Protein AF-0000000068188559 (afdb_homodimer)

Radius of gyration: 23.49 Å; Cα contacts (8 Å, |Δi|>4): 1222; chains: 2; bounding box: 66×67×59 Å

Organism: Phaeodactylum tricornutum (strain CCAP 1055/1) (NCBI:txid556484)

Nearest PDB structures (foldseek):
  8kgc-assembly1_A  TM=9.454E-01  e=1.587E-29  Homo sapiens
  8kgc-assembly1_C  TM=9.596E-01  e=1.649E-27  Homo sapiens
  8kgc-assembly1_D  TM=9.533E-01  e=1.841E-27  Homo sapiens
  3pfn-assembly1_A  TM=9.325E-01  e=2.565E-27  Homo sapiens
  7qvs-assembly1_B-2  TM=8.983E-01  e=7.222E-22  Pseudomonas aeruginosa

Foldseek 3Di:
DPPDQDQEAEAEDEPVRVQVQVQVDQAAHHAYQYEHNPDHALQHLHHPVCRVVLPVDDWAKDWFWWKWKFKAALVRDTDDIGTFRFKKKKFQPPDPAFQWKFKDKQNHTDDTFGARIKIKTALVNCPPVQVVQPGDRHQRPQQWIKIGGRGTPDPPDHIDIGGQAIKMKMAAAQPTPGWMWMAGNNHDIDIHDHSMMMIIHIDPHTHMYTDDPHRVVSNVVNCCRPVVVVVDDPPDDD/DPPDQDQEAEAEDEPVRVQVQVQVDQAAHHAYQYEHNPDHALQHLHHPVCRVVLPVDDWAKDWFWWKWKFKAALVRDTDDIGTFRFKKKKFQPPDPAFQWKFKDKQNHTDDTFGARIKIKTALVNCPPVQVVQPGDRHQRPQQWIKIGGRGTPDPPDHIDIGGQAIKMKMAAAQPTPGWMWMAGNNHDIDIHDHSMMMIIHIDPHTHMYTDDPHRVVSNVVNCCRPVVVVVDDPPDDD

Secondary structure (DSSP, 8-state):
------S-EEEEESHHHHHHHHHH-SS----EEEEESSS--SS--B-GGGHHHHHHS--EEEEE--EEEEEE-TTS-EEEEEEESSEEEEE-TT-SSPEEEEEEETTEEEEEEEESEEEEE-TGGGGTHHHHTTPPEE-TTS-EEEEEEES-SSTT---EEEETT--EEEE--TT-SS-EEEEETTEEEEEE-TT-EEEEEE-S--EEEEESS-HHHHHHHHHHHHH-TT--------/------S-EEEEESHHHHHHHHHH-SS----EEEEESSS--SS--B-GGGHHHHHHS--EEEEE--EEEEEE-TTS-EEEEEEESSEEEEE-TT-SSPEEEEEEETTEEEEEEEESEEEEE-TGGGGTHHHHTTPPEE-TTS-EEEEEEES-SSTT---EEEETT--EEEE--TT-SS-EEEEETTEEEEEE-TT-EEEEEE-S--EEEEESS-HHHHHHHHHHHHH-TT--------

Structure (mmCIF, N/CA/C/O backbone):
data_AF-0000000068188559-model_v1
#
loop_
_entity.id
_entity.type
_entity.pdbx_description
1 polymer 'NAD(+) kinase'
#
loop_
_atom_site.group_PDB
_atom_site.id
_atom_site.type_symbol
_atom_site.label_atom_id
_atom_site.label_alt_id
_atom_site.label_comp_id
_atom_site.label_asym_id
_atom_site.label_entity_id
_atom_site.label_seq_id
_atom_site.pdbx_PDB_ins_code
_atom_site.Cartn_x
_atom_site.Cartn_y
_atom_site.Cartn_z
_atom_site.occupancy
_atom_site.B_iso_or_equiv
_atom_site.auth_seq_id
_atom_site.auth_comp_id
_atom_site.auth_asym_id
_atom_site.auth_atom_id
_atom_site.pdbx_PDB_model_num
ATOM 1 N N . GLU A 1 1 ? 24.547 -36.531 -1.041 1 33.16 1 GLU A N 1
ATOM 2 C CA . GLU A 1 1 ? 24.891 -36.875 0.329 1 33.16 1 GLU A CA 1
ATOM 3 C C . GLU A 1 1 ? 23.797 -36.469 1.308 1 33.16 1 GLU A C 1
ATOM 5 O O . GLU A 1 1 ? 22.953 -35.625 0.974 1 33.16 1 GLU A O 1
ATOM 10 N N . HIS A 1 2 ? 23.812 -36.562 2.66 1 43.22 2 HIS A N 1
ATOM 11 C CA . HIS A 1 2 ? 22.797 -36.594 3.703 1 43.22 2 HIS A CA 1
ATOM 12 C C . HIS A 1 2 ? 21.875 -35.375 3.594 1 43.22 2 HIS A C 1
ATOM 14 O O . HIS A 1 2 ? 22.328 -34.25 3.42 1 43.22 2 HIS A O 1
ATOM 20 N N . GLU A 1 3 ? 20.547 -35.469 3.098 1 53.44 3 GLU A N 1
ATOM 21 C CA . GLU A 1 3 ? 19.281 -34.906 2.68 1 53.44 3 GLU A CA 1
ATOM 22 C C . GLU A 1 3 ? 18.797 -33.844 3.68 1 53.44 3 GLU A C 1
ATOM 24 O O . GLU A 1 3 ? 17.594 -33.594 3.777 1 53.44 3 GLU A O 1
ATOM 29 N N . ALA A 1 4 ? 19.547 -33.594 4.734 1 67.62 4 ALA A N 1
ATOM 30 C CA . ALA A 1 4 ? 19.172 -32.75 5.867 1 67.62 4 ALA A CA 1
ATOM 31 C C . ALA A 1 4 ? 18.781 -31.344 5.406 1 67.62 4 ALA A C 1
ATOM 33 O O . ALA A 1 4 ? 19.25 -30.875 4.375 1 67.62 4 ALA A O 1
ATOM 34 N N . PHE A 1 5 ? 17.766 -31 5.961 1 81.5 5 PHE A N 1
ATOM 35 C CA . PHE A 1 5 ? 17.266 -29.641 5.758 1 81.5 5 PHE A CA 1
ATOM 36 C C . PHE A 1 5 ? 18.359 -28.625 6.039 1 81.5 5 PHE A C 1
ATOM 38 O O . PHE A 1 5 ? 19 -28.656 7.102 1 81.5 5 PHE A O 1
ATOM 45 N N . PRO A 1 6 ? 18.828 -27.875 4.961 1 89.44 6 PRO A N 1
ATOM 46 C CA . PRO A 1 6 ? 19.906 -26.906 5.152 1 89.44 6 PRO A CA 1
ATOM 47 C C . PRO A 1 6 ? 19.594 -25.859 6.219 1 89.44 6 PRO A C 1
ATOM 49 O O . PRO A 1 6 ? 18.422 -25.484 6.383 1 89.44 6 PRO A O 1
ATOM 52 N N . ASP A 1 7 ? 20.641 -25.531 6.949 1 89.25 7 ASP A N 1
ATOM 53 C CA . ASP A 1 7 ? 20.484 -24.453 7.93 1 89.25 7 ASP A CA 1
ATOM 54 C C . ASP A 1 7 ? 20.531 -23.078 7.258 1 89.25 7 ASP A C 1
ATOM 56 O O . ASP A 1 7 ? 20.062 -22.094 7.824 1 89.25 7 ASP A O 1
ATOM 60 N N . LEU A 1 8 ? 21.156 -23.062 6.074 1 92.44 8 LEU A N 1
ATOM 61 C CA . LEU A 1 8 ? 21.359 -21.812 5.348 1 92.44 8 LEU A CA 1
ATOM 62 C C . LEU A 1 8 ? 21.422 -22.062 3.844 1 92.44 8 LEU A C 1
ATOM 64 O O . LEU A 1 8 ? 22.031 -23.031 3.398 1 92.44 8 LEU A O 1
ATOM 68 N N . ILE A 1 9 ? 20.859 -21.203 3.082 1 93.81 9 ILE A N 1
ATOM 69 C CA . ILE A 1 9 ? 20.969 -21.219 1.627 1 93.81 9 ILE A CA 1
ATOM 70 C C . ILE A 1 9 ? 21.75 -20 1.154 1 93.81 9 ILE A C 1
ATOM 72 O O . ILE A 1 9 ? 21.5 -18.891 1.597 1 93.81 9 ILE A O 1
ATOM 76 N N . CYS A 1 10 ? 22.734 -20.234 0.334 1 93.56 10 CYS A N 1
ATOM 77 C CA . CYS A 1 10 ? 23.484 -19.141 -0.287 1 93.56 10 CYS A CA 1
ATOM 78 C C . CYS A 1 10 ? 23.25 -19.109 -1.793 1 93.56 10 CYS A C 1
ATOM 80 O O . CYS A 1 10 ? 23.406 -20.141 -2.467 1 93.56 10 CYS A O 1
ATOM 82 N N . THR A 1 11 ? 22.797 -18.016 -2.27 1 94.12 11 THR A N 1
ATOM 83 C CA . THR A 1 11 ? 22.656 -17.812 -3.709 1 94.12 11 THR A CA 1
ATOM 84 C C . THR A 1 11 ? 23.672 -16.781 -4.207 1 94.12 11 THR A C 1
ATOM 86 O O . THR A 1 11 ? 23.906 -15.766 -3.551 1 94.12 11 THR A O 1
ATOM 89 N N . ILE A 1 12 ? 24.328 -17.047 -5.277 1 94.5 12 ILE A N 1
ATOM 90 C CA . ILE A 1 12 ? 25.25 -16.125 -5.918 1 94.5 12 ILE A CA 1
ATOM 91 C C . ILE A 1 12 ? 24.766 -15.797 -7.328 1 94.5 12 ILE A C 1
ATOM 93 O O . ILE A 1 12 ? 24.906 -16.609 -8.242 1 94.5 12 ILE A O 1
ATOM 97 N N . GLY A 1 13 ? 24.25 -14.758 -7.5 1 94 13 GLY A N 1
ATOM 98 C CA . GLY A 1 13 ? 23.625 -14.328 -8.742 1 94 13 GLY A CA 1
ATOM 99 C C . GLY A 1 13 ? 22.688 -13.156 -8.562 1 94 13 GLY A C 1
ATOM 100 O O . GLY A 1 13 ? 22.859 -12.336 -7.66 1 94 13 GLY A O 1
ATOM 101 N N . GLY A 1 14 ? 21.766 -13.023 -9.477 1 93.44 14 GLY A N 1
ATOM 102 C CA . GLY A 1 14 ? 20.797 -11.938 -9.391 1 93.44 14 GLY A CA 1
ATOM 103 C C . GLY A 1 14 ? 19.562 -12.297 -8.602 1 93.44 14 GLY A C 1
ATOM 104 O O . GLY A 1 14 ? 19.5 -13.367 -7.988 1 93.44 14 GLY A O 1
ATOM 105 N N . ASP A 1 15 ? 18.609 -11.414 -8.648 1 94.69 15 ASP A N 1
ATOM 106 C CA . ASP A 1 15 ? 17.344 -11.609 -7.945 1 94.69 15 ASP A CA 1
ATOM 107 C C . ASP A 1 15 ? 16.672 -12.906 -8.391 1 94.69 15 ASP A C 1
ATOM 109 O O . ASP A 1 15 ? 16.016 -13.578 -7.586 1 94.69 15 ASP A O 1
ATOM 113 N N . GLY A 1 16 ? 16.859 -13.227 -9.625 1 94 16 GLY A N 1
ATOM 114 C CA . GLY A 1 16 ? 16.234 -14.422 -10.164 1 94 16 GLY A CA 1
ATOM 115 C C . GLY A 1 16 ? 16.656 -15.688 -9.438 1 94 16 GLY A C 1
ATOM 116 O O . GLY A 1 16 ? 15.844 -16.609 -9.273 1 94 16 GLY A O 1
ATOM 117 N N . LEU A 1 17 ? 17.891 -15.766 -9.062 1 94.12 17 LEU A N 1
ATOM 118 C CA . LEU A 1 17 ? 18.375 -16.953 -8.367 1 94.12 17 LEU A CA 1
ATOM 119 C C . LEU A 1 17 ? 17.766 -17.062 -6.973 1 94.12 17 LEU A C 1
ATOM 121 O O . LEU A 1 17 ? 17.453 -18.156 -6.504 1 94.12 17 LEU A O 1
ATOM 125 N N . LEU A 1 18 ? 17.672 -15.945 -6.293 1 94.62 18 LEU A N 1
ATOM 126 C CA . LEU A 1 18 ? 16.984 -15.961 -5.008 1 94.62 18 LEU A CA 1
ATOM 127 C C . LEU A 1 18 ? 15.539 -16.422 -5.176 1 94.62 18 LEU A C 1
ATOM 129 O O . LEU A 1 18 ? 15.055 -17.234 -4.387 1 94.62 18 LEU A O 1
ATOM 133 N N . MET A 1 19 ? 14.891 -15.906 -6.156 1 95.19 19 MET A N 1
ATOM 134 C CA . MET A 1 19 ? 13.508 -16.297 -6.434 1 95.19 19 MET A CA 1
ATOM 135 C C . MET A 1 19 ? 13.406 -17.781 -6.711 1 95.19 19 MET A C 1
ATOM 137 O O . MET A 1 19 ? 12.477 -18.453 -6.246 1 95.19 19 MET A O 1
ATOM 141 N N . HIS A 1 20 ? 14.359 -18.234 -7.461 1 94.88 20 HIS A N 1
ATOM 142 C CA . HIS A 1 20 ? 14.391 -19.672 -7.77 1 94.88 20 HIS A CA 1
ATOM 143 C C . HIS A 1 20 ? 14.562 -20.5 -6.504 1 94.88 20 HIS A C 1
ATOM 145 O O . HIS A 1 20 ? 13.852 -21.484 -6.305 1 94.88 20 HIS A O 1
ATOM 151 N N . ALA A 1 21 ? 15.461 -20.125 -5.68 1 94.06 21 ALA A N 1
ATOM 152 C CA . ALA A 1 21 ? 15.688 -20.828 -4.422 1 94.06 21 ALA A CA 1
ATOM 153 C C . ALA A 1 21 ? 14.422 -20.859 -3.574 1 94.06 21 ALA A C 1
ATOM 155 O O . ALA A 1 21 ? 14.07 -21.891 -3.002 1 94.06 21 ALA A O 1
ATOM 156 N N . ALA A 1 22 ? 13.758 -19.734 -3.496 1 94.25 22 ALA A N 1
ATOM 157 C CA . ALA A 1 22 ? 12.523 -19.656 -2.719 1 94.25 22 ALA A CA 1
ATOM 158 C C . ALA A 1 22 ? 11.469 -20.609 -3.26 1 94.25 22 ALA A C 1
ATOM 160 O O . ALA A 1 22 ? 10.719 -21.219 -2.49 1 94.25 22 ALA A O 1
ATOM 161 N N . MET A 1 23 ? 11.438 -20.75 -4.543 1 93 23 MET A N 1
ATOM 162 C CA . MET A 1 23 ? 10.438 -21.594 -5.199 1 93 23 MET A CA 1
ATOM 163 C C . MET A 1 23 ? 10.719 -23.062 -4.961 1 93 23 MET A C 1
ATOM 165 O O . MET A 1 23 ? 9.812 -23.891 -5.012 1 93 23 MET A O 1
ATOM 169 N N . LEU A 1 24 ? 12.008 -23.422 -4.738 1 93.31 24 LEU A N 1
ATOM 170 C CA . LEU A 1 24 ? 12.398 -24.797 -4.5 1 93.31 24 LEU A CA 1
ATOM 171 C C . LEU A 1 24 ? 11.828 -25.312 -3.18 1 93.31 24 LEU A C 1
ATOM 173 O O . LEU A 1 24 ? 11.688 -26.516 -2.98 1 93.31 24 LEU A O 1
ATOM 177 N N . PHE A 1 25 ? 11.5 -24.422 -2.314 1 93.38 25 PHE A N 1
ATOM 178 C CA . PHE A 1 25 ? 10.945 -24.766 -1.014 1 93.38 25 PHE A CA 1
ATOM 179 C C . PHE A 1 25 ? 9.492 -24.328 -0.914 1 93.38 25 PHE A C 1
ATOM 181 O O . PHE A 1 25 ? 9.203 -23.141 -0.746 1 93.38 25 PHE A O 1
ATOM 188 N N . GLN A 1 26 ? 8.594 -25.188 -0.921 1 92.19 26 GLN A N 1
ATOM 189 C CA . GLN A 1 26 ? 7.176 -24.859 -0.837 1 92.19 26 GLN A CA 1
ATOM 190 C C . GLN A 1 26 ? 6.676 -24.938 0.603 1 92.19 26 GLN A C 1
ATOM 192 O O . GLN A 1 26 ? 5.543 -24.547 0.895 1 92.19 26 GLN A O 1
ATOM 197 N N . GLY A 1 27 ? 7.453 -25.328 1.456 1 94.5 27 GLY A N 1
ATOM 198 C CA . GLY A 1 27 ? 7.27 -25.281 2.898 1 94.5 27 GLY A CA 1
ATOM 199 C C . GLY A 1 27 ? 8.266 -24.375 3.6 1 94.5 27 GLY A C 1
ATOM 200 O O . GLY A 1 27 ? 8.633 -23.328 3.074 1 94.5 27 GLY A O 1
ATOM 201 N N . PRO A 1 28 ? 8.586 -24.734 4.805 1 95.12 28 PRO A N 1
ATOM 202 C CA . PRO A 1 28 ? 9.609 -23.953 5.496 1 95.12 28 PRO A CA 1
ATOM 203 C C . PRO A 1 28 ? 10.898 -23.828 4.699 1 95.12 28 PRO A C 1
ATOM 205 O O . PRO A 1 28 ? 11.312 -24.781 4.035 1 95.12 28 PRO A O 1
ATOM 208 N N . ILE A 1 29 ? 11.508 -22.703 4.719 1 95.44 29 ILE A N 1
ATOM 209 C CA . ILE A 1 29 ? 12.742 -22.453 3.99 1 95.44 29 ILE A CA 1
ATOM 210 C C . ILE A 1 29 ? 13.781 -21.859 4.938 1 95.44 29 ILE A C 1
ATOM 212 O O . ILE A 1 29 ? 13.461 -20.984 5.758 1 95.44 29 ILE A O 1
ATOM 216 N N . PRO A 1 30 ? 15.008 -22.375 4.871 1 94.44 30 PRO A N 1
ATOM 217 C CA . PRO A 1 30 ? 16.062 -21.766 5.684 1 94.44 30 PRO A CA 1
ATOM 218 C C . PRO A 1 30 ? 16.391 -20.344 5.266 1 94.44 30 PRO A C 1
ATOM 220 O O . PRO A 1 30 ? 16.016 -19.906 4.172 1 94.44 30 PRO A O 1
ATOM 223 N N . PRO A 1 31 ? 17.078 -19.594 6.176 1 94.5 31 PRO A N 1
ATOM 224 C CA . PRO A 1 31 ? 17.516 -18.25 5.785 1 94.5 31 PRO A CA 1
ATOM 225 C C . PRO A 1 31 ? 18.359 -18.25 4.512 1 94.5 31 PRO A C 1
ATOM 227 O O . PRO A 1 31 ? 19.125 -19.172 4.277 1 94.5 31 PRO A O 1
ATOM 230 N N . ILE A 1 32 ? 18.172 -17.25 3.74 1 94.81 32 ILE A N 1
ATOM 231 C CA . ILE A 1 32 ? 18.906 -17.141 2.477 1 94.81 32 ILE A CA 1
ATOM 232 C C . ILE A 1 32 ? 19.906 -16 2.551 1 94.81 32 ILE A C 1
ATOM 234 O O . ILE A 1 32 ? 19.547 -14.875 2.908 1 94.81 32 ILE A O 1
ATOM 238 N N . LEU A 1 33 ? 21.109 -16.297 2.344 1 94 33 LEU A N 1
ATOM 239 C CA . LEU A 1 33 ? 22.125 -15.305 2.053 1 94 33 LEU A CA 1
ATOM 240 C C . LEU A 1 33 ? 22.234 -15.055 0.551 1 94 33 LEU A C 1
ATOM 242 O O . LEU A 1 33 ? 22.75 -15.898 -0.187 1 94 33 LEU A O 1
ATOM 246 N N . ALA A 1 34 ? 21.797 -13.914 0.122 1 94.19 34 ALA A N 1
ATOM 247 C CA . ALA A 1 34 ? 21.75 -13.594 -1.303 1 94.19 34 ALA A CA 1
ATOM 248 C C . ALA A 1 34 ? 22.938 -12.719 -1.702 1 94.19 34 ALA A C 1
ATOM 250 O O . ALA A 1 34 ? 23 -11.539 -1.337 1 94.19 34 ALA A O 1
ATOM 251 N N . VAL A 1 35 ? 23.781 -13.25 -2.467 1 93.44 35 VAL A N 1
ATOM 252 C CA . VAL A 1 35 ? 25.016 -12.578 -2.893 1 93.44 35 VAL A CA 1
ATOM 253 C C . VAL A 1 35 ? 24.922 -12.234 -4.379 1 93.44 35 VAL A C 1
ATOM 255 O O . VAL A 1 35 ? 24.578 -13.086 -5.199 1 93.44 35 VAL A O 1
ATOM 258 N N . ALA A 1 36 ? 25.266 -10.969 -4.652 1 92.75 36 ALA A N 1
ATOM 259 C CA . ALA A 1 36 ? 25.219 -10.516 -6.039 1 92.75 36 ALA A CA 1
ATOM 260 C C . ALA A 1 36 ? 26.344 -11.148 -6.863 1 92.75 36 ALA A C 1
ATOM 262 O O . ALA A 1 36 ? 27.484 -11.195 -6.418 1 92.75 36 ALA A O 1
ATOM 263 N N . GLY A 1 37 ? 26.047 -11.648 -8.008 1 90 37 GLY A N 1
ATOM 264 C CA . GLY A 1 37 ? 27.031 -12.203 -8.914 1 90 37 GLY A CA 1
ATOM 265 C C . GLY A 1 37 ? 27.672 -11.164 -9.805 1 90 37 GLY A C 1
ATOM 266 O O . GLY A 1 37 ? 28.531 -11.484 -10.633 1 90 37 GLY A O 1
ATOM 267 N N . GLY A 1 38 ? 27.312 -9.953 -9.82 1 86.19 38 GLY A N 1
ATOM 268 C CA . GLY A 1 38 ? 27.766 -8.789 -10.57 1 86.19 38 GLY A CA 1
ATOM 269 C C . GLY A 1 38 ? 27.328 -7.473 -9.945 1 86.19 38 GLY A C 1
ATOM 270 O O . GLY A 1 38 ? 27.734 -7.148 -8.828 1 86.19 38 GLY A O 1
ATOM 271 N N . SER A 1 39 ? 26.328 -6.938 -10.656 1 82.94 39 SER A N 1
ATOM 272 C CA . SER A 1 39 ? 25.766 -5.715 -10.086 1 82.94 39 SER A CA 1
ATOM 273 C C . SER A 1 39 ? 24.734 -6.027 -9.023 1 82.94 39 SER A C 1
ATOM 275 O O . SER A 1 39 ? 24.031 -7.047 -9.094 1 82.94 39 SER A O 1
ATOM 277 N N . LEU A 1 40 ? 24.672 -5.207 -8.102 1 84.19 40 LEU A N 1
ATOM 278 C CA . LEU A 1 40 ? 23.703 -5.391 -7.02 1 84.19 40 LEU A CA 1
ATOM 279 C C . LEU A 1 40 ? 22.281 -5.375 -7.555 1 84.19 40 LEU A C 1
ATOM 281 O O . LEU A 1 40 ? 21.938 -4.539 -8.391 1 84.19 40 LEU A O 1
ATOM 285 N N . GLY A 1 41 ? 21.547 -6.426 -7.133 1 88.75 41 GLY A N 1
ATOM 286 C CA . GLY A 1 41 ? 20.125 -6.469 -7.438 1 88.75 41 GLY A CA 1
ATOM 287 C C . GLY A 1 41 ? 19.266 -5.871 -6.348 1 88.75 41 GLY A C 1
ATOM 288 O O . GLY A 1 41 ? 19.781 -5.332 -5.363 1 88.75 41 GLY A O 1
ATOM 289 N N . PHE A 1 42 ? 18.031 -5.934 -6.52 1 91.5 42 PHE A N 1
ATOM 290 C CA . PHE A 1 42 ? 17.125 -5.418 -5.508 1 91.5 42 PHE A CA 1
ATOM 291 C C . PHE A 1 42 ? 17.141 -6.297 -4.266 1 91.5 42 PHE A C 1
ATOM 293 O O . PHE A 1 42 ? 17.125 -5.793 -3.141 1 91.5 42 PHE A O 1
ATOM 300 N N . LEU A 1 43 ? 17.156 -7.629 -4.5 1 94.06 43 LEU A N 1
ATOM 301 C CA . LEU A 1 43 ? 17.078 -8.57 -3.389 1 94.06 43 LEU A CA 1
ATOM 302 C C . LEU A 1 43 ? 18.453 -9.094 -3.01 1 94.06 43 LEU A C 1
ATOM 304 O O . LEU A 1 43 ? 18.562 -9.992 -2.168 1 94.06 43 LEU A O 1
ATOM 308 N N . THR A 1 44 ? 19.531 -8.641 -3.623 1 92.38 44 THR A N 1
ATOM 309 C CA . THR A 1 44 ? 20.875 -9.148 -3.381 1 92.38 44 THR A CA 1
ATOM 310 C C . THR A 1 44 ? 21.781 -8.047 -2.846 1 92.38 44 THR A C 1
ATOM 312 O O . THR A 1 44 ? 22.594 -7.484 -3.59 1 92.38 44 THR A O 1
ATOM 315 N N . PRO A 1 45 ? 21.703 -7.883 -1.566 1 86.94 45 PRO A N 1
ATOM 316 C CA . PRO A 1 45 ? 22.391 -6.715 -0.996 1 86.94 45 PRO A CA 1
ATOM 317 C C . PRO A 1 45 ? 23.875 -6.953 -0.765 1 86.94 45 PRO A C 1
ATOM 319 O O . PRO A 1 45 ? 24.609 -6.012 -0.448 1 86.94 45 PRO A O 1
ATOM 322 N N . PHE A 1 46 ? 24.406 -8.164 -0.962 1 89.81 46 PHE A N 1
ATOM 323 C CA . PHE A 1 46 ? 25.797 -8.469 -0.654 1 89.81 46 PHE A CA 1
ATOM 324 C C . PHE A 1 46 ? 26.609 -8.633 -1.931 1 89.81 46 PHE A C 1
ATOM 326 O O . PHE A 1 46 ? 26.172 -9.305 -2.871 1 89.81 46 PHE A O 1
ATOM 333 N N . SER A 1 47 ? 27.75 -7.977 -1.885 1 90.31 47 SER A N 1
ATOM 334 C CA . SER A 1 47 ? 28.719 -8.312 -2.914 1 90.31 47 SER A CA 1
ATOM 335 C C . SER A 1 47 ? 29.438 -9.617 -2.596 1 90.31 47 SER A C 1
ATOM 337 O O . SER A 1 47 ? 29.391 -10.094 -1.461 1 90.31 47 SER A O 1
ATOM 339 N N . LYS A 1 48 ? 30.094 -10.148 -3.529 1 89.06 48 LYS A N 1
ATOM 340 C CA . LYS A 1 48 ? 30.828 -11.391 -3.34 1 89.06 48 LYS A CA 1
ATOM 341 C C . LYS A 1 48 ? 31.875 -11.25 -2.242 1 89.06 48 LYS A C 1
ATOM 343 O O . LYS A 1 48 ? 32.125 -12.188 -1.477 1 89.06 48 LYS A O 1
ATOM 348 N N . GLU A 1 49 ? 32.406 -10.062 -2.162 1 87.81 49 GLU A N 1
ATOM 349 C CA . GLU A 1 49 ? 33.469 -9.789 -1.184 1 87.81 49 GLU A CA 1
ATOM 350 C C . GLU A 1 49 ? 32.906 -9.789 0.237 1 87.81 49 GLU A C 1
ATOM 352 O O . GLU A 1 49 ? 33.625 -10.055 1.195 1 87.81 49 GLU A O 1
ATOM 357 N N . GLU A 1 50 ? 31.688 -9.555 0.351 1 86.44 50 GLU A N 1
ATOM 358 C CA . GLU A 1 50 ? 31.078 -9.422 1.667 1 86.44 50 GLU A CA 1
ATOM 359 C C . GLU A 1 50 ? 30.5 -10.758 2.141 1 86.44 50 GLU A C 1
ATOM 361 O O . GLU A 1 50 ? 30.062 -10.875 3.285 1 86.44 50 GLU A O 1
ATOM 366 N N . MET A 1 51 ? 30.516 -11.742 1.359 1 81.19 51 MET A N 1
ATOM 367 C CA . MET A 1 51 ? 29.828 -13.008 1.592 1 81.19 51 MET A CA 1
ATOM 368 C C . MET A 1 51 ? 30.234 -13.625 2.92 1 81.19 51 MET A C 1
ATOM 370 O O . MET A 1 51 ? 29.391 -14.039 3.713 1 81.19 51 MET A O 1
ATOM 374 N N . VAL A 1 52 ? 31.531 -13.68 3.158 1 77.5 52 VAL A N 1
ATOM 375 C CA . VAL A 1 52 ? 32.031 -14.367 4.344 1 77.5 52 VAL A CA 1
ATOM 376 C C . VAL A 1 52 ? 31.75 -13.523 5.586 1 77.5 52 VAL A C 1
ATOM 378 O O . VAL A 1 52 ? 31.375 -14.055 6.633 1 77.5 52 VAL A O 1
ATOM 381 N N . ASP A 1 53 ? 31.875 -12.266 5.477 1 80.88 53 ASP A N 1
ATOM 382 C CA . ASP A 1 53 ? 31.688 -11.359 6.605 1 80.88 53 ASP A CA 1
ATOM 383 C C . ASP A 1 53 ? 30.219 -11.258 6.984 1 80.88 53 ASP A C 1
ATOM 385 O O . ASP A 1 53 ? 29.891 -10.93 8.125 1 80.88 53 ASP A O 1
ATOM 389 N N . ALA A 1 54 ? 29.406 -11.547 5.984 1 76.88 54 ALA A N 1
ATOM 390 C CA . ALA A 1 54 ? 27.969 -11.391 6.188 1 76.88 54 ALA A CA 1
ATOM 391 C C . ALA A 1 54 ? 27.453 -12.367 7.246 1 76.88 54 ALA A C 1
ATOM 393 O O . ALA A 1 54 ? 26.469 -12.078 7.938 1 76.88 54 ALA A O 1
ATOM 394 N N . ILE A 1 55 ? 28.141 -13.445 7.438 1 76.38 55 ILE A N 1
ATOM 395 C CA . ILE A 1 55 ? 27.656 -14.469 8.352 1 76.38 55 ILE A CA 1
ATOM 396 C C . ILE A 1 55 ? 28.438 -14.406 9.664 1 76.38 55 ILE A C 1
ATOM 398 O O . ILE A 1 55 ? 28.094 -15.102 10.625 1 76.38 55 ILE A O 1
ATOM 402 N N . ARG A 1 56 ? 29.406 -13.672 9.695 1 71.12 56 ARG A N 1
ATOM 403 C CA . ARG A 1 56 ? 30.234 -13.625 10.891 1 71.12 56 ARG A CA 1
ATOM 404 C C . ARG A 1 56 ? 29.703 -12.594 11.883 1 71.12 56 ARG A C 1
ATOM 406 O O . ARG A 1 56 ? 29.922 -12.703 13.086 1 71.12 56 ARG A O 1
ATOM 413 N N . VAL A 1 57 ? 29.109 -11.625 11.492 1 63.06 57 VAL A N 1
ATOM 414 C CA . VAL A 1 57 ? 28.641 -10.508 12.312 1 63.06 57 VAL A CA 1
ATOM 415 C C . VAL A 1 57 ? 27.172 -10.711 12.672 1 63.06 57 VAL A C 1
ATOM 417 O O . VAL A 1 57 ? 26.531 -11.656 12.211 1 63.06 57 VAL A O 1
ATOM 420 N N . ARG A 1 58 ? 26.688 -9.789 13.398 1 66.31 58 ARG A N 1
ATOM 421 C CA . ARG A 1 58 ? 25.297 -9.789 13.828 1 66.31 58 ARG A CA 1
ATOM 422 C C . ARG A 1 58 ? 24.359 -9.945 12.633 1 66.31 58 ARG A C 1
ATOM 424 O O . ARG A 1 58 ? 24.375 -9.125 11.711 1 66.31 58 ARG A O 1
ATOM 431 N N . ILE A 1 59 ? 23.672 -11.102 12.672 1 79.5 59 ILE A N 1
ATOM 432 C CA . ILE A 1 59 ? 22.781 -11.445 11.57 1 79.5 59 ILE A CA 1
ATOM 433 C C . ILE A 1 59 ? 21.438 -10.727 11.758 1 79.5 59 ILE A C 1
ATOM 435 O O . ILE A 1 59 ? 20.797 -10.844 12.805 1 79.5 59 ILE A O 1
ATOM 439 N N . CYS A 1 60 ? 21.172 -9.828 10.836 1 84.88 60 CYS A N 1
ATOM 440 C CA . CYS A 1 60 ? 19.859 -9.195 10.727 1 84.88 60 CYS A CA 1
ATOM 441 C C . CYS A 1 60 ? 19.047 -9.828 9.609 1 84.88 60 CYS A C 1
ATOM 443 O O . CYS A 1 60 ? 19.531 -9.984 8.484 1 84.88 60 CYS A O 1
ATOM 445 N N . LEU A 1 61 ? 17.844 -10.273 10.023 1 90.5 61 LEU A N 1
ATOM 446 C CA . LEU A 1 61 ? 17.016 -10.984 9.055 1 90.5 61 LEU A CA 1
ATOM 447 C C . LEU A 1 61 ? 15.797 -10.148 8.664 1 90.5 61 LEU A C 1
ATOM 449 O O . LEU A 1 61 ? 15.242 -9.422 9.492 1 90.5 61 LEU A O 1
ATOM 453 N N . SER A 1 62 ? 15.469 -10.188 7.406 1 92.12 62 SER A N 1
ATOM 454 C CA . SER A 1 62 ? 14.148 -9.781 6.938 1 92.12 62 SER A CA 1
ATOM 455 C C . SER A 1 62 ? 13.25 -10.992 6.699 1 92.12 62 SER A C 1
ATOM 457 O O . SER A 1 62 ? 13.656 -11.945 6.031 1 92.12 62 SER A O 1
ATOM 459 N N . ILE A 1 63 ? 12.078 -10.945 7.336 1 95.5 63 ILE A N 1
ATOM 460 C CA . ILE A 1 63 ? 11.094 -12 7.137 1 95.5 63 ILE A CA 1
ATOM 461 C C . ILE A 1 63 ? 10.141 -11.609 6.004 1 95.5 63 ILE A C 1
ATOM 463 O O . ILE A 1 63 ? 9.195 -10.852 6.215 1 95.5 63 ILE A O 1
ATOM 467 N N . ARG A 1 64 ? 10.398 -12.148 4.84 1 97.06 64 ARG A N 1
ATOM 468 C CA . ARG A 1 64 ? 9.617 -11.766 3.666 1 97.06 64 ARG A CA 1
ATOM 469 C C . ARG A 1 64 ? 8.398 -12.672 3.5 1 97.06 64 ARG A C 1
ATOM 471 O O . ARG A 1 64 ? 8.531 -13.891 3.436 1 97.06 64 ARG A O 1
ATOM 478 N N . MET A 1 65 ? 7.293 -12.031 3.373 1 97.75 65 MET A N 1
ATOM 479 C CA . MET A 1 65 ? 6.039 -12.758 3.229 1 97.75 65 MET A CA 1
ATOM 480 C C . MET A 1 65 ? 5.984 -13.492 1.895 1 97.75 65 MET A C 1
ATOM 482 O O . MET A 1 65 ? 6.629 -13.078 0.927 1 97.75 65 MET A O 1
ATOM 486 N N . ARG A 1 66 ? 5.234 -14.617 1.909 1 98.62 66 ARG A N 1
ATOM 487 C CA . ARG A 1 66 ? 4.828 -15.297 0.686 1 98.62 66 ARG A CA 1
ATOM 488 C C . ARG A 1 66 ? 3.309 -15.398 0.589 1 98.62 66 ARG A C 1
ATOM 490 O O . ARG A 1 66 ? 2.607 -15.258 1.594 1 98.62 66 ARG A O 1
ATOM 497 N N . LEU A 1 67 ? 2.865 -15.547 -0.608 1 98.75 67 LEU A N 1
ATOM 498 C CA . LEU A 1 67 ? 1.466 -15.906 -0.824 1 98.75 67 LEU A CA 1
ATOM 499 C C . LEU A 1 67 ? 1.31 -17.406 -1.018 1 98.75 67 LEU A C 1
ATOM 501 O O . LEU A 1 67 ? 2.117 -18.031 -1.703 1 98.75 67 LEU A O 1
ATOM 505 N N . GLU A 1 68 ? 0.382 -17.953 -0.307 1 98.75 68 GLU A N 1
ATOM 506 C CA . GLU A 1 68 ? -0.085 -19.297 -0.647 1 98.75 68 GLU A CA 1
ATOM 507 C C . GLU A 1 68 ? -1.227 -19.234 -1.659 1 98.75 68 GLU A C 1
ATOM 509 O O . GLU A 1 68 ? -2.252 -18.609 -1.413 1 98.75 68 GLU A O 1
ATOM 514 N N . CYS A 1 69 ? -1.071 -19.938 -2.76 1 98.5 69 CYS A N 1
ATOM 515 C CA . CYS A 1 69 ? -2.045 -19.922 -3.846 1 98.5 69 CYS A CA 1
ATOM 516 C C . CYS A 1 69 ? -2.561 -21.328 -4.121 1 98.5 69 CYS A C 1
ATOM 518 O O . CYS A 1 69 ? -1.777 -22.281 -4.227 1 98.5 69 CYS A O 1
ATOM 520 N N . ARG A 1 70 ? -3.838 -21.406 -4.258 1 98.31 70 ARG A N 1
ATOM 521 C CA . ARG A 1 70 ? -4.465 -22.688 -4.605 1 98.31 70 ARG A CA 1
ATOM 522 C C . ARG A 1 70 ? -5.336 -22.531 -5.852 1 98.31 70 ARG A C 1
ATOM 524 O O . ARG A 1 70 ? -6.121 -21.594 -5.961 1 98.31 70 ARG A O 1
ATOM 531 N N . ILE A 1 71 ? -5.172 -23.453 -6.75 1 98.31 71 ILE A N 1
ATOM 532 C CA . ILE A 1 71 ? -6.07 -23.547 -7.895 1 98.31 71 ILE A CA 1
ATOM 533 C C . ILE A 1 71 ? -7.176 -24.562 -7.598 1 98.31 71 ILE A C 1
ATOM 535 O O . ILE A 1 71 ? -6.895 -25.703 -7.262 1 98.31 71 ILE A O 1
ATOM 539 N N . LEU A 1 72 ? -8.352 -24.094 -7.699 1 97.88 72 LEU A N 1
ATOM 540 C CA . LEU A 1 72 ? -9.5 -24.969 -7.5 1 97.88 72 LEU A CA 1
ATOM 541 C C . LEU A 1 72 ? -10.289 -25.125 -8.797 1 97.88 72 LEU A C 1
ATOM 543 O O . LEU A 1 72 ? -10.477 -24.156 -9.539 1 97.88 72 LEU A O 1
ATOM 547 N N . ASN A 1 73 ? -10.766 -26.359 -9.047 1 95.75 73 ASN A N 1
ATOM 548 C CA . ASN A 1 73 ? -11.641 -26.562 -10.195 1 95.75 73 ASN A CA 1
ATOM 549 C C . ASN A 1 73 ? -13.094 -26.234 -9.859 1 95.75 73 ASN A C 1
ATOM 551 O O . ASN A 1 73 ? -13.398 -25.828 -8.734 1 95.75 73 ASN A O 1
ATOM 555 N N . GLY A 1 74 ? -13.938 -26.328 -10.859 1 91.56 74 GLY A N 1
ATOM 556 C CA . GLY A 1 74 ? -15.336 -25.969 -10.695 1 91.56 74 GLY A CA 1
ATOM 557 C C . GLY A 1 74 ? -16.016 -26.734 -9.578 1 91.56 74 GLY A C 1
ATOM 558 O O . GLY A 1 74 ? -17.016 -26.266 -9.023 1 91.56 74 GLY A O 1
ATOM 559 N N . GLN A 1 75 ? -15.547 -27.891 -9.172 1 92.94 75 GLN A N 1
ATOM 560 C CA . GLN A 1 75 ? -16.141 -28.734 -8.133 1 92.94 75 GLN A CA 1
ATOM 561 C C . GLN A 1 75 ? -15.531 -28.422 -6.766 1 92.94 75 GLN A C 1
ATOM 563 O O . GLN A 1 75 ? -15.938 -29 -5.754 1 92.94 75 GLN A O 1
ATOM 568 N N . GLY A 1 76 ? -14.547 -27.531 -6.75 1 92.81 76 GLY A N 1
ATOM 569 C CA . GLY A 1 76 ? -13.961 -27.109 -5.484 1 92.81 76 GLY A CA 1
ATOM 570 C C . GLY A 1 76 ? -12.734 -27.922 -5.102 1 92.81 76 GLY A C 1
ATOM 571 O O . GLY A 1 76 ? -12.188 -27.734 -4.012 1 92.81 76 GLY A O 1
ATOM 572 N N . ALA A 1 77 ? -12.352 -28.844 -6.016 1 96.06 77 ALA A N 1
ATOM 573 C CA . ALA A 1 77 ? -11.164 -29.656 -5.746 1 96.06 77 ALA A CA 1
ATOM 574 C C . ALA A 1 77 ? -9.883 -28.859 -6.031 1 96.06 77 ALA A C 1
ATOM 576 O O . ALA A 1 77 ? -9.789 -28.172 -7.043 1 96.06 77 ALA A O 1
ATOM 577 N N . VAL A 1 78 ? -8.938 -29.016 -5.141 1 96.88 78 VAL A N 1
ATOM 578 C CA . VAL A 1 78 ? -7.66 -28.344 -5.309 1 96.88 78 VAL A CA 1
ATOM 579 C C . VAL A 1 78 ? -6.824 -29.062 -6.359 1 96.88 78 VAL A C 1
ATOM 581 O O . VAL A 1 78 ? -6.535 -30.25 -6.219 1 96.88 78 VAL A O 1
ATOM 584 N N . ARG A 1 79 ? -6.395 -28.344 -7.379 1 95.56 79 ARG A N 1
ATOM 585 C CA . ARG A 1 79 ? -5.609 -28.891 -8.477 1 95.56 79 ARG A CA 1
ATOM 586 C C . ARG A 1 79 ? -4.121 -28.641 -8.266 1 95.56 79 ARG A C 1
ATOM 588 O O . ARG A 1 79 ? -3.283 -29.422 -8.727 1 95.56 79 ARG A O 1
ATOM 595 N N . ALA A 1 80 ? -3.826 -27.594 -7.699 1 96.12 80 ALA A N 1
ATOM 596 C CA . ALA A 1 80 ? -2.43 -27.203 -7.508 1 96.12 80 ALA A CA 1
ATOM 597 C C . ALA A 1 80 ? -2.287 -26.203 -6.359 1 96.12 80 ALA A C 1
ATOM 599 O O . ALA A 1 80 ? -3.248 -25.531 -5.996 1 96.12 80 ALA A O 1
ATOM 600 N N . ARG A 1 81 ? -1.146 -26.188 -5.73 1 96.88 81 ARG A N 1
ATOM 601 C CA . ARG A 1 81 ? -0.786 -25.281 -4.656 1 96.88 81 ARG A CA 1
ATOM 602 C C . ARG A 1 81 ? 0.628 -24.734 -4.848 1 96.88 81 ARG A C 1
ATOM 604 O O . ARG A 1 81 ? 1.549 -25.5 -5.164 1 96.88 81 ARG A O 1
ATOM 611 N N . TYR A 1 82 ? 0.779 -23.469 -4.742 1 97.5 82 TYR A N 1
ATOM 612 C CA . TYR A 1 82 ? 2.094 -22.859 -4.867 1 97.5 82 TYR A CA 1
ATOM 613 C C . TYR A 1 82 ? 2.285 -21.766 -3.82 1 97.5 82 TYR A C 1
ATOM 615 O O . TYR A 1 82 ? 1.353 -21.016 -3.516 1 97.5 82 TYR A O 1
ATOM 623 N N . ASN A 1 83 ? 3.461 -21.688 -3.223 1 98.12 83 ASN A N 1
ATOM 624 C CA . ASN A 1 83 ? 3.902 -20.516 -2.471 1 98.12 83 ASN A CA 1
ATOM 625 C C . ASN A 1 83 ? 4.766 -19.594 -3.326 1 98.12 83 ASN A C 1
ATOM 627 O O . ASN A 1 83 ? 5.715 -20.031 -3.967 1 98.12 83 ASN A O 1
ATOM 631 N N . VAL A 1 84 ? 4.406 -18.344 -3.352 1 98 84 VAL A N 1
ATOM 632 C CA . VAL A 1 84 ? 5.148 -17.438 -4.223 1 98 84 VAL A CA 1
ATOM 633 C C . VAL A 1 84 ? 5.719 -16.297 -3.402 1 98 84 VAL A C 1
ATOM 635 O O . VAL A 1 84 ? 5.09 -15.828 -2.447 1 98 84 VAL A O 1
ATOM 638 N N . LEU A 1 85 ? 6.883 -15.781 -3.82 1 98.25 85 LEU A N 1
ATOM 639 C CA . LEU A 1 85 ? 7.574 -14.695 -3.137 1 98.25 85 LEU A CA 1
ATOM 640 C C . LEU A 1 85 ? 7.168 -13.344 -3.717 1 98.25 85 LEU A C 1
ATOM 642 O O . LEU A 1 85 ? 7.059 -12.359 -2.986 1 98.25 85 LEU A O 1
ATOM 646 N N . ASN A 1 86 ? 6.945 -13.312 -5.02 1 98.12 86 ASN A N 1
ATOM 647 C CA . ASN A 1 86 ? 6.586 -12.062 -5.676 1 98.12 86 ASN A CA 1
ATOM 648 C C . ASN A 1 86 ? 5.082 -11.969 -5.926 1 98.12 86 ASN A C 1
ATOM 650 O O . ASN A 1 86 ? 4.383 -11.211 -5.258 1 98.12 86 ASN A O 1
ATOM 654 N N . GLU A 1 87 ? 4.602 -12.758 -6.855 1 98.69 87 GLU A N 1
ATOM 655 C CA . GLU A 1 87 ? 3.209 -12.508 -7.223 1 98.69 87 GLU A CA 1
ATOM 656 C C . GLU A 1 87 ? 2.604 -13.711 -7.938 1 98.69 87 GLU A C 1
ATOM 658 O O . GLU A 1 87 ? 3.33 -14.578 -8.422 1 98.69 87 GLU A O 1
ATOM 663 N N . VAL A 1 88 ? 1.334 -13.789 -7.918 1 98.69 88 VAL A N 1
ATOM 664 C CA . VAL A 1 88 ? 0.542 -14.594 -8.844 1 98.69 88 VAL A CA 1
ATOM 665 C C . VAL A 1 88 ? -0.143 -13.688 -9.859 1 98.69 88 VAL A C 1
ATOM 667 O O . VAL A 1 88 ? -0.691 -12.641 -9.5 1 98.69 88 VAL A O 1
ATOM 670 N N . VAL A 1 89 ? -0.033 -14.047 -11.148 1 98.75 89 VAL A N 1
ATOM 671 C CA . VAL A 1 89 ? -0.637 -13.281 -12.227 1 98.75 89 VAL A CA 1
ATOM 672 C C . VAL A 1 89 ? -1.699 -14.125 -12.93 1 98.75 89 VAL A C 1
ATOM 674 O O . VAL A 1 89 ? -1.433 -15.258 -13.336 1 98.75 89 VAL A O 1
ATOM 677 N N . ILE A 1 90 ? -2.883 -13.641 -13 1 98.5 90 ILE A N 1
ATOM 678 C CA . ILE A 1 90 ? -3.938 -14.234 -13.82 1 98.5 90 ILE A CA 1
ATOM 679 C C . ILE A 1 90 ? -4.223 -13.336 -15.023 1 98.5 90 ILE A C 1
ATOM 681 O O . ILE A 1 90 ? -4.57 -12.164 -14.859 1 98.5 90 ILE A O 1
ATOM 685 N N . ASP A 1 91 ? -4.062 -13.867 -16.188 1 97.75 91 ASP A N 1
ATOM 686 C CA . ASP A 1 91 ? -4.18 -13.023 -17.375 1 97.75 91 ASP A CA 1
ATOM 687 C C . ASP A 1 91 ? -4.883 -13.75 -18.516 1 97.75 91 ASP A C 1
ATOM 689 O O . ASP A 1 91 ? -5.289 -14.906 -18.359 1 97.75 91 ASP A O 1
ATOM 693 N N . ARG A 1 92 ? -5.039 -13.109 -19.609 1 95.12 92 ARG A N 1
ATOM 694 C CA . ARG A 1 92 ? -5.82 -13.602 -20.734 1 95.12 92 ARG A CA 1
ATOM 695 C C . ARG A 1 92 ? -5.008 -14.578 -21.578 1 95.12 92 ARG A C 1
ATOM 697 O O . ARG A 1 92 ? -5.531 -15.195 -22.516 1 95.12 92 ARG A O 1
ATOM 704 N N . GLY A 1 93 ? -3.771 -14.719 -21.25 1 92.88 93 GLY A N 1
ATOM 705 C CA . GLY A 1 93 ? -2.928 -15.555 -22.094 1 92.88 93 GLY A CA 1
ATOM 706 C C . GLY A 1 93 ? -2.877 -15.094 -23.547 1 92.88 93 GLY A C 1
ATOM 707 O O . GLY A 1 93 ? -2.621 -13.922 -23.812 1 92.88 93 GLY A O 1
ATOM 708 N N . SER A 1 94 ? -3.098 -16.078 -24.422 1 89.25 94 SER A N 1
ATOM 709 C CA . SER A 1 94 ? -3 -15.75 -25.844 1 89.25 94 SER A CA 1
ATOM 710 C C . SER A 1 94 ? -4.344 -15.281 -26.391 1 89.25 94 SER A C 1
ATOM 712 O O . SER A 1 94 ? -4.461 -14.984 -27.594 1 89.25 94 SER A O 1
ATOM 714 N N . SER A 1 95 ? -5.246 -15.211 -25.594 1 90.31 95 SER A N 1
ATOM 715 C CA . SER A 1 95 ? -6.578 -14.82 -26.031 1 90.31 95 SER A CA 1
ATOM 716 C C . SER A 1 95 ? -6.594 -13.367 -26.516 1 90.31 95 SER A C 1
ATOM 718 O O . SER A 1 95 ? -5.98 -12.5 -25.891 1 90.31 95 SER A O 1
ATOM 720 N N . PRO A 1 96 ? -7.293 -13.047 -27.641 1 89.88 96 PRO A N 1
ATOM 721 C CA . PRO A 1 96 ? -7.434 -11.656 -28.078 1 89.88 96 PRO A CA 1
ATOM 722 C C . PRO A 1 96 ? -8.438 -10.875 -27.234 1 89.88 96 PRO A C 1
ATOM 724 O O . PRO A 1 96 ? -8.531 -9.648 -27.359 1 89.88 96 PRO A O 1
ATOM 727 N N . TYR A 1 97 ? -9.164 -11.562 -26.469 1 89.12 97 TYR A N 1
ATOM 728 C CA . TYR A 1 97 ? -10.164 -10.922 -25.625 1 89.12 97 TYR A CA 1
ATOM 729 C C . TYR A 1 97 ? -9.594 -10.602 -24.25 1 89.12 97 TYR A C 1
ATOM 731 O O . TYR A 1 97 ? -8.633 -11.234 -23.797 1 89.12 97 TYR A O 1
ATOM 739 N N . LEU A 1 98 ? -10.203 -9.641 -23.578 1 91.19 98 LEU A N 1
ATOM 740 C CA . LEU A 1 98 ? -9.844 -9.32 -22.203 1 91.19 98 LEU A CA 1
ATOM 741 C C . LEU A 1 98 ? -10.141 -10.492 -21.266 1 91.19 98 LEU A C 1
ATOM 743 O O . LEU A 1 98 ? -11.102 -11.234 -21.484 1 91.19 98 LEU A O 1
ATOM 747 N N . ALA A 1 99 ? -9.297 -10.641 -20.25 1 92.62 99 ALA A N 1
ATOM 748 C CA . ALA A 1 99 ? -9.656 -11.555 -19.172 1 92.62 99 ALA A CA 1
ATOM 749 C C . ALA A 1 99 ? -10.867 -11.047 -18.391 1 92.62 99 ALA A C 1
ATOM 751 O O . ALA A 1 99 ? -10.961 -9.852 -18.094 1 92.62 99 ALA A O 1
ATOM 752 N N . ALA A 1 100 ? -11.805 -11.883 -18.234 1 92.81 100 ALA A N 1
ATOM 753 C CA . ALA A 1 100 ? -12.969 -11.594 -17.406 1 92.81 100 ALA A CA 1
ATOM 754 C C . ALA A 1 100 ? -12.938 -12.438 -16.125 1 92.81 100 ALA A C 1
ATOM 756 O O . ALA A 1 100 ? -13.094 -13.656 -16.172 1 92.81 100 ALA A O 1
ATOM 757 N N . LEU A 1 101 ? -12.742 -11.781 -15.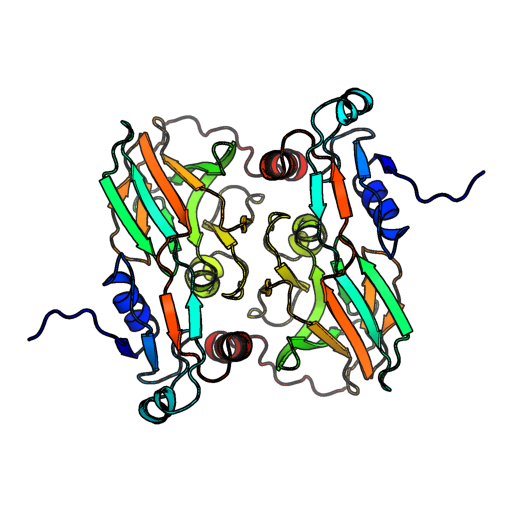008 1 95.25 101 LEU A N 1
ATOM 758 C CA . LEU A 1 101 ? -12.562 -12.492 -13.742 1 95.25 101 LEU A CA 1
ATOM 759 C C . LEU A 1 101 ? -13.453 -11.906 -12.656 1 95.25 101 LEU A C 1
ATOM 761 O O . LEU A 1 101 ? -13.656 -10.688 -12.602 1 95.25 101 LEU A O 1
ATOM 765 N N . GLU A 1 102 ? -14 -12.75 -11.883 1 94.88 102 GLU A N 1
ATOM 766 C CA . GLU A 1 102 ? -14.695 -12.312 -10.68 1 94.88 102 GLU A CA 1
ATOM 767 C C . GLU A 1 102 ? -13.797 -12.406 -9.453 1 94.88 102 GLU A C 1
ATOM 769 O O . GLU A 1 102 ? -13.344 -13.492 -9.086 1 94.88 102 GLU A O 1
ATOM 774 N N . CYS A 1 103 ? -13.594 -11.281 -8.805 1 94.88 103 CYS A N 1
ATOM 775 C CA . CYS A 1 103 ? -12.68 -11.234 -7.672 1 94.88 103 CYS A CA 1
ATOM 776 C C . CYS A 1 103 ? -13.438 -11.039 -6.367 1 94.88 103 CYS A C 1
ATOM 778 O O . CYS A 1 103 ? -14.383 -10.242 -6.305 1 94.88 103 CYS A O 1
ATOM 780 N N . PHE A 1 104 ? -13.023 -11.758 -5.379 1 94.94 104 PHE A N 1
ATOM 781 C CA . PHE A 1 104 ? -13.648 -11.703 -4.062 1 94.94 104 PHE A CA 1
ATOM 782 C C . PHE A 1 104 ? -12.602 -11.484 -2.977 1 94.94 104 PHE A C 1
ATOM 784 O O . PHE A 1 104 ? -11.461 -11.938 -3.104 1 94.94 104 PHE A O 1
ATOM 791 N N . CYS A 1 105 ? -12.984 -10.742 -1.916 1 94.75 105 CYS A N 1
ATOM 792 C CA . CYS A 1 105 ? -12.234 -10.617 -0.67 1 94.75 105 CYS A CA 1
ATOM 793 C C . CYS A 1 105 ? -13.062 -11.109 0.513 1 94.75 105 CYS A C 1
ATOM 795 O O . CYS A 1 105 ? -14.109 -10.539 0.821 1 94.75 105 CYS A O 1
ATOM 797 N N . ASP A 1 106 ? -12.586 -12.102 1.283 1 93.12 106 ASP A N 1
ATOM 798 C CA . ASP A 1 106 ? -13.312 -12.727 2.379 1 93.12 106 ASP A CA 1
ATOM 799 C C . ASP A 1 106 ? -14.766 -12.992 1.988 1 93.12 106 ASP A C 1
ATOM 801 O O . ASP A 1 106 ? -15.688 -12.633 2.725 1 93.12 106 ASP A O 1
ATOM 805 N N . ASP A 1 107 ? -15.031 -13.43 0.821 1 88.62 107 ASP A N 1
ATOM 806 C CA . ASP A 1 107 ? -16.312 -13.875 0.286 1 88.62 107 ASP A CA 1
ATOM 807 C C . ASP A 1 107 ? -17.203 -12.695 -0.069 1 88.62 107 ASP A C 1
ATOM 809 O O . ASP A 1 107 ? -18.406 -12.859 -0.29 1 88.62 107 ASP A O 1
ATOM 813 N N . VAL A 1 108 ? -16.641 -11.539 0.06 1 90.19 108 VAL A N 1
ATOM 814 C CA . VAL A 1 108 ? -17.344 -10.352 -0.423 1 90.19 108 VAL A CA 1
ATOM 815 C C . VAL A 1 108 ? -16.875 -10.008 -1.832 1 90.19 108 VAL A C 1
ATOM 817 O O . VAL A 1 108 ? -15.672 -9.945 -2.09 1 90.19 108 VAL A O 1
ATOM 820 N N . HIS A 1 109 ? -17.828 -9.891 -2.736 1 91.25 109 HIS A N 1
ATOM 821 C CA . HIS A 1 109 ? -17.484 -9.562 -4.109 1 91.25 109 HIS A CA 1
ATOM 822 C C . HIS A 1 109 ? -16.766 -8.211 -4.184 1 91.25 109 HIS A C 1
ATOM 824 O O . HIS A 1 109 ? -17.328 -7.188 -3.775 1 91.25 109 HIS A O 1
ATOM 830 N N . LEU A 1 110 ? -15.586 -8.273 -4.641 1 89.5 110 LEU A N 1
ATOM 831 C CA . LEU A 1 110 ? -14.789 -7.059 -4.797 1 89.5 110 LEU A CA 1
ATOM 832 C C . LEU A 1 110 ? -15.125 -6.355 -6.109 1 89.5 110 LEU A C 1
ATOM 834 O O . LEU A 1 110 ? -15.703 -5.266 -6.105 1 89.5 110 LEU A O 1
ATOM 838 N N . THR A 1 111 ? -14.805 -7.102 -7.215 1 89 111 THR A N 1
ATOM 839 C CA . THR A 1 111 ? -15.062 -6.52 -8.523 1 89 111 THR A CA 1
ATOM 840 C C . THR A 1 111 ? -14.984 -7.582 -9.617 1 89 111 THR A C 1
ATOM 842 O O . THR A 1 111 ? -14.523 -8.703 -9.367 1 89 111 THR A O 1
ATOM 845 N N . THR A 1 112 ? -15.586 -7.191 -10.742 1 90.56 112 THR A N 1
ATOM 846 C CA . THR A 1 112 ? -15.367 -7.945 -11.977 1 90.56 112 THR A CA 1
ATOM 847 C C . THR A 1 112 ? -14.227 -7.34 -12.789 1 90.56 112 THR A C 1
ATOM 849 O O . THR A 1 112 ? -14.305 -6.188 -13.219 1 90.56 112 THR A O 1
ATOM 852 N N . VAL A 1 113 ? -13.258 -8.117 -12.977 1 91.38 113 VAL A N 1
ATOM 853 C CA . VAL A 1 113 ? -12.07 -7.629 -13.672 1 91.38 113 VAL A CA 1
ATOM 854 C C . VAL A 1 113 ? -12.219 -7.859 -15.172 1 91.38 113 VAL A C 1
ATOM 856 O O . VAL A 1 113 ? -12.438 -8.984 -15.617 1 91.38 113 VAL A O 1
ATOM 859 N N . GLN A 1 114 ? -12.219 -6.852 -15.867 1 92.25 114 GLN A N 1
ATOM 860 C CA . GLN A 1 114 ? -12.055 -6.859 -17.312 1 92.25 114 GLN A CA 1
ATOM 861 C C . GLN A 1 114 ? -10.773 -6.141 -17.734 1 92.25 114 GLN A C 1
ATOM 863 O O . GLN A 1 114 ? -10.727 -4.91 -17.75 1 92.25 114 GLN A O 1
ATOM 868 N N . ALA A 1 115 ? -9.789 -6.871 -18.047 1 94.62 115 ALA A N 1
ATOM 869 C CA . ALA A 1 115 ? -8.445 -6.352 -18.266 1 94.62 115 ALA A CA 1
ATOM 870 C C . ALA A 1 115 ? -7.562 -7.383 -18.969 1 94.62 115 ALA A C 1
ATOM 872 O O . ALA A 1 115 ? -8.016 -8.492 -19.266 1 94.62 115 ALA A O 1
ATOM 873 N N . ASP A 1 116 ? -6.316 -6.984 -19.312 1 96.25 116 ASP A N 1
ATOM 874 C CA . ASP A 1 116 ? -5.34 -7.977 -19.75 1 96.25 116 ASP A CA 1
ATOM 875 C C . ASP A 1 116 ? -5.09 -9.016 -18.656 1 96.25 116 ASP A C 1
ATOM 877 O O . ASP A 1 116 ? -4.773 -10.172 -18.953 1 96.25 116 ASP A O 1
ATOM 881 N N . GLY A 1 117 ? -5.203 -8.586 -17.438 1 97 117 GLY A N 1
ATOM 882 C CA . GLY A 1 117 ? -5.059 -9.484 -16.297 1 97 117 GLY A CA 1
ATOM 883 C C . GLY A 1 117 ? -5.055 -8.766 -14.961 1 97 117 GLY A C 1
ATOM 884 O O . GLY A 1 117 ? -5.422 -7.594 -14.883 1 97 117 GLY A O 1
ATOM 885 N N . ILE A 1 118 ? -4.656 -9.492 -13.977 1 97.94 118 ILE A N 1
ATOM 886 C CA . ILE A 1 118 ? -4.598 -8.969 -12.617 1 97.94 118 ILE A CA 1
ATOM 887 C C . ILE A 1 118 ? -3.43 -9.602 -11.867 1 97.94 118 ILE A C 1
ATOM 889 O O . ILE A 1 118 ? -3.129 -10.781 -12.062 1 97.94 118 ILE A O 1
ATOM 893 N N . ILE A 1 119 ? -2.791 -8.789 -11.094 1 98.69 119 ILE A N 1
ATOM 894 C CA . ILE A 1 119 ? -1.637 -9.227 -10.32 1 98.69 119 ILE A CA 1
ATOM 895 C C . ILE A 1 119 ? -1.982 -9.219 -8.828 1 98.69 119 ILE A C 1
ATOM 897 O O . ILE A 1 119 ? -2.539 -8.242 -8.32 1 98.69 119 ILE A O 1
ATOM 901 N N . PHE A 1 120 ? -1.765 -10.281 -8.125 1 98.81 120 PHE A N 1
ATOM 902 C CA . PHE A 1 120 ? -1.732 -10.336 -6.672 1 98.81 120 PHE A CA 1
ATOM 903 C C . PHE A 1 120 ? -0.302 -10.477 -6.168 1 98.81 120 PHE A C 1
ATOM 905 O O . PHE A 1 120 ? 0.353 -11.492 -6.426 1 98.81 120 PHE A O 1
ATOM 912 N N . ALA A 1 121 ? 0.158 -9.508 -5.41 1 98.88 121 ALA A N 1
ATOM 913 C CA . ALA A 1 121 ? 1.589 -9.477 -5.117 1 98.88 121 ALA A CA 1
ATOM 914 C C . ALA A 1 121 ? 1.839 -9.312 -3.621 1 98.88 121 ALA A C 1
ATOM 916 O O . ALA A 1 121 ? 0.985 -8.797 -2.896 1 98.88 121 ALA A O 1
ATOM 917 N N . THR A 1 122 ? 2.965 -9.828 -3.189 1 98.81 122 THR A N 1
ATOM 918 C CA . THR A 1 122 ? 3.516 -9.508 -1.876 1 98.81 122 THR A CA 1
ATOM 919 C C . THR A 1 122 ? 4.188 -8.141 -1.886 1 98.81 122 THR A C 1
ATOM 921 O O . THR A 1 122 ? 4.406 -7.559 -2.951 1 98.81 122 THR A O 1
ATOM 924 N N . PRO A 1 123 ? 4.566 -7.613 -0.692 1 98.56 123 PRO A N 1
ATOM 925 C CA . PRO A 1 123 ? 5.379 -6.395 -0.674 1 98.56 123 PRO A CA 1
ATOM 926 C C . PRO A 1 123 ? 6.715 -6.566 -1.396 1 98.56 123 PRO A C 1
ATOM 928 O O . PRO A 1 123 ? 7.184 -5.637 -2.055 1 98.56 123 PRO A O 1
ATOM 931 N N . THR A 1 124 ? 7.293 -7.777 -1.293 1 97.75 124 THR A N 1
ATOM 932 C CA . THR A 1 124 ? 8.508 -8.039 -2.061 1 97.75 124 THR A CA 1
ATOM 933 C C . THR A 1 124 ? 8.242 -7.898 -3.557 1 97.75 124 THR A C 1
ATOM 935 O O . THR A 1 124 ? 9.016 -7.262 -4.273 1 97.75 124 THR A O 1
ATOM 938 N N . GLY A 1 125 ? 7.125 -8.391 -4 1 98.06 125 GLY A N 1
ATOM 939 C CA . GLY A 1 125 ? 6.758 -8.344 -5.406 1 98.06 125 GLY A CA 1
ATOM 940 C C . GLY A 1 125 ? 6.32 -6.965 -5.863 1 98.06 125 GLY A C 1
ATOM 941 O O . GLY A 1 125 ? 6.137 -6.73 -7.059 1 98.06 125 GLY A O 1
ATOM 942 N N . SER A 1 126 ? 6.156 -6.023 -4.965 1 98 126 SER A N 1
ATOM 943 C CA . SER A 1 126 ? 5.707 -4.68 -5.316 1 98 126 SER A CA 1
ATOM 944 C C . SER A 1 126 ? 6.707 -3.984 -6.23 1 98 126 SER A C 1
ATOM 946 O O . SER A 1 126 ? 6.359 -3.025 -6.922 1 98 126 SER A O 1
ATOM 948 N N . THR A 1 127 ? 7.957 -4.41 -6.312 1 95.56 127 THR A N 1
ATOM 949 C CA . THR A 1 127 ? 8.984 -3.781 -7.137 1 95.56 127 THR A CA 1
ATOM 950 C C . THR A 1 127 ? 9.227 -4.586 -8.406 1 95.56 127 THR A C 1
ATOM 952 O O . THR A 1 127 ? 10.188 -4.332 -9.141 1 95.56 127 THR A O 1
ATOM 955 N N . ALA A 1 128 ? 8.391 -5.555 -8.617 1 96.25 128 ALA A N 1
ATOM 956 C CA . ALA A 1 128 ? 8.477 -6.379 -9.82 1 96.25 128 ALA A CA 1
ATOM 957 C C . ALA A 1 128 ? 7.371 -6.031 -10.805 1 96.25 128 ALA A C 1
ATOM 959 O O . ALA A 1 128 ? 7.25 -4.879 -11.234 1 96.25 128 ALA A O 1
ATOM 960 N N . TYR A 1 129 ? 6.52 -7.039 -11.227 1 97.56 129 TYR A N 1
ATOM 961 C CA . TYR A 1 129 ? 5.512 -6.824 -12.258 1 97.56 129 TYR A CA 1
ATOM 962 C C . TYR A 1 129 ? 4.441 -5.852 -11.781 1 97.56 129 TYR A C 1
ATOM 964 O O . TYR A 1 129 ? 3.926 -5.051 -12.57 1 97.56 129 TYR A O 1
ATOM 972 N N . SER A 1 130 ? 4.105 -5.887 -10.477 1 97.44 130 SER A N 1
ATOM 973 C CA . SER A 1 130 ? 3.109 -4.977 -9.922 1 97.44 130 SER A CA 1
ATOM 974 C C . SER A 1 130 ? 3.504 -3.52 -10.148 1 97.44 130 SER A C 1
ATOM 976 O O . SER A 1 130 ? 2.664 -2.693 -10.516 1 97.44 130 SER A O 1
ATOM 978 N N . MET A 1 131 ? 4.746 -3.254 -9.922 1 95.38 131 MET A N 1
ATOM 979 C CA . MET A 1 131 ? 5.238 -1.895 -10.125 1 95.38 131 MET A CA 1
ATOM 980 C C . MET A 1 131 ? 5.09 -1.477 -11.586 1 95.38 131 MET A C 1
ATOM 982 O O . MET A 1 131 ? 4.629 -0.371 -11.875 1 95.38 131 MET A O 1
ATOM 986 N N . ALA A 1 132 ? 5.453 -2.324 -12.461 1 94.38 132 ALA A N 1
ATOM 987 C CA . ALA A 1 132 ? 5.371 -2.055 -13.891 1 94.38 132 ALA A CA 1
ATOM 988 C C . ALA A 1 132 ? 3.93 -1.795 -14.32 1 94.38 132 ALA A C 1
ATOM 990 O O . ALA A 1 132 ? 3.682 -1.053 -15.273 1 94.38 132 ALA A O 1
ATOM 991 N N . ALA A 1 133 ? 3.025 -2.395 -13.617 1 95.44 133 ALA A N 1
ATOM 992 C CA . ALA A 1 133 ? 1.608 -2.252 -13.938 1 95.44 133 ALA A CA 1
ATOM 993 C C . ALA A 1 133 ? 1.001 -1.047 -13.227 1 95.44 133 ALA A C 1
ATOM 995 O O . ALA A 1 133 ? -0.206 -0.809 -13.32 1 95.44 133 ALA A O 1
ATOM 996 N N . GLY A 1 134 ? 1.794 -0.323 -12.492 1 93.19 134 GLY A N 1
ATOM 997 C CA . GLY A 1 134 ? 1.318 0.938 -11.945 1 93.19 134 GLY A CA 1
ATOM 998 C C . GLY A 1 134 ? 1.065 0.884 -10.453 1 93.19 134 GLY A C 1
ATOM 999 O O . GLY A 1 134 ? 0.565 1.847 -9.867 1 93.19 134 GLY A O 1
ATOM 1000 N N . GLY A 1 135 ? 1.376 -0.171 -9.812 1 95.81 135 GLY A N 1
ATOM 1001 C CA . GLY A 1 135 ? 1.197 -0.286 -8.375 1 95.81 135 GLY A CA 1
ATOM 1002 C C . GLY A 1 135 ? 2.236 0.484 -7.582 1 95.81 135 GLY A C 1
ATOM 1003 O O . GLY A 1 135 ? 3.305 0.812 -8.102 1 95.81 135 GLY A O 1
ATOM 1004 N N . SER A 1 136 ? 1.92 0.754 -6.34 1 97 136 SER A N 1
ATOM 1005 C CA . SER A 1 136 ? 2.859 1.4 -5.43 1 97 136 SER A CA 1
ATOM 1006 C C . SER A 1 136 ? 3.982 0.45 -5.027 1 97 136 SER A C 1
ATOM 1008 O O . SER A 1 136 ? 3.822 -0.771 -5.09 1 97 136 SER A O 1
ATOM 1010 N N . VAL A 1 137 ? 5.086 1.056 -4.703 1 97.06 137 VAL A N 1
ATOM 1011 C CA . VAL A 1 137 ? 6.18 0.297 -4.109 1 97.06 137 VAL A CA 1
ATOM 1012 C C . VAL A 1 137 ? 5.945 0.142 -2.607 1 97.06 137 VAL A C 1
ATOM 1014 O O . VAL A 1 137 ? 5.734 1.131 -1.9 1 97.06 137 VAL A O 1
ATOM 1017 N N . VAL A 1 138 ? 6.047 -1.081 -2.086 1 98.12 138 VAL A N 1
ATOM 1018 C CA . VAL A 1 138 ? 5.637 -1.34 -0.709 1 98.12 138 VAL A CA 1
ATOM 1019 C C . VAL A 1 138 ? 6.805 -1.939 0.072 1 98.12 138 VAL A C 1
ATOM 1021 O O . VAL A 1 138 ? 7.398 -2.934 -0.352 1 98.12 138 VAL A O 1
ATOM 1024 N N . HIS A 1 139 ? 7.109 -1.312 1.177 1 97.19 139 HIS A N 1
ATOM 1025 C CA . HIS A 1 139 ? 8.141 -1.818 2.076 1 97.19 139 HIS A CA 1
ATOM 1026 C C . HIS A 1 139 ? 7.82 -3.236 2.537 1 97.19 139 HIS A C 1
ATOM 1028 O O . HIS A 1 139 ? 6.672 -3.541 2.865 1 97.19 139 HIS A O 1
ATOM 1034 N N . PRO A 1 140 ? 8.844 -4.137 2.656 1 96.19 140 PRO A N 1
ATOM 1035 C CA . PRO A 1 140 ? 8.602 -5.551 2.953 1 96.19 140 PRO A CA 1
ATOM 1036 C C . PRO A 1 140 ? 7.984 -5.766 4.336 1 96.19 140 PRO A C 1
ATOM 1038 O O . PRO A 1 140 ? 7.41 -6.824 4.602 1 96.19 140 PRO A O 1
ATOM 1041 N N . ALA A 1 141 ? 8.078 -4.812 5.195 1 96.25 141 ALA A N 1
ATOM 1042 C CA . ALA A 1 141 ? 7.57 -4.957 6.559 1 96.25 141 ALA A CA 1
ATOM 1043 C C . ALA A 1 141 ? 6.086 -4.613 6.629 1 96.25 141 ALA A C 1
ATOM 1045 O O . ALA A 1 141 ? 5.453 -4.773 7.672 1 96.25 141 ALA A O 1
ATOM 1046 N N . VAL A 1 142 ? 5.496 -4.105 5.586 1 97.88 142 VAL A N 1
ATOM 1047 C CA . VAL A 1 142 ? 4.062 -3.838 5.559 1 97.88 142 VAL A CA 1
ATOM 1048 C C . VAL A 1 142 ? 3.299 -5.145 5.348 1 97.88 142 VAL A C 1
ATOM 1050 O O . VAL A 1 142 ? 3.484 -5.824 4.336 1 97.88 142 VAL A O 1
ATOM 1053 N N . PRO A 1 143 ? 2.49 -5.566 6.281 1 98.12 143 PRO A N 1
ATOM 1054 C CA . PRO A 1 143 ? 1.705 -6.793 6.117 1 98.12 143 PRO A CA 1
ATOM 1055 C C . PRO A 1 143 ? 0.516 -6.609 5.18 1 98.12 143 PRO A C 1
ATOM 1057 O O . PRO A 1 143 ? -0.583 -6.266 5.625 1 98.12 143 PRO A O 1
ATOM 1060 N N . ALA A 1 144 ? 0.761 -6.922 3.945 1 98.69 144 ALA A N 1
ATOM 1061 C CA . ALA A 1 144 ? -0.26 -6.551 2.969 1 98.69 144 ALA A CA 1
ATOM 1062 C C . ALA A 1 144 ? -0.225 -7.477 1.757 1 98.69 144 ALA A C 1
ATOM 1064 O O . ALA A 1 144 ? 0.75 -8.203 1.551 1 98.69 144 ALA A O 1
ATOM 1065 N N . ILE A 1 145 ? -1.296 -7.523 1.027 1 98.81 145 ILE A N 1
ATOM 1066 C CA . ILE A 1 145 ? -1.405 -8.117 -0.302 1 98.81 145 ILE A CA 1
ATOM 1067 C C . ILE A 1 145 ? -1.812 -7.047 -1.312 1 98.81 145 ILE A C 1
ATOM 1069 O O . ILE A 1 145 ? -2.791 -6.324 -1.103 1 98.81 145 ILE A O 1
ATOM 1073 N N . LEU A 1 146 ? -1.035 -6.941 -2.34 1 98.75 146 LEU A N 1
ATOM 1074 C CA . LEU A 1 146 ? -1.323 -5.961 -3.383 1 98.75 146 LEU A CA 1
ATOM 1075 C C . LEU A 1 146 ? -2.186 -6.574 -4.48 1 98.75 146 LEU A C 1
ATOM 1077 O O . LEU A 1 146 ? -1.972 -7.723 -4.879 1 98.75 146 LEU A O 1
ATOM 1081 N N . VAL A 1 147 ? -3.123 -5.828 -4.945 1 98.06 147 VAL A N 1
ATOM 1082 C CA . VAL A 1 147 ? -3.943 -6.172 -6.102 1 98.06 147 VAL A CA 1
ATOM 1083 C C . VAL A 1 147 ? -3.799 -5.094 -7.176 1 98.06 147 VAL A C 1
ATOM 1085 O O . VAL A 1 147 ? -4.219 -3.953 -6.977 1 98.06 147 VAL A O 1
ATOM 1088 N N . THR A 1 148 ? -3.24 -5.445 -8.289 1 97.81 148 THR A N 1
ATOM 1089 C CA . THR A 1 148 ? -2.938 -4.48 -9.344 1 97.81 148 THR A CA 1
ATOM 1090 C C . THR A 1 148 ? -3.475 -4.961 -10.688 1 97.81 148 THR A C 1
ATOM 1092 O O . THR A 1 148 ? -3.053 -6.004 -11.195 1 97.81 148 THR A O 1
ATOM 1095 N N . PRO A 1 149 ? -4.387 -4.258 -11.281 1 96.56 149 PRO A N 1
ATOM 1096 C CA . PRO A 1 149 ? -4.863 -4.645 -12.609 1 96.56 149 PRO A CA 1
ATOM 1097 C C . PRO A 1 149 ? -3.84 -4.367 -13.711 1 96.56 149 PRO A C 1
ATOM 1099 O O . PRO A 1 149 ? -3.053 -3.422 -13.602 1 96.56 149 PRO A O 1
ATOM 1102 N N . ILE A 1 150 ? -3.854 -5.207 -14.695 1 96.75 150 ILE A N 1
ATOM 1103 C CA . ILE A 1 150 ? -3.025 -4.996 -15.875 1 96.75 150 ILE A CA 1
ATOM 1104 C C . ILE A 1 150 ? -3.881 -4.438 -17.016 1 96.75 150 ILE A C 1
ATOM 1106 O O . ILE A 1 150 ? -4.699 -5.156 -17.594 1 96.75 150 ILE A O 1
ATOM 1110 N N . CYS A 1 151 ? -3.758 -3.146 -17.344 1 93.56 151 CYS A N 1
ATOM 1111 C CA . CYS A 1 151 ? -4.469 -2.482 -18.438 1 93.56 151 CYS A CA 1
ATOM 1112 C C . CYS A 1 151 ? -5.973 -2.725 -18.328 1 93.56 151 CYS A C 1
ATOM 1114 O O . CYS A 1 151 ? -6.582 -3.268 -19.25 1 93.56 151 CYS A O 1
ATOM 1116 N N . PRO A 1 152 ? -6.531 -2.305 -17.266 1 92.56 152 PRO A N 1
ATOM 1117 C CA . PRO A 1 152 ? -7.977 -2.506 -17.125 1 92.56 152 PRO A CA 1
ATOM 1118 C C . PRO A 1 152 ? -8.789 -1.701 -18.141 1 92.56 152 PRO A C 1
ATOM 1120 O O . PRO A 1 152 ? -8.352 -0.634 -18.578 1 92.56 152 PRO A O 1
ATOM 1123 N N . HIS A 1 153 ? -9.906 -2.244 -18.406 1 87.75 153 HIS A N 1
ATOM 1124 C CA . HIS A 1 153 ? -10.789 -1.595 -19.359 1 87.75 153 HIS A CA 1
ATOM 1125 C C . HIS A 1 153 ? -11.398 -0.321 -18.781 1 87.75 153 HIS A C 1
ATOM 1127 O O . HIS A 1 153 ? -11.852 0.548 -19.531 1 87.75 153 HIS A O 1
ATOM 1133 N N . VAL A 1 154 ? -11.508 -0.282 -17.5 1 80.69 154 VAL A N 1
ATOM 1134 C CA . VAL A 1 154 ? -12.078 0.894 -16.844 1 80.69 154 VAL A CA 1
ATOM 1135 C C . VAL A 1 154 ? -10.984 1.672 -16.125 1 80.69 154 VAL A C 1
ATOM 1137 O O . VAL A 1 154 ? -10.07 1.077 -15.547 1 80.69 154 VAL A O 1
ATOM 1140 N N . LEU A 1 155 ? -11.148 2.947 -16.094 1 73.31 155 LEU A N 1
ATOM 1141 C CA . LEU A 1 155 ? -10.156 3.84 -15.508 1 73.31 155 LEU A CA 1
ATOM 1142 C C . LEU A 1 155 ? -10.258 3.836 -13.984 1 73.31 155 LEU A C 1
ATOM 1144 O O . LEU A 1 155 ? -9.297 4.172 -13.289 1 73.31 155 LEU A O 1
ATOM 1148 N N . SER A 1 156 ? -11.32 3.383 -13.523 1 76.31 156 SER A N 1
ATOM 1149 C CA . SER A 1 156 ? -11.57 3.492 -12.086 1 76.31 156 SER A CA 1
ATOM 1150 C C . SER A 1 156 ? -10.953 2.324 -11.328 1 76.31 156 SER A C 1
ATOM 1152 O O . SER A 1 156 ? -10.859 2.355 -10.094 1 76.31 156 SER A O 1
ATOM 1154 N N . PHE A 1 157 ? -10.484 1.438 -12.078 1 84.19 157 PHE A N 1
ATOM 1155 C CA . PHE A 1 157 ? -9.875 0.29 -11.422 1 84.19 157 PHE A CA 1
ATOM 1156 C C . PHE A 1 157 ? -8.43 0.588 -11.039 1 84.19 157 PHE A C 1
ATOM 1158 O O . PHE A 1 157 ? -7.512 0.304 -11.805 1 84.19 157 PHE A O 1
ATOM 1165 N N . ARG A 1 158 ? -8.25 1.022 -9.789 1 90.62 158 ARG A N 1
ATOM 1166 C CA . ARG A 1 158 ? -6.945 1.389 -9.242 1 90.62 158 ARG A CA 1
ATOM 1167 C C . ARG A 1 158 ? -6.301 0.211 -8.516 1 90.62 158 ARG A C 1
ATOM 1169 O O . ARG A 1 158 ? -6.992 -0.729 -8.117 1 90.62 158 ARG A O 1
ATOM 1176 N N . SER A 1 159 ? -4.961 0.31 -8.445 1 95.25 159 SER A N 1
ATOM 1177 C CA . SER A 1 159 ? -4.262 -0.656 -7.605 1 95.25 159 SER A CA 1
ATOM 1178 C C . SER A 1 159 ? -4.699 -0.539 -6.148 1 95.25 159 SER A C 1
ATOM 1180 O O . SER A 1 159 ? -4.898 0.567 -5.641 1 95.25 159 SER A O 1
ATOM 1182 N N . MET A 1 160 ? -4.801 -1.688 -5.527 1 96.75 160 MET A N 1
ATOM 1183 C CA . MET A 1 160 ? -5.273 -1.732 -4.145 1 96.75 160 MET A CA 1
ATOM 1184 C C . MET A 1 160 ? -4.281 -2.473 -3.254 1 96.75 160 MET A C 1
ATOM 1186 O O . MET A 1 160 ? -3.529 -3.324 -3.729 1 96.75 160 MET A O 1
ATOM 1190 N N . VAL A 1 161 ? -4.312 -2.125 -1.99 1 98.38 161 VAL A N 1
ATOM 1191 C CA . VAL A 1 161 ? -3.518 -2.812 -0.979 1 98.38 161 VAL A CA 1
ATOM 1192 C C . VAL A 1 161 ? -4.43 -3.324 0.134 1 98.38 161 VAL A C 1
ATOM 1194 O O . VAL A 1 161 ? -5.137 -2.545 0.773 1 98.38 161 VAL A O 1
ATOM 1197 N N . PHE A 1 162 ? -4.43 -4.613 0.346 1 98 162 PHE A N 1
ATOM 1198 C CA . PHE A 1 162 ? -5.23 -5.277 1.367 1 98 162 PHE A CA 1
ATOM 1199 C C . PHE A 1 162 ? -4.355 -5.727 2.531 1 98 162 PHE A C 1
ATOM 1201 O O . PHE A 1 162 ? -3.16 -5.965 2.361 1 98 162 PHE A O 1
ATOM 1208 N N . PRO A 1 163 ? -5.031 -5.82 3.744 1 97.75 163 PRO A N 1
ATOM 1209 C CA . PRO A 1 163 ? -4.27 -6.469 4.812 1 97.75 163 PRO A CA 1
ATOM 1210 C C . PRO A 1 163 ? -3.934 -7.926 4.496 1 97.75 163 PRO A C 1
ATOM 1212 O O . PRO A 1 163 ? -4.648 -8.578 3.727 1 97.75 163 PRO A O 1
ATOM 1215 N N . ASP A 1 164 ? -2.887 -8.406 5.113 1 97.88 164 ASP A N 1
ATOM 1216 C CA . ASP A 1 164 ? -2.371 -9.719 4.73 1 97.88 164 ASP A CA 1
ATOM 1217 C C . ASP A 1 164 ? -3.252 -10.836 5.277 1 97.88 164 ASP A C 1
ATOM 1219 O O . ASP A 1 164 ? -3.09 -12 4.906 1 97.88 164 ASP A O 1
ATOM 1223 N N . HIS A 1 165 ? -4.234 -10.547 6.16 1 96.88 165 HIS A N 1
ATOM 1224 C CA . HIS A 1 165 ? -5.02 -11.617 6.77 1 96.88 165 HIS A CA 1
ATOM 1225 C C . HIS A 1 165 ? -6.238 -11.961 5.918 1 96.88 165 HIS A C 1
ATOM 1227 O O . HIS A 1 165 ? -6.977 -12.898 6.238 1 96.88 165 HIS A O 1
ATOM 1233 N N . VAL A 1 166 ? -6.5 -11.227 4.902 1 96.94 166 VAL A N 1
ATOM 1234 C CA . VAL A 1 166 ? -7.668 -11.5 4.074 1 96.94 166 VAL A CA 1
ATOM 1235 C C . VAL A 1 166 ? -7.398 -12.711 3.184 1 96.94 166 VAL A C 1
ATOM 1237 O O . VAL A 1 166 ? -6.242 -13.078 2.963 1 96.94 166 VAL A O 1
ATOM 1240 N N . VAL A 1 167 ? -8.445 -13.289 2.701 1 97.88 167 VAL A N 1
ATOM 1241 C CA . VAL A 1 167 ? -8.398 -14.312 1.663 1 97.88 167 VAL A CA 1
ATOM 1242 C C . VAL A 1 167 ? -8.992 -13.766 0.367 1 97.88 167 VAL A C 1
ATOM 1244 O O . VAL A 1 167 ? -10.148 -13.336 0.337 1 97.88 167 VAL A O 1
ATOM 1247 N N . LEU A 1 168 ? -8.211 -13.758 -0.692 1 97.94 168 LEU A N 1
ATOM 1248 C CA . LEU A 1 168 ? -8.656 -13.297 -2.002 1 97.94 168 LEU A CA 1
ATOM 1249 C C . LEU A 1 168 ? -8.953 -14.484 -2.92 1 97.94 168 LEU A C 1
ATOM 1251 O O . LEU A 1 168 ? -8.273 -15.508 -2.857 1 97.94 168 LEU A O 1
ATOM 1255 N N . ARG A 1 169 ? -9.945 -14.336 -3.684 1 97.38 169 ARG A N 1
ATOM 1256 C CA . ARG A 1 169 ? -10.312 -15.367 -4.648 1 97.38 169 ARG A CA 1
ATOM 1257 C C . ARG A 1 169 ? -10.625 -14.758 -6.008 1 97.38 169 ARG A C 1
ATOM 1259 O O . ARG A 1 169 ? -11.328 -13.742 -6.094 1 97.38 169 ARG A O 1
ATOM 1266 N N . CYS A 1 170 ? -10.094 -15.297 -6.953 1 96.81 170 CYS A N 1
ATOM 1267 C CA . CYS A 1 170 ? -10.375 -14.906 -8.328 1 96.81 170 CYS A CA 1
ATOM 1268 C C . CYS A 1 170 ? -10.969 -16.062 -9.117 1 96.81 170 CYS A C 1
ATOM 1270 O O . CYS A 1 170 ? -10.344 -17.125 -9.242 1 96.81 170 CYS A O 1
ATOM 1272 N N . TYR A 1 171 ? -12.07 -15.789 -9.688 1 94.81 171 TYR A N 1
ATOM 1273 C CA . TYR A 1 171 ? -12.852 -16.828 -10.344 1 94.81 171 TYR A CA 1
ATOM 1274 C C . TYR A 1 171 ? -13.008 -16.531 -11.828 1 94.81 171 TYR A C 1
ATOM 1276 O O . TYR A 1 171 ? -13.25 -15.383 -12.219 1 94.81 171 TYR A O 1
ATOM 1284 N N . VAL A 1 172 ? -12.875 -17.672 -12.656 1 96.38 172 VAL A N 1
ATOM 1285 C CA . VAL A 1 172 ? -13.227 -17.547 -14.07 1 96.38 172 VAL A CA 1
ATOM 1286 C C . VAL A 1 172 ? -14.703 -17.922 -14.266 1 96.38 172 VAL A C 1
ATOM 1288 O O . VAL A 1 172 ? -15.078 -19.094 -14.141 1 96.38 172 VAL A O 1
ATOM 1291 N N . PRO A 1 173 ? -15.445 -16.938 -14.602 1 95.31 173 PRO A N 1
ATOM 1292 C CA . PRO A 1 173 ? -16.875 -17.219 -14.711 1 95.31 173 PRO A CA 1
ATOM 1293 C C . PRO A 1 173 ? -17.188 -18.25 -15.797 1 95.31 173 PRO A C 1
ATOM 1295 O O . PRO A 1 173 ? -16.453 -18.359 -16.781 1 95.31 173 PRO A O 1
ATOM 1298 N N . ASP A 1 174 ? -18.344 -18.906 -15.648 1 93.69 174 ASP A N 1
ATOM 1299 C CA . ASP A 1 174 ? -18.766 -19.938 -16.594 1 93.69 174 ASP A CA 1
ATOM 1300 C C . ASP A 1 174 ? -19.062 -19.344 -17.969 1 93.69 174 ASP A C 1
ATOM 1302 O O . ASP A 1 174 ? -18.922 -20.016 -18.984 1 93.69 174 ASP A O 1
ATOM 1306 N N . ASP A 1 175 ? -19.438 -18.172 -17.969 1 91.31 175 ASP A N 1
ATOM 1307 C CA . ASP A 1 175 ? -19.844 -17.531 -19.219 1 91.31 175 ASP A CA 1
ATOM 1308 C C . ASP A 1 175 ? -18.719 -16.672 -19.797 1 91.31 175 ASP A C 1
ATOM 1310 O O . ASP A 1 175 ? -18.953 -15.836 -20.672 1 91.31 175 ASP A O 1
ATOM 1314 N N . ALA A 1 176 ? -17.516 -16.844 -19.25 1 91.06 176 ALA A N 1
ATOM 1315 C CA . ALA A 1 176 ? -16.375 -16.078 -19.75 1 91.06 176 ALA A CA 1
ATOM 1316 C C . ALA A 1 176 ? -16.156 -16.359 -21.234 1 91.06 176 ALA A C 1
ATOM 1318 O O . ALA A 1 176 ? -16.266 -17.5 -21.688 1 91.06 176 ALA A O 1
ATOM 1319 N N . ARG A 1 177 ? -15.742 -15.391 -21.984 1 87.94 177 ARG A N 1
ATOM 1320 C CA . ARG A 1 177 ? -15.516 -15.516 -23.422 1 87.94 177 ARG A CA 1
ATOM 1321 C C . ARG A 1 177 ? -14.273 -16.359 -23.719 1 87.94 177 ARG A C 1
ATOM 1323 O O . ARG A 1 177 ? -14.164 -16.953 -24.797 1 87.94 177 ARG A O 1
ATOM 1330 N N . ALA A 1 178 ? -13.359 -16.312 -22.875 1 89.31 178 ALA A N 1
ATOM 1331 C CA . ALA A 1 178 ? -12.094 -17.031 -23.062 1 89.31 178 ALA A CA 1
ATOM 1332 C C . ALA A 1 178 ? -11.57 -17.562 -21.734 1 89.31 178 ALA A C 1
ATOM 1334 O O . ALA A 1 178 ? -11.961 -17.094 -20.672 1 89.31 178 ALA A O 1
ATOM 1335 N N . GLU A 1 179 ? -10.734 -18.562 -21.906 1 92.56 179 GLU A N 1
ATOM 1336 C CA . GLU A 1 179 ? -10.031 -19.078 -20.75 1 92.56 179 GLU A CA 1
ATOM 1337 C C . GLU A 1 179 ? -8.977 -18.094 -20.25 1 92.56 179 GLU A C 1
ATOM 1339 O O . GLU A 1 179 ? -8.594 -17.172 -20.969 1 92.56 179 GLU A O 1
ATOM 1344 N N . ALA A 1 180 ? -8.594 -18.281 -19.016 1 96.5 180 ALA A N 1
ATOM 1345 C CA . ALA A 1 180 ? -7.52 -17.469 -18.438 1 96.5 180 ALA A CA 1
ATOM 1346 C C . ALA A 1 180 ? -6.273 -18.312 -18.188 1 96.5 180 ALA A C 1
ATOM 1348 O O . ALA A 1 180 ? -6.281 -19.531 -18.391 1 96.5 180 ALA A O 1
ATOM 1349 N N . SER A 1 181 ? -5.246 -17.672 -17.953 1 97.62 181 SER A N 1
ATOM 1350 C CA . SER A 1 181 ? -3.992 -18.328 -17.578 1 97.62 181 SER A CA 1
ATOM 1351 C C . SER A 1 181 ? -3.469 -17.781 -16.25 1 97.62 181 SER A C 1
ATOM 1353 O O . SER A 1 181 ? -3.758 -16.625 -15.891 1 97.62 181 SER A O 1
ATOM 1355 N N . VAL A 1 182 ? -2.754 -18.609 -15.539 1 98.25 182 VAL A N 1
ATOM 1356 C CA . VAL A 1 182 ? -2.186 -18.188 -14.266 1 98.25 182 VAL A CA 1
ATOM 1357 C C . VAL A 1 182 ? -0.705 -18.547 -14.211 1 98.25 1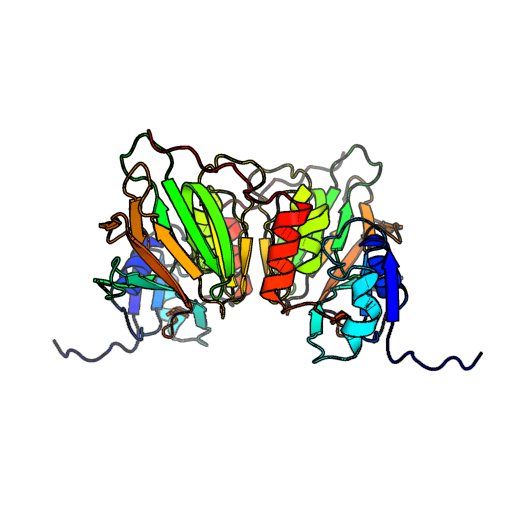82 VAL A C 1
ATOM 1359 O O . VAL A 1 182 ? -0.299 -19.594 -14.734 1 98.25 182 VAL A O 1
ATOM 1362 N N . ALA A 1 183 ? 0.081 -17.688 -13.695 1 98.25 183 ALA A N 1
ATOM 1363 C CA . ALA A 1 183 ? 1.51 -17.906 -13.492 1 98.25 183 ALA A CA 1
ATOM 1364 C C . ALA A 1 183 ? 1.919 -17.547 -12.062 1 98.25 183 ALA A C 1
ATOM 1366 O O . ALA A 1 183 ? 1.344 -16.656 -11.445 1 98.25 183 ALA A O 1
ATOM 1367 N N . PHE A 1 184 ? 2.871 -18.266 -11.484 1 97.88 184 PHE A N 1
ATOM 1368 C CA . PHE A 1 184 ? 3.357 -18.109 -10.117 1 97.88 184 PHE A CA 1
ATOM 1369 C C . PHE A 1 184 ? 4.828 -17.703 -10.109 1 97.88 184 PHE A C 1
ATOM 1371 O O . PHE A 1 184 ? 5.695 -18.516 -10.469 1 97.88 184 PHE A O 1
ATOM 1378 N N . ASP A 1 185 ? 5.121 -16.484 -9.695 1 97.44 185 ASP A N 1
ATOM 1379 C CA . ASP A 1 185 ? 6.457 -15.914 -9.781 1 97.44 185 ASP A CA 1
ATOM 1380 C C . ASP A 1 185 ? 7.047 -16.094 -11.18 1 97.44 185 ASP A C 1
ATOM 1382 O O . ASP A 1 185 ? 8.219 -16.469 -11.32 1 97.44 185 ASP A O 1
ATOM 1386 N N . GLY A 1 186 ? 6.16 -15.883 -12.086 1 95.25 186 GLY A N 1
ATOM 1387 C CA . GLY A 1 186 ? 6.586 -15.953 -13.477 1 95.25 186 GLY A CA 1
ATOM 1388 C C . GLY A 1 186 ? 6.832 -17.375 -13.961 1 95.25 186 GLY A C 1
ATOM 1389 O O . GLY A 1 186 ? 7.293 -17.578 -15.086 1 95.25 186 GLY A O 1
ATOM 1390 N N . LYS A 1 187 ? 6.539 -18.266 -13.102 1 94.88 187 LYS A N 1
ATOM 1391 C CA . LYS A 1 187 ? 6.758 -19.672 -13.422 1 94.88 187 LYS A CA 1
ATOM 1392 C C . LYS A 1 187 ? 5.461 -20.469 -13.305 1 94.88 187 LYS A C 1
ATOM 1394 O O . LYS A 1 187 ? 4.414 -19.906 -12.961 1 94.88 187 LYS A O 1
ATOM 1399 N N . HIS A 1 188 ? 5.492 -21.766 -13.711 1 94.25 188 HIS A N 1
ATOM 1400 C CA . HIS A 1 188 ? 4.402 -22.719 -13.578 1 94.25 188 HIS A CA 1
ATOM 1401 C C . HIS A 1 188 ? 3.117 -22.172 -14.203 1 94.25 188 HIS A C 1
ATOM 1403 O O . HIS A 1 188 ? 2.061 -22.188 -13.57 1 94.25 188 HIS A O 1
ATOM 1409 N N . ARG A 1 189 ? 3.252 -21.688 -15.367 1 95.81 189 ARG A N 1
ATOM 1410 C CA . ARG A 1 189 ? 2.082 -21.156 -16.062 1 95.81 189 ARG A CA 1
ATOM 1411 C C . ARG A 1 189 ? 1.112 -22.281 -16.422 1 95.81 189 ARG A C 1
ATOM 1413 O O . ARG A 1 189 ? 1.528 -23.344 -16.891 1 95.81 189 ARG A O 1
ATOM 1420 N N . GLN A 1 190 ? -0.104 -22.094 -16.234 1 95.38 190 GLN A N 1
ATOM 1421 C CA . GLN A 1 190 ? -1.12 -23.078 -16.594 1 95.38 190 GLN A CA 1
ATOM 1422 C C . GLN A 1 190 ? -2.443 -22.406 -16.938 1 95.38 190 GLN A C 1
ATOM 1424 O O . GLN A 1 190 ? -2.678 -21.25 -16.547 1 95.38 190 GLN A O 1
ATOM 1429 N N . GLU A 1 191 ? -3.26 -23.125 -17.594 1 95.69 191 GLU A N 1
ATOM 1430 C CA . GLU A 1 191 ? -4.559 -22.594 -18.016 1 95.69 191 GLU A CA 1
ATOM 1431 C C . GLU A 1 191 ? -5.586 -22.703 -16.891 1 95.69 191 GLU A C 1
ATOM 1433 O O . GLU A 1 191 ? -5.59 -23.688 -16.125 1 95.69 191 GLU A O 1
ATOM 1438 N N . LEU A 1 192 ? -6.402 -21.734 -16.781 1 96.69 192 LEU A N 1
ATOM 1439 C CA . LEU A 1 192 ? -7.598 -21.766 -15.945 1 96.69 192 LEU A CA 1
ATOM 1440 C C . LEU A 1 192 ? -8.852 -21.891 -16.797 1 96.69 192 LEU A C 1
ATOM 1442 O O . LEU A 1 192 ? -9.117 -21.062 -17.656 1 96.69 192 LEU A O 1
ATOM 1446 N N . HIS A 1 193 ? -9.57 -22.922 -16.578 1 94.88 193 HIS A N 1
ATOM 1447 C CA . HIS A 1 193 ? -10.805 -23.156 -17.312 1 94.88 193 HIS A CA 1
ATOM 1448 C C . HIS A 1 193 ? -11.984 -22.453 -16.656 1 94.88 193 HIS A C 1
ATOM 1450 O O . HIS A 1 193 ? -11.883 -22.016 -15.508 1 94.88 193 HIS A O 1
ATOM 1456 N N . ARG A 1 194 ? -13.062 -22.328 -17.5 1 94.88 194 ARG A N 1
ATOM 1457 C CA . ARG A 1 194 ? -14.289 -21.797 -16.922 1 94.88 194 ARG A CA 1
ATOM 1458 C C . ARG A 1 194 ? -14.695 -22.578 -15.672 1 94.88 194 ARG A C 1
ATOM 1460 O O . ARG A 1 194 ? -14.641 -23.812 -15.664 1 94.88 194 ARG A O 1
ATOM 1467 N N . GLY A 1 195 ? -15.008 -21.828 -14.617 1 95.25 195 GLY A N 1
ATOM 1468 C CA . GLY A 1 195 ? -15.391 -22.469 -13.367 1 95.25 195 GLY A CA 1
ATOM 1469 C C . GLY A 1 195 ? -14.227 -22.625 -12.406 1 95.25 195 GLY A C 1
ATOM 1470 O O . GLY A 1 195 ? -14.438 -22.875 -11.211 1 95.25 195 GLY A O 1
ATOM 1471 N N . ASP A 1 196 ? -13 -22.516 -12.898 1 97.38 196 ASP A N 1
ATOM 1472 C CA . ASP A 1 196 ? -11.836 -22.609 -12.031 1 97.38 196 ASP A CA 1
ATOM 1473 C C . ASP A 1 196 ? -11.672 -21.344 -11.195 1 97.38 196 ASP A C 1
ATOM 1475 O O . ASP A 1 196 ? -12.195 -20.281 -11.547 1 97.38 196 ASP A O 1
ATOM 1479 N N . SER A 1 197 ? -10.984 -21.453 -10.094 1 97.5 197 SER A N 1
ATOM 1480 C CA . SER A 1 197 ? -10.672 -20.297 -9.25 1 97.5 197 SER A CA 1
ATOM 1481 C C . SER A 1 197 ? -9.273 -20.406 -8.664 1 97.5 197 SER A C 1
ATOM 1483 O O . SER A 1 197 ? -8.695 -21.484 -8.609 1 97.5 197 SER A O 1
ATOM 1485 N N . VAL A 1 198 ? -8.727 -19.328 -8.375 1 98.56 198 VAL A N 1
ATOM 1486 C CA . VAL A 1 198 ? -7.469 -19.234 -7.637 1 98.56 198 VAL A CA 1
ATOM 1487 C C . VAL A 1 198 ? -7.711 -18.562 -6.285 1 98.56 198 VAL A C 1
ATOM 1489 O O . VAL A 1 198 ? -8.297 -17.469 -6.219 1 98.56 198 VAL A O 1
ATOM 1492 N N . GLN A 1 199 ? -7.355 -19.219 -5.266 1 98.62 199 GLN A N 1
ATOM 1493 C CA . GLN A 1 199 ? -7.422 -18.656 -3.922 1 98.62 199 GLN A CA 1
ATOM 1494 C C . GLN A 1 199 ? -6.047 -18.188 -3.449 1 98.62 199 GLN A C 1
ATOM 1496 O O . GLN A 1 199 ? -5.062 -18.922 -3.576 1 98.62 199 GLN A O 1
ATOM 1501 N N . ILE A 1 200 ? -5.984 -17 -2.924 1 98.75 200 ILE A N 1
ATOM 1502 C CA . ILE A 1 200 ? -4.723 -16.359 -2.564 1 98.75 200 ILE A CA 1
ATOM 1503 C C . ILE A 1 200 ? -4.785 -15.875 -1.118 1 98.75 200 ILE A C 1
ATOM 1505 O O . ILE A 1 200 ? -5.715 -15.156 -0.737 1 98.75 200 ILE A O 1
ATOM 1509 N N . GLN A 1 201 ? -3.84 -16.234 -0.33 1 98.75 201 GLN A N 1
ATOM 1510 C CA . GLN A 1 201 ? -3.758 -15.797 1.06 1 98.75 201 GLN A CA 1
ATOM 1511 C C . GLN A 1 201 ? -2.314 -15.805 1.554 1 98.75 201 GLN A C 1
ATOM 1513 O O . GLN A 1 201 ? -1.42 -16.312 0.868 1 98.75 201 GLN A O 1
ATOM 1518 N N . MET A 1 202 ? -2.127 -15.188 2.686 1 98.69 202 MET A N 1
ATOM 1519 C CA . MET A 1 202 ? -0.793 -15.203 3.277 1 98.69 202 MET A CA 1
ATOM 1520 C C . MET A 1 202 ? -0.329 -16.625 3.543 1 98.69 202 MET A C 1
ATOM 1522 O O . MET A 1 202 ? -1.097 -17.453 4.043 1 98.69 202 MET A O 1
ATOM 1526 N N . SER A 1 203 ? 0.917 -16.922 3.197 1 98.62 203 SER A N 1
ATOM 1527 C CA . SER A 1 203 ? 1.501 -18.25 3.43 1 98.62 203 SER A CA 1
ATOM 1528 C C . SER A 1 203 ? 1.977 -18.391 4.871 1 98.62 203 SER A C 1
ATOM 1530 O O . SER A 1 203 ? 2.422 -17.422 5.484 1 98.62 203 SER A O 1
ATOM 1532 N N . ALA A 1 204 ? 1.969 -19.594 5.371 1 97.88 204 ALA A N 1
ATOM 1533 C CA . ALA A 1 204 ? 2.516 -19.906 6.691 1 97.88 204 ALA A CA 1
ATOM 1534 C C . ALA A 1 204 ? 4.039 -19.984 6.648 1 97.88 204 ALA A C 1
ATOM 1536 O O . ALA A 1 204 ? 4.691 -20.109 7.691 1 97.88 204 ALA A O 1
ATOM 1537 N N . TYR A 1 205 ? 4.602 -19.859 5.461 1 97.69 205 TYR A N 1
ATOM 1538 C CA . TYR A 1 205 ? 6.031 -20.109 5.301 1 97.69 205 TYR A CA 1
ATOM 1539 C C . TYR A 1 205 ? 6.727 -18.891 4.691 1 97.69 205 TYR A C 1
ATOM 1541 O O . TYR A 1 205 ? 7.055 -18.891 3.502 1 97.69 205 TYR A O 1
ATOM 1549 N N . PRO A 1 206 ? 7.023 -17.891 5.5 1 97.88 206 PRO A N 1
ATOM 1550 C CA . PRO A 1 206 ? 7.77 -16.75 4.98 1 97.88 206 PRO A CA 1
ATOM 1551 C C . PRO A 1 206 ? 9.219 -17.094 4.629 1 97.88 206 PRO A C 1
ATOM 1553 O O . PRO A 1 206 ? 9.703 -18.172 4.98 1 97.88 206 PRO A O 1
ATOM 1556 N N . VAL A 1 207 ? 9.883 -16.219 3.904 1 97.44 207 VAL A N 1
ATOM 1557 C CA . VAL A 1 207 ? 11.266 -16.422 3.492 1 97.44 207 VAL A CA 1
ATOM 1558 C C . VAL A 1 207 ? 12.188 -15.5 4.297 1 97.44 207 VAL A C 1
ATOM 1560 O O . VAL A 1 207 ? 12.18 -14.289 4.102 1 97.44 207 VAL A O 1
ATOM 1563 N N . PRO A 1 208 ? 13.016 -16.062 5.168 1 96.06 208 PRO A N 1
ATOM 1564 C CA . PRO A 1 208 ? 14.008 -15.234 5.855 1 96.06 208 PRO A CA 1
ATOM 1565 C C . PRO A 1 208 ? 15.211 -14.906 4.977 1 96.06 208 PRO A C 1
ATOM 1567 O O . PRO A 1 208 ? 15.836 -15.805 4.418 1 96.06 208 PRO A O 1
ATOM 1570 N N . THR A 1 209 ? 15.523 -13.68 4.816 1 95 209 THR A N 1
ATOM 1571 C CA . THR A 1 209 ? 16.703 -13.258 4.078 1 95 209 THR A CA 1
ATOM 1572 C C . THR A 1 209 ? 17.641 -12.461 4.977 1 95 209 THR A C 1
ATOM 1574 O O . THR A 1 209 ? 17.203 -11.672 5.805 1 95 209 THR A O 1
ATOM 1577 N N . ILE A 1 210 ? 18.859 -12.641 4.793 1 91.62 210 ILE A N 1
ATOM 1578 C CA . ILE A 1 210 ? 19.859 -11.945 5.594 1 91.62 210 ILE A CA 1
ATOM 1579 C C . ILE A 1 210 ? 20.078 -10.539 5.035 1 91.62 210 ILE A C 1
ATOM 1581 O O . ILE A 1 210 ? 20.266 -10.359 3.832 1 91.62 210 ILE A O 1
ATOM 1585 N N . ASN A 1 211 ? 19.984 -9.586 5.926 1 89.81 211 ASN A N 1
ATOM 1586 C CA . ASN A 1 211 ? 20.172 -8.188 5.547 1 89.81 211 ASN A CA 1
ATOM 1587 C C . ASN A 1 211 ? 21.641 -7.77 5.68 1 89.81 211 ASN A C 1
ATOM 1589 O O . ASN A 1 211 ? 22.359 -8.281 6.535 1 89.81 211 ASN A O 1
ATOM 1593 N N . ARG A 1 212 ? 22.047 -6.848 4.91 1 87.38 212 ARG A N 1
ATOM 1594 C CA . ARG A 1 212 ? 23.391 -6.281 5.012 1 87.38 212 ARG A CA 1
ATOM 1595 C C . ARG A 1 212 ? 23.469 -5.246 6.129 1 87.38 212 ARG A C 1
ATOM 1597 O O . ARG A 1 212 ? 24.375 -5.293 6.965 1 87.38 212 ARG A O 1
ATOM 1604 N N . MET A 1 213 ? 22.594 -4.262 6.164 1 86.62 213 MET A N 1
ATOM 1605 C CA . MET A 1 213 ? 22.531 -3.246 7.211 1 86.62 213 MET A CA 1
ATOM 1606 C C . MET A 1 213 ? 21.297 -3.455 8.086 1 86.62 213 MET A C 1
ATOM 1608 O O . MET A 1 213 ? 21.406 -3.939 9.219 1 86.62 213 MET A O 1
ATOM 1612 N N . ASP A 1 214 ? 20.203 -3.098 7.641 1 83.69 214 ASP A N 1
ATOM 1613 C CA . ASP A 1 214 ? 18.922 -3.359 8.273 1 83.69 214 ASP A CA 1
ATOM 1614 C C . ASP A 1 214 ? 17.781 -3.377 7.246 1 83.69 214 ASP A C 1
ATOM 1616 O O . ASP A 1 214 ? 18.016 -3.121 6.062 1 83.69 214 ASP A O 1
ATOM 1620 N N . HIS A 1 215 ? 16.625 -3.664 7.707 1 81.38 215 HIS A N 1
ATOM 1621 C CA . HIS A 1 215 ? 15.477 -3.893 6.84 1 81.38 215 HIS A CA 1
ATOM 1622 C C . HIS A 1 215 ? 15.195 -2.672 5.973 1 81.38 215 HIS A C 1
ATOM 1624 O O . HIS A 1 215 ? 15.031 -2.793 4.758 1 81.38 215 HIS A O 1
ATOM 1630 N N . SER A 1 216 ? 15.141 -1.538 6.535 1 85.62 216 SER A N 1
ATOM 1631 C CA . SER A 1 216 ? 14.727 -0.341 5.812 1 85.62 216 SER A CA 1
ATOM 1632 C C . SER A 1 216 ? 15.867 0.231 4.984 1 85.62 216 SER A C 1
ATOM 1634 O O . SER A 1 216 ? 15.672 0.636 3.838 1 85.62 216 SER A O 1
ATOM 1636 N N . SER A 1 217 ? 17.062 0.175 5.512 1 88.38 217 SER A N 1
ATOM 1637 C CA . SER A 1 217 ? 18.219 0.732 4.816 1 88.38 217 SER A CA 1
ATOM 1638 C C . SER A 1 217 ? 18.547 -0.061 3.553 1 88.38 217 SER A C 1
ATOM 1640 O O . SER A 1 217 ? 18.828 0.52 2.502 1 88.38 217 SER A O 1
ATOM 1642 N N . ASP A 1 218 ? 18.5 -1.384 3.703 1 89.88 218 ASP A N 1
ATOM 1643 C CA . ASP A 1 218 ? 18.781 -2.227 2.543 1 89.88 218 ASP A CA 1
ATOM 1644 C C . ASP A 1 218 ? 17.734 -2.018 1.452 1 89.88 218 ASP A C 1
ATOM 1646 O O . ASP A 1 218 ? 18.062 -1.933 0.269 1 89.88 218 ASP A O 1
ATOM 1650 N N . TRP A 1 219 ? 16.531 -1.927 1.82 1 91.69 219 TRP A N 1
ATOM 1651 C CA . TRP A 1 219 ? 15.438 -1.75 0.874 1 91.69 219 TRP A CA 1
ATOM 1652 C C . TRP A 1 219 ? 15.539 -0.403 0.167 1 91.69 219 TRP A C 1
ATOM 1654 O O . TRP A 1 219 ? 15.43 -0.328 -1.06 1 91.69 219 TRP A O 1
ATOM 1664 N N . LEU A 1 220 ? 15.766 0.649 0.892 1 89.88 220 LEU A N 1
ATOM 1665 C CA . LEU A 1 220 ? 15.891 1.987 0.324 1 89.88 220 LEU A CA 1
ATOM 1666 C C . LEU A 1 220 ? 17.109 2.074 -0.588 1 89.88 220 LEU A C 1
ATOM 1668 O O . LEU A 1 220 ? 17.047 2.691 -1.654 1 89.88 220 LEU A O 1
ATOM 1672 N N . GLY A 1 221 ? 18.141 1.479 -0.087 1 89.5 221 GLY A N 1
ATOM 1673 C CA . GLY A 1 221 ? 19.328 1.423 -0.932 1 89.5 221 GLY A CA 1
ATOM 1674 C C . GLY A 1 221 ? 19.078 0.72 -2.254 1 89.5 221 GLY A C 1
ATOM 1675 O O . GLY A 1 221 ? 19.562 1.168 -3.299 1 89.5 221 GLY A O 1
ATOM 1676 N N . SER A 1 222 ? 18.344 -0.375 -2.189 1 91.06 222 SER A N 1
ATOM 1677 C CA . SER A 1 222 ? 18.016 -1.128 -3.395 1 91.06 222 SER A CA 1
ATOM 1678 C C . SER A 1 222 ? 17.156 -0.301 -4.344 1 91.06 222 SER A C 1
ATOM 1680 O O . SER A 1 222 ? 17.312 -0.383 -5.562 1 91.06 222 SER A O 1
ATOM 1682 N N . LEU A 1 223 ? 16.266 0.45 -3.799 1 89.69 223 LEU A N 1
ATOM 1683 C CA . LEU A 1 223 ? 15.43 1.32 -4.613 1 89.69 223 LEU A CA 1
ATOM 1684 C C . LEU A 1 223 ? 16.281 2.336 -5.375 1 89.69 223 LEU A C 1
ATOM 1686 O O . LEU A 1 223 ? 16.078 2.543 -6.574 1 89.69 223 LEU A O 1
ATOM 1690 N N . LYS A 1 224 ? 17.172 2.938 -4.676 1 87.19 224 LYS A N 1
ATOM 1691 C CA . LYS A 1 224 ? 18.031 3.953 -5.281 1 87.19 224 LYS A CA 1
ATOM 1692 C C . LYS A 1 224 ? 18.938 3.35 -6.355 1 87.19 224 LYS A C 1
ATOM 1694 O O . LYS A 1 224 ? 19.078 3.924 -7.438 1 87.19 224 LYS A O 1
ATOM 1699 N N . GLN A 1 225 ? 19.406 2.219 -6.051 1 84.88 225 GLN A N 1
ATOM 1700 C CA . GLN A 1 225 ? 20.375 1.579 -6.93 1 84.88 225 GLN A CA 1
ATOM 1701 C C . GLN A 1 225 ? 19.703 1.018 -8.18 1 84.88 225 GLN A C 1
ATOM 1703 O O . GLN A 1 225 ? 20.25 1.102 -9.281 1 84.88 225 GLN A O 1
ATOM 1708 N N . ASN A 1 226 ? 18.531 0.476 -7.984 1 82.62 226 ASN A N 1
ATOM 1709 C CA . ASN A 1 226 ? 17.953 -0.299 -9.07 1 82.62 226 ASN A CA 1
ATOM 1710 C C . ASN A 1 226 ? 16.938 0.524 -9.859 1 82.62 226 ASN A C 1
ATOM 1712 O O . ASN A 1 226 ? 16.672 0.236 -11.031 1 82.62 226 ASN A O 1
ATOM 1716 N N . PHE A 1 227 ? 16.391 1.528 -9.305 1 77.5 227 PHE A N 1
ATOM 1717 C CA . PHE A 1 227 ? 15.328 2.25 -10 1 77.5 227 PHE A CA 1
ATOM 1718 C C . PHE A 1 227 ? 15.664 3.732 -10.102 1 77.5 227 PHE A C 1
ATOM 1720 O O . PHE A 1 227 ? 14.828 4.535 -10.523 1 77.5 227 PHE A O 1
ATOM 1727 N N . ASN A 1 228 ? 16.938 4.043 -9.867 1 71.31 228 ASN A N 1
ATOM 1728 C CA . ASN A 1 228 ? 17.375 5.438 -9.867 1 71.31 228 ASN A CA 1
ATOM 1729 C C . ASN A 1 228 ? 16.375 6.336 -9.148 1 71.31 228 ASN A C 1
ATOM 1731 O O . ASN A 1 228 ? 16.016 7.406 -9.648 1 71.31 228 ASN A O 1
ATOM 1735 N N . PHE A 1 229 ? 15.969 5.648 -8.328 1 70.44 229 PHE A N 1
ATOM 1736 C CA . PHE A 1 229 ? 14.945 6.363 -7.574 1 70.44 229 PHE A CA 1
ATOM 1737 C C . PHE A 1 229 ? 15.461 7.723 -7.113 1 70.44 229 PHE A C 1
ATOM 1739 O O . PHE A 1 229 ? 16.359 7.797 -6.266 1 70.44 229 PHE A O 1
ATOM 1746 N N . ASN A 1 230 ? 14.898 8.828 -7.824 1 59.16 230 ASN A N 1
ATOM 1747 C CA . ASN A 1 230 ? 15.023 10.273 -7.629 1 59.16 230 ASN A CA 1
ATOM 1748 C C . ASN A 1 230 ? 16.484 10.703 -7.562 1 59.16 230 ASN A C 1
ATOM 1750 O O . ASN A 1 230 ? 16.859 11.531 -6.73 1 59.16 230 ASN A O 1
ATOM 1754 N N . THR A 1 231 ? 17.438 10.031 -8.289 1 60.03 231 THR A N 1
ATOM 1755 C CA . THR A 1 231 ? 18.844 10.453 -8.328 1 60.03 231 THR A CA 1
ATOM 1756 C C . THR A 1 231 ? 19.016 11.656 -9.242 1 60.03 231 THR A C 1
ATOM 1758 O O . THR A 1 231 ? 18.625 11.617 -10.414 1 60.03 231 THR A O 1
ATOM 1761 N N . ARG A 1 232 ? 18.484 12.859 -8.969 1 56.34 232 ARG A N 1
ATOM 1762 C CA . ARG A 1 232 ? 18.812 14 -9.828 1 56.34 232 ARG A CA 1
ATOM 1763 C C . ARG A 1 232 ? 19.938 14.82 -9.227 1 56.34 232 ARG A C 1
ATOM 1765 O O . ARG A 1 232 ? 20.047 14.945 -8 1 56.34 232 ARG A O 1
ATOM 1772 N N . PRO A 1 233 ? 20.75 15.234 -10.25 1 53.47 233 PRO A N 1
ATOM 1773 C CA . PRO A 1 233 ? 21.672 16.297 -9.859 1 53.47 233 PRO A CA 1
ATOM 1774 C C . PRO A 1 233 ? 20.969 17.516 -9.281 1 53.47 233 PRO A C 1
ATOM 1776 O O . PRO A 1 233 ? 19.844 17.844 -9.695 1 53.47 233 PRO A O 1
ATOM 1779 N N . ARG A 1 234 ? 21.219 17.844 -8.117 1 54.84 234 ARG A N 1
ATOM 1780 C CA . ARG A 1 234 ? 20.656 19.016 -7.449 1 54.84 234 ARG A CA 1
ATOM 1781 C C . ARG A 1 234 ? 20.625 20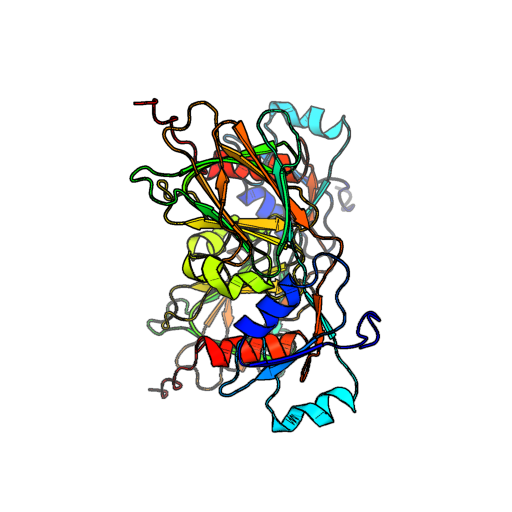.219 -8.383 1 54.84 234 ARG A C 1
ATOM 1783 O O . ARG A 1 234 ? 21.594 20.484 -9.102 1 54.84 234 ARG A O 1
ATOM 1790 N N . GLN A 1 235 ? 19.406 20.734 -8.625 1 53.91 235 GLN A N 1
ATOM 1791 C CA . GLN A 1 235 ? 19.375 21.984 -9.383 1 53.91 235 GLN A CA 1
ATOM 1792 C C . GLN A 1 235 ? 20.125 23.094 -8.656 1 53.91 235 GLN A C 1
ATOM 1794 O O . GLN A 1 235 ? 19.969 23.25 -7.441 1 53.91 235 GLN A O 1
ATOM 1799 N N . ARG A 1 236 ? 21.125 23.547 -9.336 1 53.25 236 ARG A N 1
ATOM 1800 C CA . ARG A 1 236 ? 21.922 24.641 -8.82 1 53.25 236 ARG A CA 1
ATOM 1801 C C . ARG A 1 236 ? 21.062 25.875 -8.586 1 53.25 236 ARG A C 1
ATOM 1803 O O . ARG A 1 236 ? 20.078 26.109 -9.297 1 53.25 236 ARG A O 1
ATOM 1810 N N . PRO A 1 237 ? 21.078 26.469 -7.207 1 52.12 237 PRO A N 1
ATOM 1811 C CA . PRO A 1 237 ? 20.359 27.719 -6.934 1 52.12 237 PRO A CA 1
ATOM 1812 C C . PRO A 1 237 ? 20.484 28.734 -8.062 1 52.12 237 PRO A C 1
ATOM 1814 O O . PRO A 1 237 ? 21.5 28.766 -8.758 1 52.12 237 PRO A O 1
ATOM 1817 N N . LEU A 1 238 ? 19.328 29.375 -8.328 1 45.81 238 LEU A N 1
ATOM 1818 C CA . LEU A 1 238 ? 19.531 30.484 -9.25 1 45.81 238 LEU A CA 1
ATOM 1819 C C . LEU A 1 238 ? 20.312 31.609 -8.594 1 45.81 238 LEU A C 1
ATOM 1821 O O . LEU A 1 238 ? 20.109 31.891 -7.406 1 45.81 238 LEU A O 1
ATOM 1825 N N . GLU B 1 1 ? -23.031 23.844 27.984 1 32.91 1 GLU B N 1
ATOM 1826 C CA . GLU B 1 1 ? -23.359 23.031 29.156 1 32.91 1 GLU B CA 1
ATOM 1827 C C . GLU B 1 1 ? -22.281 21.984 29.438 1 32.91 1 GLU B C 1
ATOM 1829 O O . GLU B 1 1 ? -21.469 21.688 28.562 1 32.91 1 GLU B O 1
ATOM 1834 N N . HIS B 1 2 ? -22.359 20.938 30.328 1 43 2 HIS B N 1
ATOM 1835 C CA . HIS B 1 2 ? -21.328 20.172 31 1 43 2 HIS B CA 1
ATOM 1836 C C . HIS B 1 2 ? -20.344 19.562 30 1 43 2 HIS B C 1
ATOM 1838 O O . HIS B 1 2 ? -20.75 19.031 28.969 1 43 2 HIS B O 1
ATOM 1844 N N . GLU B 1 3 ? -19.016 20.047 29.891 1 53.97 3 GLU B N 1
ATOM 1845 C CA . GLU B 1 3 ? -17.672 20.031 29.312 1 53.97 3 GLU B CA 1
ATOM 1846 C C . GLU B 1 3 ? -17.156 18.594 29.156 1 53.97 3 GLU B C 1
ATOM 1848 O O . GLU B 1 3 ? -15.953 18.375 29 1 53.97 3 GLU B O 1
ATOM 1853 N N . ALA B 1 4 ? -17.906 17.594 29.656 1 67.75 4 ALA B N 1
ATOM 1854 C CA . ALA B 1 4 ? -17.5 16.188 29.734 1 67.75 4 ALA B CA 1
ATOM 1855 C C . ALA B 1 4 ? -17.156 15.648 28.344 1 67.75 4 ALA B C 1
ATOM 1857 O O . ALA B 1 4 ? -17.703 16.109 27.344 1 67.75 4 ALA B O 1
ATOM 1858 N N . PHE B 1 5 ? -16.109 15.031 28.359 1 81.75 5 PHE B N 1
ATOM 1859 C CA . PHE B 1 5 ? -15.664 14.32 27.172 1 81.75 5 PHE B CA 1
ATOM 1860 C C . PHE B 1 5 ? -16.766 13.406 26.641 1 81.75 5 PHE B C 1
ATOM 1862 O O . PHE B 1 5 ? -17.328 12.609 27.391 1 81.75 5 PHE B O 1
ATOM 1869 N N . PRO B 1 6 ? -17.297 13.719 25.391 1 89.75 6 PRO B N 1
ATOM 1870 C CA . PRO B 1 6 ? -18.391 12.906 24.844 1 89.75 6 PRO B CA 1
ATOM 1871 C C . PRO B 1 6 ? -18.031 11.43 24.734 1 89.75 6 PRO B C 1
ATOM 1873 O O . PRO B 1 6 ? -16.859 11.094 24.484 1 89.75 6 PRO B O 1
ATOM 1876 N N . ASP B 1 7 ? -19.047 10.641 25 1 89.38 7 ASP B N 1
ATOM 1877 C CA . ASP B 1 7 ? -18.859 9.203 24.828 1 89.38 7 ASP B CA 1
ATOM 1878 C C . ASP B 1 7 ? -19 8.812 23.359 1 89.38 7 ASP B C 1
ATOM 1880 O O . ASP B 1 7 ? -18.547 7.742 22.953 1 89.38 7 ASP B O 1
ATOM 1884 N N . LEU B 1 8 ? -19.688 9.68 22.625 1 92.44 8 LEU B N 1
ATOM 1885 C CA . LEU B 1 8 ? -19.969 9.406 21.219 1 92.44 8 LEU B CA 1
ATOM 1886 C C . LEU B 1 8 ? -20.109 10.703 20.422 1 92.44 8 LEU B C 1
ATOM 1888 O O . LEU B 1 8 ? -20.703 11.664 20.906 1 92.44 8 LEU B O 1
ATOM 1892 N N . ILE B 1 9 ? -19.625 10.734 19.25 1 93.81 9 ILE B N 1
ATOM 1893 C CA . ILE B 1 9 ? -19.797 11.844 18.328 1 93.81 9 ILE B CA 1
ATOM 1894 C C . ILE B 1 9 ? -20.656 11.391 17.141 1 93.81 9 ILE B C 1
ATOM 1896 O O . ILE B 1 9 ? -20.422 10.328 16.562 1 93.81 9 ILE B O 1
ATOM 1900 N N . CYS B 1 10 ? -21.672 12.125 16.828 1 93.5 10 CYS B N 1
ATOM 1901 C CA . CYS B 1 10 ? -22.484 11.859 15.648 1 93.5 10 CYS B CA 1
ATOM 1902 C C . CYS B 1 10 ? -22.359 12.992 14.641 1 93.5 10 CYS B C 1
ATOM 1904 O O . CYS B 1 10 ? -22.516 14.164 14.984 1 93.5 10 CYS B O 1
ATOM 1906 N N . THR B 1 11 ? -21.969 12.664 13.477 1 94.12 11 THR B N 1
ATOM 1907 C CA . THR B 1 11 ? -21.922 13.625 12.383 1 94.12 11 THR B CA 1
ATOM 1908 C C . THR B 1 11 ? -22.984 13.297 11.328 1 94.12 11 THR B C 1
ATOM 1910 O O . THR B 1 11 ? -23.203 12.133 11.008 1 94.12 11 THR B O 1
ATOM 1913 N N . ILE B 1 12 ? -23.703 14.258 10.875 1 94.38 12 ILE B N 1
ATOM 1914 C CA . ILE B 1 12 ? -24.688 14.109 9.812 1 94.38 12 ILE B CA 1
ATOM 1915 C C . ILE B 1 12 ? -24.297 14.977 8.617 1 94.38 12 ILE B C 1
ATOM 1917 O O . ILE B 1 12 ? -24.469 16.203 8.648 1 94.38 12 ILE B O 1
ATOM 1921 N N . GLY B 1 13 ? -23.828 14.453 7.699 1 93.94 13 GLY B N 1
ATOM 1922 C CA . GLY B 1 13 ? -23.297 15.133 6.531 1 93.94 13 GLY B CA 1
ATOM 1923 C C . GLY B 1 13 ? -22.375 14.258 5.699 1 93.94 13 GLY B C 1
ATOM 1924 O O . GLY B 1 13 ? -22.547 13.039 5.652 1 93.94 13 GLY B O 1
ATOM 1925 N N . GLY B 1 14 ? -21.5 14.883 4.961 1 93.31 14 GLY B N 1
ATOM 1926 C CA . GLY B 1 14 ? -20.562 14.133 4.137 1 93.31 14 GLY B CA 1
ATOM 1927 C C . GLY B 1 14 ? -19.266 13.805 4.855 1 93.31 14 GLY B C 1
ATOM 1928 O O . GLY B 1 14 ? -19.141 14.039 6.059 1 93.31 14 GLY B O 1
ATOM 1929 N N . ASP B 1 15 ? -18.328 13.297 4.098 1 94.5 15 ASP B N 1
ATOM 1930 C CA . ASP B 1 15 ? -17.031 12.93 4.629 1 94.5 15 ASP B CA 1
ATOM 1931 C C . ASP B 1 15 ? -16.344 14.125 5.285 1 94.5 15 ASP B C 1
ATOM 1933 O O . ASP B 1 15 ? -15.633 13.977 6.277 1 94.5 15 ASP B O 1
ATOM 1937 N N . GLY B 1 16 ? -16.594 15.266 4.727 1 93.88 16 GLY B N 1
ATOM 1938 C CA . GLY B 1 16 ? -15.984 16.484 5.25 1 93.88 16 GLY B CA 1
ATOM 1939 C C . GLY B 1 16 ? -16.312 16.734 6.707 1 93.88 16 GLY B C 1
ATOM 1940 O O . GLY B 1 16 ? -15.477 17.234 7.465 1 93.88 16 GLY B O 1
ATOM 1941 N N . LEU B 1 17 ? -17.516 16.469 7.09 1 94.06 17 LEU B N 1
ATOM 1942 C CA . LEU B 1 17 ? -17.938 16.703 8.469 1 94.06 17 LEU B CA 1
ATOM 1943 C C . LEU B 1 17 ? -17.234 15.727 9.414 1 94.06 17 LEU B C 1
ATOM 1945 O O . LEU B 1 17 ? -16.875 16.094 10.539 1 94.06 17 LEU B O 1
ATOM 1949 N N . LEU B 1 18 ? -17.141 14.492 9.008 1 94.56 18 LEU B N 1
ATOM 1950 C CA . LEU B 1 18 ? -16.375 13.547 9.812 1 94.56 18 LEU B CA 1
ATOM 1951 C C . LEU B 1 18 ? -14.922 14.016 9.969 1 94.56 18 LEU B C 1
ATOM 1953 O O . LEU B 1 18 ? -14.367 13.961 11.07 1 94.56 18 LEU B O 1
ATOM 1957 N N . MET B 1 19 ? -14.359 14.438 8.898 1 95.19 19 MET B N 1
ATOM 1958 C CA . MET B 1 19 ? -12.984 14.938 8.93 1 95.19 19 MET B CA 1
ATOM 1959 C C . MET B 1 19 ? -12.859 16.125 9.875 1 95.19 19 MET B C 1
ATOM 1961 O O . MET B 1 19 ? -11.883 16.234 10.617 1 95.19 19 MET B O 1
ATOM 1965 N N . HIS B 1 20 ? -13.836 16.969 9.789 1 94.81 20 HIS B N 1
ATOM 1966 C CA . HIS B 1 20 ? -13.852 18.141 10.672 1 94.81 20 HIS B CA 1
ATOM 1967 C C . HIS B 1 20 ? -13.93 17.719 12.133 1 94.81 20 HIS B C 1
ATOM 1969 O O . HIS B 1 20 ? -13.188 18.234 12.969 1 94.81 20 HIS B O 1
ATOM 1975 N N . ALA B 1 21 ? -14.781 16.812 12.43 1 94.06 21 ALA B N 1
ATOM 1976 C CA . ALA B 1 21 ? -14.914 16.312 13.797 1 94.06 21 ALA B CA 1
ATOM 1977 C C . ALA B 1 21 ? -13.594 15.727 14.297 1 94.06 21 ALA B C 1
ATOM 1979 O O . ALA B 1 21 ? -13.188 15.977 15.43 1 94.06 21 ALA B O 1
ATOM 1980 N N . ALA B 1 22 ? -12.961 14.945 13.445 1 94.19 22 ALA B N 1
ATOM 1981 C CA . ALA B 1 22 ? -11.688 14.336 13.82 1 94.19 22 ALA B CA 1
ATOM 1982 C C . ALA B 1 22 ? -10.641 15.406 14.141 1 94.19 22 ALA B C 1
ATOM 1984 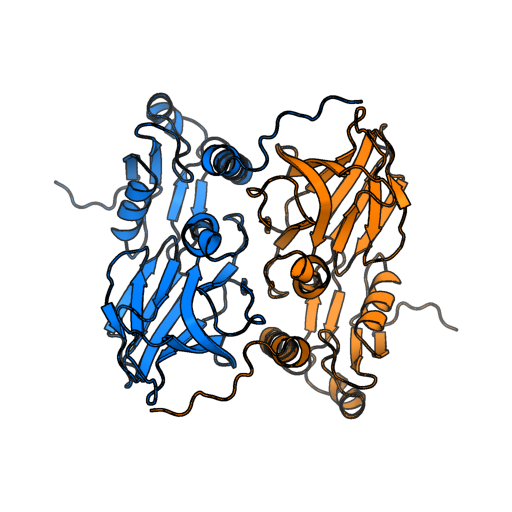O O . ALA B 1 22 ? -9.836 15.242 15.062 1 94.19 22 ALA B O 1
ATOM 1985 N N . MET B 1 23 ? -10.68 16.484 13.406 1 93 23 MET B N 1
ATOM 1986 C CA . MET B 1 23 ? -9.703 17.547 13.555 1 93 23 MET B CA 1
ATOM 1987 C C . MET B 1 23 ? -9.938 18.312 14.852 1 93 23 MET B C 1
ATOM 1989 O O . MET B 1 23 ? -9.008 18.922 15.398 1 93 23 MET B O 1
ATOM 1993 N N . LEU B 1 24 ? -11.188 18.344 15.336 1 93.31 24 LEU B N 1
ATOM 1994 C CA . LEU B 1 24 ? -11.523 19.047 16.562 1 93.31 24 LEU B CA 1
ATOM 1995 C C . LEU B 1 24 ? -10.867 18.375 17.766 1 93.31 24 LEU B C 1
ATOM 1997 O O . LEU B 1 24 ? -10.688 19.016 18.812 1 93.31 24 LEU B O 1
ATOM 2001 N N . PHE B 1 25 ? -10.516 17.172 17.641 1 93.38 25 PHE B N 1
ATOM 2002 C CA . PHE B 1 25 ? -9.875 16.406 18.719 1 93.38 25 PHE B CA 1
ATOM 2003 C C . PHE B 1 25 ? -8.43 16.078 18.359 1 93.38 25 PHE B C 1
ATOM 2005 O O . PHE B 1 25 ? -8.172 15.188 17.562 1 93.38 25 PHE B O 1
ATOM 2012 N N . GLN B 1 26 ? -7.508 16.672 18.953 1 92.19 26 GLN B N 1
ATOM 2013 C CA . GLN B 1 26 ? -6.098 16.422 18.672 1 92.19 26 GLN B CA 1
ATOM 2014 C C . GLN B 1 26 ? -5.516 15.398 19.641 1 92.19 26 GLN B C 1
ATOM 2016 O O . GLN B 1 26 ? -4.379 14.953 19.469 1 92.19 26 GLN B O 1
ATOM 2021 N N . GLY B 1 27 ? -6.223 14.984 20.531 1 94.5 27 GLY B N 1
ATOM 2022 C CA . GLY B 1 27 ? -5.965 13.867 21.438 1 94.5 27 GLY B CA 1
ATOM 2023 C C . GLY B 1 27 ? -6.945 12.727 21.266 1 94.5 27 GLY B C 1
ATOM 2024 O O . GLY B 1 27 ? -7.375 12.43 20.141 1 94.5 27 GLY B O 1
ATOM 2025 N N . PRO B 1 28 ? -7.184 12.023 22.328 1 95.12 28 PRO B N 1
ATOM 2026 C CA . PRO B 1 28 ? -8.18 10.961 22.234 1 95.12 28 PRO B CA 1
ATOM 2027 C C . PRO B 1 28 ? -9.523 11.453 21.703 1 95.12 28 PRO B C 1
ATOM 2029 O O . PRO B 1 28 ? -9.953 12.562 22.016 1 95.12 28 PRO B O 1
ATOM 2032 N N . ILE B 1 29 ? -10.156 10.703 20.891 1 95.44 29 ILE B N 1
ATOM 2033 C CA . ILE B 1 29 ? -11.438 11.055 20.297 1 95.44 29 ILE B CA 1
ATOM 2034 C C . ILE B 1 29 ? -12.438 9.93 20.531 1 95.44 29 ILE B C 1
ATOM 2036 O O . ILE B 1 29 ? -12.102 8.75 20.391 1 95.44 29 ILE B O 1
ATOM 2040 N N . PRO B 1 30 ? -13.656 10.281 20.953 1 94.38 30 PRO B N 1
ATOM 2041 C CA . PRO B 1 30 ? -14.68 9.242 21.094 1 94.38 30 PRO B CA 1
ATOM 2042 C C . PRO B 1 30 ? -15.07 8.617 19.75 1 94.38 30 PRO B C 1
ATOM 2044 O O . PRO B 1 30 ? -14.773 9.18 18.688 1 94.38 30 PRO B O 1
ATOM 2047 N N . PRO B 1 31 ? -15.719 7.426 19.812 1 94.38 31 PRO B N 1
ATOM 2048 C CA . PRO B 1 31 ? -16.219 6.832 18.562 1 94.38 31 PRO B CA 1
ATOM 2049 C C . PRO B 1 31 ? -17.125 7.773 17.781 1 94.38 31 PRO B C 1
ATOM 2051 O O . PRO B 1 31 ? -17.891 8.539 18.391 1 94.38 31 PRO B O 1
ATOM 2054 N N . ILE B 1 32 ? -17.031 7.711 16.516 1 94.75 32 ILE B N 1
ATOM 2055 C CA . ILE B 1 32 ? -17.812 8.586 15.664 1 94.75 32 ILE B CA 1
ATOM 2056 C C . ILE B 1 32 ? -18.859 7.758 14.898 1 94.75 32 ILE B C 1
ATOM 2058 O O . ILE B 1 32 ? -18.516 6.762 14.266 1 94.75 32 ILE B O 1
ATOM 2062 N N . LEU B 1 33 ? -20.047 8.086 15.07 1 93.88 33 LEU B N 1
ATOM 2063 C CA . LEU B 1 33 ? -21.109 7.629 14.188 1 93.88 33 LEU B CA 1
ATOM 2064 C C . LEU B 1 33 ? -21.312 8.602 13.031 1 93.8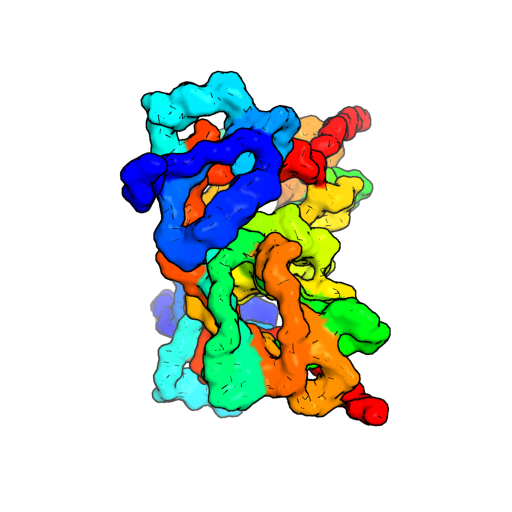8 33 LEU B C 1
ATOM 2066 O O . LEU B 1 33 ? -21.844 9.703 13.219 1 93.88 33 LEU B O 1
ATOM 2070 N N . ALA B 1 34 ? -20.922 8.195 11.859 1 94.12 34 ALA B N 1
ATOM 2071 C CA . ALA B 1 34 ? -20.984 9.07 10.695 1 94.12 34 ALA B CA 1
ATOM 2072 C C . ALA B 1 34 ? -22.203 8.766 9.836 1 94.12 34 ALA B C 1
ATOM 2074 O O . ALA B 1 34 ? -22.266 7.723 9.18 1 94.12 34 ALA B O 1
ATOM 2075 N N . VAL B 1 35 ? -23.078 9.672 9.797 1 93.31 35 VAL B N 1
ATOM 2076 C CA . VAL B 1 35 ? -24.344 9.516 9.078 1 93.31 35 VAL B CA 1
ATOM 2077 C C . VAL B 1 35 ? -24.359 10.414 7.848 1 93.31 35 VAL B C 1
ATOM 2079 O O . VAL B 1 35 ? -24.031 11.602 7.938 1 93.31 35 VAL B O 1
ATOM 2082 N N . ALA B 1 36 ? -24.766 9.789 6.738 1 92.69 36 ALA B N 1
ATOM 2083 C CA . ALA B 1 36 ? -24.812 10.547 5.488 1 92.69 36 ALA B CA 1
ATOM 2084 C C . ALA B 1 36 ? -25.969 11.547 5.5 1 92.69 36 ALA B C 1
ATOM 2086 O O . ALA B 1 36 ? -27.078 11.211 5.898 1 92.69 36 ALA B O 1
ATOM 2087 N N . GLY B 1 37 ? -25.719 12.758 5.121 1 90.06 37 GLY B N 1
ATOM 2088 C CA . GLY B 1 37 ? -26.75 13.773 5.016 1 90.06 37 GLY B CA 1
ATOM 2089 C C . GLY B 1 37 ? -27.484 13.75 3.684 1 90.06 37 GLY B C 1
ATOM 2090 O O . GLY B 1 37 ? -28.391 14.539 3.457 1 90.06 37 GLY B O 1
ATOM 2091 N N . GLY B 1 38 ? -27.125 12.992 2.725 1 86 38 GLY B N 1
ATOM 2092 C CA . GLY B 1 38 ? -27.656 12.789 1.386 1 86 38 GLY B CA 1
ATOM 2093 C C . GLY B 1 38 ? -27.219 11.469 0.769 1 86 38 GLY B C 1
ATOM 2094 O O . GLY B 1 38 ? -27.578 10.398 1.267 1 86 38 GLY B O 1
ATOM 2095 N N . SER B 1 39 ? -26.281 11.688 -0.154 1 82.5 39 SER B N 1
ATOM 2096 C CA . SER B 1 39 ? -25.719 10.484 -0.747 1 82.5 39 SER B CA 1
ATOM 2097 C C . SER B 1 39 ? -24.609 9.906 0.123 1 82.5 39 SER B C 1
ATOM 2099 O O . SER B 1 39 ? -23.891 10.648 0.804 1 82.5 39 SER B O 1
ATOM 2101 N N . LEU B 1 40 ? -24.5 8.672 0.097 1 83.69 40 LEU B N 1
ATOM 2102 C CA . LEU B 1 40 ? -23.469 8 0.88 1 83.69 40 LEU B CA 1
ATOM 2103 C C . LEU B 1 40 ? -22.078 8.438 0.436 1 83.69 40 LEU B C 1
ATOM 2105 O O . LEU B 1 40 ? -21.812 8.539 -0.763 1 83.69 40 LEU B O 1
ATOM 2109 N N . GLY B 1 41 ? -21.297 8.82 1.467 1 88.31 41 GLY B N 1
ATOM 2110 C CA . GLY B 1 41 ? -19.906 9.117 1.218 1 88.31 41 GLY B CA 1
ATOM 2111 C C . GLY B 1 41 ? -18.984 7.918 1.427 1 88.31 41 GLY B C 1
ATOM 2112 O O . GLY B 1 41 ? -19.469 6.809 1.681 1 88.31 41 GLY B O 1
ATOM 2113 N N . PHE B 1 42 ? -17.766 8.125 1.283 1 91.06 42 PHE B N 1
ATOM 2114 C CA . PHE B 1 42 ? -16.812 7.043 1.499 1 91.06 42 PHE B CA 1
ATOM 2115 C C . PHE B 1 42 ? -16.734 6.672 2.977 1 91.06 42 PHE B C 1
ATOM 2117 O O . PHE B 1 42 ? -16.672 5.492 3.322 1 91.06 42 PHE B O 1
ATOM 2124 N N . LEU B 1 43 ? -16.766 7.719 3.834 1 93.81 43 LEU B N 1
ATOM 2125 C CA . LEU B 1 43 ? -16.578 7.488 5.262 1 93.81 43 LEU B CA 1
ATOM 2126 C C . LEU B 1 43 ? -17.922 7.508 5.988 1 93.81 43 LEU B C 1
ATOM 2128 O O . LEU B 1 43 ? -17.969 7.445 7.219 1 93.81 43 LEU B O 1
ATOM 2132 N N . THR B 1 44 ? -19.047 7.652 5.309 1 92.12 44 THR B N 1
ATOM 2133 C CA . THR B 1 44 ? -20.359 7.766 5.93 1 92.12 44 THR B CA 1
ATOM 2134 C C . THR B 1 44 ? -21.266 6.617 5.496 1 92.12 44 THR B C 1
ATOM 2136 O O . THR B 1 44 ? -22.125 6.789 4.637 1 92.12 44 THR B O 1
ATOM 2139 N N . PRO B 1 45 ? -21.125 5.535 6.195 1 86.62 45 PRO B N 1
ATOM 2140 C CA . PRO B 1 45 ? -21.797 4.324 5.719 1 86.62 45 PRO B CA 1
ATOM 2141 C C . PRO B 1 45 ? -23.25 4.258 6.137 1 86.62 45 PRO B C 1
ATOM 2143 O O . PRO B 1 45 ? -24 3.385 5.68 1 86.62 45 PRO B O 1
ATOM 2146 N N . PHE B 1 46 ? -23.75 5.191 6.961 1 89.56 46 PHE B N 1
ATOM 2147 C CA . PHE B 1 46 ? -25.125 5.121 7.477 1 89.56 46 PHE B CA 1
ATOM 2148 C C . PHE B 1 46 ? -26 6.18 6.824 1 89.56 46 PHE B C 1
ATOM 2150 O O . PHE B 1 46 ? -25.594 7.336 6.695 1 89.56 46 PHE B O 1
ATOM 2157 N N . SER B 1 47 ? -27.156 5.684 6.426 1 90.12 47 SER B N 1
ATOM 2158 C CA . SER B 1 47 ? -28.172 6.656 6.066 1 90.12 47 SER B CA 1
ATOM 2159 C C . SER B 1 47 ? -28.828 7.25 7.312 1 90.12 47 SER B C 1
ATOM 2161 O O . SER B 1 47 ? -28.703 6.703 8.406 1 90.12 47 SER B O 1
ATOM 2163 N N . LYS B 1 48 ? -29.531 8.273 7.156 1 89 48 LYS B N 1
ATOM 2164 C CA . LYS B 1 48 ? -30.219 8.922 8.273 1 89 48 LYS B CA 1
ATOM 2165 C C . LYS B 1 48 ? -31.203 7.965 8.938 1 89 48 LYS B C 1
ATOM 2167 O O . LYS B 1 48 ? -31.375 7.984 10.156 1 89 48 LYS B O 1
ATOM 2172 N N . GLU B 1 49 ? -31.766 7.129 8.117 1 87.75 49 GLU B N 1
ATOM 2173 C CA . GLU B 1 49 ? -32.75 6.18 8.609 1 87.75 49 GLU B CA 1
ATOM 2174 C C . GLU B 1 49 ? -32.125 5.121 9.5 1 87.75 49 GLU B C 1
ATOM 2176 O O . GLU B 1 49 ? -32.781 4.547 10.367 1 87.75 49 GLU B O 1
ATOM 2181 N N . GLU B 1 50 ? -30.906 4.902 9.312 1 86.38 50 GLU B N 1
ATOM 2182 C CA . GLU B 1 50 ? -30.219 3.836 10.031 1 86.38 50 GLU B CA 1
ATOM 2183 C C . GLU B 1 50 ? -29.578 4.359 11.32 1 86.38 50 GLU B C 1
ATOM 2185 O O . GLU B 1 50 ? -29.078 3.582 12.125 1 86.38 50 GLU B O 1
ATOM 2190 N N . MET B 1 51 ? -29.609 5.602 11.547 1 81 51 MET B N 1
ATOM 2191 C CA . MET B 1 51 ? -28.859 6.266 12.609 1 81 51 MET B CA 1
ATOM 2192 C C . MET B 1 51 ? -29.188 5.652 13.969 1 81 51 MET B C 1
ATOM 2194 O O . MET B 1 51 ? -28.281 5.344 14.75 1 81 51 MET B O 1
ATOM 2198 N N . VAL B 1 52 ? -30.453 5.477 14.25 1 77.06 52 VAL B N 1
ATOM 2199 C CA . VAL B 1 52 ? -30.875 5.016 15.578 1 77.06 52 VAL B CA 1
ATOM 2200 C C . VAL B 1 52 ? -30.531 3.533 15.727 1 77.06 52 VAL B C 1
ATOM 2202 O O . VAL B 1 52 ? -30.078 3.1 16.797 1 77.06 52 VAL B O 1
ATOM 2205 N N . ASP B 1 53 ? -30.719 2.783 14.719 1 80.75 53 ASP B N 1
ATOM 2206 C CA . ASP B 1 53 ? -30.484 1.344 14.766 1 80.75 53 ASP B CA 1
ATOM 2207 C C . ASP B 1 53 ? -28.984 1.029 14.836 1 80.75 53 ASP B C 1
ATOM 2209 O O . ASP B 1 53 ? -28.594 -0.039 15.312 1 80.75 53 ASP B O 1
ATOM 2213 N N . ALA B 1 54 ? -28.234 1.994 14.352 1 76.69 54 ALA B N 1
ATOM 2214 C CA . ALA B 1 54 ? -26.797 1.782 14.281 1 76.69 54 ALA B CA 1
ATOM 2215 C C . ALA B 1 54 ? -26.188 1.636 15.672 1 76.69 54 ALA B C 1
ATOM 2217 O O . ALA B 1 54 ? -25.172 0.959 15.852 1 76.69 54 ALA B O 1
ATOM 2218 N N . ILE B 1 55 ? -26.828 2.188 16.656 1 76.31 55 ILE B N 1
ATOM 2219 C CA . ILE B 1 55 ? -26.25 2.18 18 1 76.31 55 ILE B CA 1
ATOM 2220 C C . ILE B 1 55 ? -26.953 1.131 18.859 1 76.31 55 ILE B C 1
ATOM 2222 O O . ILE B 1 55 ? -26.531 0.871 19.984 1 76.31 55 ILE B O 1
ATOM 2226 N N . ARG B 1 56 ? -27.953 0.607 18.391 1 70.88 56 ARG B N 1
ATOM 2227 C CA . ARG B 1 56 ? -28.703 -0.354 19.188 1 70.88 56 ARG B CA 1
ATOM 2228 C C . ARG B 1 56 ? -28.141 -1.763 19.016 1 70.88 56 ARG B C 1
ATOM 2230 O O . ARG B 1 56 ? -28.281 -2.604 19.906 1 70.88 56 ARG B O 1
ATOM 2237 N N . VAL B 1 57 ? -27.609 -2.096 18 1 63.28 57 VAL B N 1
ATOM 2238 C CA . VAL B 1 57 ? -27.141 -3.434 17.656 1 63.28 57 VAL B CA 1
ATOM 2239 C C . VAL B 1 57 ? -25.641 -3.541 17.953 1 63.28 57 VAL B C 1
ATOM 2241 O O . VAL B 1 57 ? -25 -2.555 18.328 1 63.28 57 VAL B O 1
ATOM 2244 N N . ARG B 1 58 ? -25.156 -4.672 17.703 1 66.12 58 ARG B N 1
ATOM 2245 C CA . ARG B 1 58 ? -23.734 -4.961 17.875 1 66.12 58 ARG B CA 1
ATOM 2246 C C . ARG B 1 58 ? -22.875 -3.928 17.156 1 66.12 58 ARG B C 1
ATOM 2248 O O . ARG B 1 58 ? -22.984 -3.744 15.945 1 66.12 58 ARG B O 1
ATOM 2255 N N . ILE B 1 59 ? -22.141 -3.193 18 1 79.12 59 ILE B N 1
ATOM 2256 C CA . ILE B 1 59 ? -21.297 -2.111 17.484 1 79.12 59 ILE B CA 1
ATOM 2257 C C . ILE B 1 59 ? -19.969 -2.678 16.984 1 79.12 59 ILE B C 1
ATOM 2259 O O . ILE B 1 59 ? -19.266 -3.361 17.719 1 79.12 59 ILE B O 1
ATOM 2263 N N . CYS B 1 60 ? -19.781 -2.57 15.695 1 84.5 60 CYS B N 1
ATOM 2264 C CA . CYS B 1 60 ? -18.5 -2.859 15.07 1 84.5 60 CYS B CA 1
ATOM 2265 C C . CYS B 1 60 ? -17.734 -1.575 14.773 1 84.5 60 CYS B C 1
ATOM 2267 O O . CYS B 1 60 ? -18.297 -0.632 14.211 1 84.5 60 CYS B O 1
ATOM 2269 N N . LEU B 1 61 ? -16.5 -1.562 15.312 1 90.38 61 LEU B N 1
ATOM 2270 C CA . LEU B 1 61 ? -15.711 -0.342 15.164 1 90.38 61 LEU B CA 1
ATOM 2271 C C . LEU B 1 61 ? -14.539 -0.559 14.211 1 90.38 61 LEU B C 1
ATOM 2273 O O . LEU B 1 61 ? -13.953 -1.643 14.172 1 90.38 61 LEU B O 1
ATOM 2277 N N . SER B 1 62 ? -14.289 0.416 13.398 1 92.06 62 SER B N 1
ATOM 2278 C CA . SER B 1 62 ? -13.008 0.535 12.703 1 92.06 62 SER B CA 1
ATOM 2279 C C . SER B 1 62 ? -12.094 1.531 13.406 1 92.06 62 SER B C 1
ATOM 2281 O O . SER B 1 62 ? -12.5 2.656 13.703 1 92.06 62 SER B O 1
ATOM 2283 N N . ILE B 1 63 ? -10.898 1.043 13.727 1 95.5 63 ILE B N 1
ATOM 2284 C CA . ILE B 1 63 ? -9.898 1.909 14.336 1 95.5 63 ILE B CA 1
ATOM 2285 C C . ILE B 1 63 ? -9.023 2.541 13.25 1 95.5 63 ILE B C 1
ATOM 2287 O O . ILE B 1 63 ? -8.086 1.913 12.758 1 95.5 63 ILE B O 1
ATOM 2291 N N . ARG B 1 64 ? -9.32 3.762 12.914 1 97.06 64 ARG B N 1
ATOM 2292 C CA . ARG B 1 64 ? -8.625 4.426 11.812 1 97.06 64 ARG B CA 1
ATOM 2293 C C . ARG B 1 64 ? -7.395 5.172 12.32 1 97.06 64 ARG B C 1
ATOM 2295 O O . ARG B 1 64 ? -7.496 6.016 13.211 1 97.06 64 ARG B O 1
ATOM 2302 N N . MET B 1 65 ? -6.32 4.875 11.68 1 97.75 65 MET B N 1
ATOM 2303 C CA . MET B 1 65 ? -5.055 5.492 12.062 1 97.75 65 MET B CA 1
ATOM 2304 C C . MET B 1 65 ? -5.062 6.984 11.758 1 97.75 65 MET B C 1
ATOM 2306 O O . MET B 1 65 ? -5.77 7.438 10.852 1 97.75 65 MET B O 1
ATOM 2310 N N . ARG B 1 66 ? -4.285 7.734 12.57 1 98.62 66 ARG B N 1
ATOM 2311 C CA . ARG B 1 66 ? -3.932 9.117 12.273 1 98.62 66 ARG B CA 1
ATOM 2312 C C . ARG B 1 66 ? -2.42 9.297 12.195 1 98.62 66 ARG B C 1
ATOM 2314 O O . ARG B 1 66 ? -1.665 8.453 12.695 1 98.62 66 ARG B O 1
ATOM 2321 N N . LEU B 1 67 ? -2.031 10.305 11.523 1 98.75 67 LEU B N 1
ATOM 2322 C CA . LEU B 1 67 ? -0.638 10.734 11.57 1 98.75 67 LEU B CA 1
ATOM 2323 C C . LEU B 1 67 ? -0.452 11.859 12.578 1 98.75 67 LEU B C 1
ATOM 2325 O O . LEU B 1 67 ? -1.281 12.773 12.664 1 98.75 67 LEU B O 1
ATOM 2329 N N . GLU B 1 68 ? 0.518 11.711 13.391 1 98.75 68 GLU B N 1
ATOM 2330 C CA . GLU B 1 68 ? 1.002 12.852 14.164 1 98.75 68 GLU B CA 1
ATOM 2331 C C . GLU B 1 68 ? 2.08 13.617 13.398 1 98.75 68 GLU B C 1
ATOM 2333 O O . GLU B 1 68 ? 3.098 13.047 13.016 1 98.75 68 GLU B O 1
ATOM 2338 N N . CYS B 1 69 ? 1.885 14.891 13.242 1 98.5 69 CYS B N 1
ATOM 2339 C CA . CYS B 1 69 ? 2.793 15.742 12.477 1 98.5 69 CYS B CA 1
ATOM 2340 C C . CYS B 1 69 ? 3.332 16.875 13.336 1 98.5 69 CYS B C 1
ATOM 2342 O O . CYS B 1 69 ? 2.57 17.547 14.031 1 98.5 69 CYS B O 1
ATOM 2344 N N . ARG B 1 70 ? 4.594 17.078 13.219 1 98.31 70 ARG B N 1
ATOM 2345 C CA . ARG B 1 70 ? 5.234 18.172 13.922 1 98.31 70 ARG B CA 1
ATOM 2346 C C . ARG B 1 70 ? 6.023 19.062 12.961 1 98.31 70 ARG B C 1
ATOM 2348 O O . ARG B 1 70 ? 6.773 18.547 12.125 1 98.31 70 ARG B O 1
ATOM 2355 N N . ILE B 1 71 ? 5.832 20.328 13.086 1 98.38 71 ILE B N 1
ATOM 2356 C CA . ILE B 1 71 ? 6.668 21.281 12.359 1 98.38 71 ILE B CA 1
ATOM 2357 C C . ILE B 1 71 ? 7.816 21.734 13.25 1 98.38 71 ILE B C 1
ATOM 2359 O O . ILE B 1 71 ? 7.586 22.219 14.367 1 98.38 71 ILE B O 1
ATOM 2363 N N . LEU B 1 72 ? 8.969 21.547 12.766 1 97.94 72 LEU B N 1
ATOM 2364 C CA . LEU B 1 72 ? 10.156 22 13.492 1 97.94 72 LEU B CA 1
ATOM 2365 C C . LEU B 1 72 ? 10.875 23.109 12.727 1 97.94 72 LEU B C 1
ATOM 2367 O O . LEU B 1 72 ? 10.984 23.047 11.5 1 97.94 72 LEU B O 1
ATOM 2371 N N . ASN B 1 73 ? 11.367 24.109 13.477 1 95.81 73 ASN B N 1
ATOM 2372 C CA . ASN B 1 73 ? 12.172 25.141 12.82 1 95.81 73 ASN B CA 1
ATOM 2373 C C . ASN B 1 73 ? 13.633 24.703 12.711 1 95.81 73 ASN B C 1
ATOM 2375 O O . ASN B 1 73 ? 13.992 23.594 13.102 1 95.81 73 ASN B O 1
ATOM 2379 N N . GLY B 1 74 ? 14.406 25.547 12.07 1 91.88 74 GLY B N 1
ATOM 2380 C CA . GLY B 1 74 ? 15.805 25.234 11.82 1 91.88 74 GLY B CA 1
ATOM 2381 C C . GLY B 1 74 ? 16.578 24.891 13.086 1 91.88 74 GLY B C 1
ATOM 2382 O O . GLY B 1 74 ? 17.594 24.203 13.031 1 91.88 74 GLY B O 1
ATOM 2383 N N . GLN B 1 75 ? 16.156 25.328 14.273 1 93.12 75 GLN B N 1
ATOM 2384 C CA . GLN B 1 75 ? 16.844 25.094 15.547 1 93.12 75 GLN B CA 1
ATOM 2385 C C . GLN B 1 75 ? 16.312 23.828 16.219 1 93.12 75 GLN B C 1
ATOM 2387 O O . GLN B 1 75 ? 16.797 23.453 17.297 1 93.12 75 GLN B O 1
ATOM 2392 N N . GLY B 1 76 ? 15.312 23.219 15.617 1 92.94 76 GLY B N 1
ATOM 2393 C CA . GLY B 1 76 ? 14.789 21.969 16.156 1 92.94 76 GLY B CA 1
ATOM 2394 C C . GLY B 1 76 ? 13.609 22.156 17.094 1 92.94 76 GLY B C 1
ATOM 2395 O O . GLY B 1 76 ? 13.125 21.203 17.688 1 92.94 76 GLY B O 1
ATOM 2396 N N . ALA B 1 77 ? 13.203 23.453 17.219 1 96.12 77 ALA B N 1
ATOM 2397 C CA . ALA B 1 77 ? 12.062 23.734 18.078 1 96.12 77 ALA B CA 1
ATOM 2398 C C . ALA B 1 77 ? 10.742 23.422 17.375 1 96.12 77 ALA B C 1
ATOM 2400 O O . ALA B 1 77 ? 10.57 23.734 16.203 1 96.12 77 ALA B O 1
ATOM 2401 N N . VAL B 1 78 ? 9.844 22.812 18.125 1 96.94 78 VAL B N 1
ATOM 2402 C CA . VAL B 1 78 ? 8.539 22.453 17.578 1 96.94 78 VAL B CA 1
ATOM 2403 C C . VAL B 1 78 ? 7.664 23.703 17.5 1 96.94 78 VAL B C 1
ATOM 2405 O O . VAL B 1 78 ? 7.418 24.359 18.516 1 96.94 78 VAL B O 1
ATOM 2408 N N . ARG B 1 79 ? 7.164 24.016 16.312 1 95.56 79 ARG B N 1
ATOM 2409 C CA . ARG B 1 79 ? 6.332 25.188 16.078 1 95.56 79 ARG B CA 1
ATOM 2410 C C . ARG B 1 79 ? 4.852 24.828 16.125 1 95.56 79 ARG B C 1
ATOM 2412 O O . ARG B 1 79 ? 4.008 25.656 16.469 1 95.56 79 ARG B O 1
ATOM 2419 N N . ALA B 1 80 ? 4.562 23.703 15.688 1 96.19 80 ALA B N 1
ATOM 2420 C CA . ALA B 1 80 ? 3.17 23.266 15.602 1 96.19 80 ALA B CA 1
ATOM 2421 C C . ALA B 1 80 ? 3.066 21.75 15.594 1 96.19 80 ALA B C 1
ATOM 2423 O O . ALA B 1 80 ? 4.027 21.047 15.258 1 96.19 80 ALA B O 1
ATOM 2424 N N . ARG B 1 81 ? 1.959 21.234 16.062 1 96.88 81 ARG B N 1
ATOM 2425 C CA . ARG B 1 81 ? 1.637 19.812 16.078 1 96.88 81 ARG B CA 1
ATOM 2426 C C . ARG B 1 81 ? 0.198 19.562 15.633 1 96.88 81 ARG B C 1
ATOM 2428 O O . ARG B 1 81 ? -0.717 20.281 16.062 1 96.88 81 ARG B O 1
ATOM 2435 N N . TYR B 1 82 ? 0.022 18.656 14.75 1 97.56 82 TYR B N 1
ATOM 2436 C CA . TYR B 1 82 ? -1.315 18.328 14.273 1 97.56 82 TYR B CA 1
ATOM 2437 C C . TYR B 1 82 ? -1.475 16.812 14.133 1 97.56 82 TYR B C 1
ATOM 2439 O O . TYR B 1 82 ? -0.547 16.125 13.695 1 97.56 82 TYR B O 1
ATOM 2447 N N . ASN B 1 83 ? -2.619 16.266 14.523 1 98.12 83 ASN B N 1
ATOM 2448 C CA . ASN B 1 83 ? -3.047 14.93 14.141 1 98.12 83 ASN B CA 1
ATOM 2449 C C . ASN B 1 83 ? -3.98 14.961 12.938 1 98.12 83 ASN B C 1
ATOM 2451 O O . ASN B 1 83 ? -4.953 15.727 12.914 1 98.12 83 ASN B O 1
ATOM 2455 N N . VAL B 1 84 ? -3.656 14.18 11.961 1 98 84 VAL B N 1
ATOM 2456 C CA . VAL B 1 84 ? -4.473 14.234 10.758 1 98 84 VAL B CA 1
ATOM 2457 C C . VAL B 1 84 ? -5.027 12.844 10.445 1 98 84 VAL B C 1
ATOM 2459 O O . VAL B 1 84 ? -4.359 11.836 10.672 1 98 84 VAL B O 1
ATOM 2462 N N . LEU B 1 85 ? -6.23 12.797 9.859 1 98.25 85 LEU B N 1
ATOM 2463 C CA . LEU B 1 85 ? -6.91 11.555 9.516 1 98.25 85 LEU B CA 1
ATOM 2464 C C . LEU B 1 85 ? -6.574 11.125 8.086 1 98.25 85 LEU B C 1
ATOM 2466 O O . LEU B 1 85 ? -6.438 9.938 7.805 1 98.25 85 LEU B O 1
ATOM 2470 N N . ASN B 1 86 ? -6.438 12.102 7.207 1 98.12 86 ASN B N 1
ATOM 2471 C CA . ASN B 1 86 ? -6.148 11.797 5.809 1 98.12 86 ASN B CA 1
ATOM 2472 C C . ASN B 1 86 ? -4.668 11.969 5.492 1 98.12 86 ASN B C 1
ATOM 2474 O O . ASN B 1 86 ? -3.955 10.984 5.285 1 98.12 86 ASN B O 1
ATOM 2478 N N . GLU B 1 87 ? -4.223 13.195 5.469 1 98.62 87 GLU B N 1
ATOM 2479 C CA . GLU B 1 87 ? -2.863 13.352 4.957 1 98.62 87 GLU B CA 1
ATOM 2480 C C . GLU B 1 87 ? -2.266 14.695 5.371 1 98.62 87 GLU B C 1
ATOM 2482 O O . GLU B 1 87 ? -2.994 15.609 5.762 1 98.62 87 GLU B O 1
ATOM 2487 N N . VAL B 1 88 ? -0.993 14.773 5.371 1 98.69 88 VAL B N 1
ATOM 2488 C CA . VAL B 1 88 ? -0.236 16.016 5.34 1 98.69 88 VAL B CA 1
ATOM 2489 C C . VAL B 1 88 ? 0.363 16.219 3.951 1 98.69 88 VAL B C 1
ATOM 2491 O O . VAL B 1 88 ? 0.898 15.281 3.354 1 98.69 88 VAL B O 1
ATOM 2494 N N . VAL B 1 89 ? 0.186 17.438 3.4 1 98.75 89 VAL B N 1
ATOM 2495 C CA . VAL B 1 89 ? 0.702 17.781 2.08 1 98.75 89 VAL B CA 1
ATOM 2496 C C . VAL B 1 89 ? 1.743 18.891 2.203 1 98.75 89 VAL B C 1
ATOM 2498 O O . VAL B 1 89 ? 1.483 19.922 2.82 1 98.75 89 VAL B O 1
ATOM 2501 N N . ILE B 1 90 ? 2.908 18.656 1.721 1 98.5 90 ILE B N 1
ATOM 2502 C CA . ILE B 1 90 ? 3.928 19.688 1.581 1 98.5 90 ILE B CA 1
ATOM 2503 C C . ILE B 1 90 ? 4.113 20.031 0.105 1 98.5 90 ILE B C 1
ATOM 2505 O O . ILE B 1 90 ? 4.438 19.156 -0.706 1 98.5 90 ILE B O 1
ATOM 2509 N N . ASP B 1 91 ? 3.902 21.266 -0.236 1 97.81 91 ASP B N 1
ATOM 2510 C CA . ASP B 1 91 ? 3.92 21.625 -1.652 1 97.81 91 ASP B CA 1
ATOM 2511 C C . ASP B 1 91 ? 4.574 22.984 -1.872 1 97.81 91 ASP B C 1
ATOM 2513 O O . ASP B 1 91 ? 5.027 23.625 -0.918 1 97.81 91 ASP B O 1
ATOM 2517 N N . ARG B 1 92 ? 4.641 23.406 -3.078 1 95.19 92 ARG B N 1
ATOM 2518 C CA . ARG B 1 92 ? 5.367 24.609 -3.479 1 95.19 92 ARG B CA 1
ATOM 2519 C C . ARG B 1 92 ? 4.539 25.859 -3.225 1 95.19 92 ARG B C 1
ATOM 2521 O O . ARG B 1 92 ? 5.023 26.984 -3.391 1 95.19 92 ARG B O 1
ATOM 2528 N N . GLY B 1 93 ? 3.33 25.672 -2.828 1 92.94 93 GLY B N 1
ATOM 2529 C CA . GLY B 1 93 ? 2.467 26.828 -2.676 1 92.94 93 GLY B CA 1
ATOM 2530 C C . GLY B 1 93 ? 2.316 27.625 -3.953 1 92.94 93 GLY B C 1
ATOM 2531 O O . GLY B 1 93 ? 2.01 27.078 -5.012 1 92.94 93 GLY B O 1
ATOM 2532 N N . SER B 1 94 ? 2.508 28.938 -3.787 1 89.44 94 SER B N 1
ATOM 2533 C CA . SER B 1 94 ? 2.316 29.812 -4.938 1 89.44 94 SER B CA 1
ATOM 2534 C C . SER B 1 94 ? 3.607 29.969 -5.738 1 89.44 94 SER B C 1
ATOM 2536 O O . SER B 1 94 ? 3.643 30.688 -6.738 1 89.44 94 SER B O 1
ATOM 2538 N N . SER B 1 95 ? 4.551 29.328 -5.332 1 90.5 95 SER B N 1
ATOM 2539 C CA . SER B 1 95 ? 5.84 29.453 -6.008 1 90.5 95 SER B CA 1
ATOM 2540 C C . SER B 1 95 ? 5.785 28.875 -7.418 1 90.5 95 SER B C 1
ATOM 2542 O O . SER B 1 95 ? 5.18 27.812 -7.637 1 90.5 95 SER B O 1
ATOM 2544 N N . PRO B 1 96 ? 6.418 29.547 -8.43 1 90.19 96 PRO B N 1
ATOM 2545 C CA . PRO B 1 96 ? 6.488 28.969 -9.781 1 90.19 96 PRO B CA 1
ATOM 2546 C C . PRO B 1 96 ? 7.516 27.844 -9.891 1 90.19 96 PRO B C 1
ATOM 2548 O O . PRO B 1 96 ? 7.566 27.156 -10.906 1 90.19 96 PRO B O 1
ATOM 2551 N N . TYR B 1 97 ? 8.305 27.734 -8.93 1 89.38 97 TYR B N 1
ATOM 2552 C CA . TYR B 1 97 ? 9.336 26.703 -8.945 1 89.38 97 TYR B CA 1
ATOM 2553 C C . TYR B 1 97 ? 8.844 25.422 -8.266 1 89.38 97 TYR B C 1
ATOM 2555 O O . TYR B 1 97 ? 7.934 25.469 -7.434 1 89.38 97 TYR B O 1
ATOM 2563 N N . LEU B 1 98 ? 9.469 24.328 -8.586 1 91.38 98 LEU B N 1
ATOM 2564 C CA . LEU B 1 98 ? 9.18 23.047 -7.926 1 91.38 98 LEU B CA 1
ATOM 2565 C C . LEU B 1 98 ? 9.57 23.109 -6.449 1 91.38 98 LEU B C 1
ATOM 2567 O O . LEU B 1 98 ? 10.539 23.781 -6.086 1 91.38 98 LEU B O 1
ATOM 2571 N N . ALA B 1 99 ? 8.797 22.406 -5.625 1 92.81 99 ALA B N 1
ATOM 2572 C CA . ALA B 1 99 ? 9.242 22.188 -4.254 1 92.81 99 ALA B CA 1
ATOM 2573 C C . ALA B 1 99 ? 10.492 21.312 -4.215 1 92.81 99 ALA B C 1
ATOM 2575 O O . ALA B 1 99 ? 10.57 20.297 -4.922 1 92.81 99 ALA B O 1
ATOM 2576 N N . ALA B 1 100 ? 11.445 21.766 -3.537 1 93.06 100 ALA B N 1
ATOM 2577 C CA . ALA B 1 100 ? 12.648 20.969 -3.277 1 93.06 100 ALA B CA 1
ATOM 2578 C C . ALA B 1 100 ? 12.719 20.531 -1.815 1 93.06 100 ALA B C 1
ATOM 2580 O O . ALA B 1 100 ? 12.898 21.375 -0.924 1 93.06 100 ALA B O 1
ATOM 2581 N N . LEU B 1 101 ? 12.578 19.25 -1.582 1 95.44 101 LEU B N 1
ATOM 2582 C CA . LEU B 1 101 ? 12.5 18.734 -0.216 1 95.44 101 LEU B CA 1
ATOM 2583 C C . LEU B 1 101 ? 13.438 17.562 -0.019 1 95.44 101 LEU B C 1
ATOM 2585 O O . LEU B 1 101 ? 13.609 16.734 -0.925 1 95.44 101 LEU B O 1
ATOM 2589 N N . GLU B 1 102 ? 14.047 17.531 1.093 1 95.06 102 GLU B N 1
ATOM 2590 C CA . GLU B 1 102 ? 14.805 16.344 1.501 1 95.06 102 GLU B CA 1
ATOM 2591 C C . GLU B 1 102 ? 13.977 15.453 2.422 1 95.06 102 GLU B C 1
ATOM 2593 O O . GLU B 1 102 ? 13.586 15.875 3.512 1 95.06 102 GLU B O 1
ATOM 2598 N N . CYS B 1 103 ? 13.781 14.227 1.993 1 95 103 CYS B N 1
ATOM 2599 C CA . CYS B 1 103 ? 12.938 13.312 2.748 1 95 103 CYS B CA 1
ATOM 2600 C C . CYS B 1 103 ? 13.773 12.211 3.395 1 95 103 CYS B C 1
ATOM 2602 O O . CYS B 1 103 ? 14.688 11.672 2.771 1 95 103 CYS B O 1
ATOM 2604 N N . PHE B 1 104 ? 13.43 11.914 4.605 1 95.12 104 PHE B N 1
ATOM 2605 C CA . PHE B 1 104 ? 14.125 10.891 5.375 1 95.12 104 PHE B CA 1
ATOM 2606 C C . PHE B 1 104 ? 13.141 9.898 5.973 1 95.12 104 PHE B C 1
ATOM 2608 O O . PHE B 1 104 ? 12.008 10.258 6.309 1 95.12 104 PHE B O 1
ATOM 2615 N N . CYS B 1 105 ? 13.555 8.609 6.059 1 94.94 105 CYS B N 1
ATOM 2616 C CA . CYS B 1 105 ? 12.875 7.562 6.812 1 94.94 105 CYS B CA 1
ATOM 2617 C C . CYS B 1 105 ? 13.781 6.996 7.898 1 94.94 105 CYS B C 1
ATOM 2619 O O . CYS B 1 105 ? 14.828 6.414 7.602 1 94.94 105 CYS B O 1
ATOM 2621 N N . ASP B 1 106 ? 13.375 7.051 9.188 1 93.19 106 ASP B N 1
ATOM 2622 C CA . ASP B 1 106 ? 14.188 6.637 10.328 1 93.19 106 ASP B CA 1
ATOM 2623 C C . ASP B 1 106 ? 15.625 7.145 10.195 1 93.19 106 ASP B C 1
ATOM 2625 O O . ASP B 1 106 ? 16.578 6.375 10.344 1 93.19 106 ASP B O 1
ATOM 2629 N N . ASP B 1 107 ? 15.828 8.32 9.758 1 88.94 107 ASP B N 1
ATOM 2630 C CA . ASP B 1 107 ? 17.094 9.062 9.688 1 88.94 107 ASP B CA 1
ATOM 2631 C C . ASP B 1 107 ? 17.938 8.586 8.508 1 88.94 107 ASP B C 1
ATOM 2633 O O . ASP B 1 107 ? 19.125 8.891 8.422 1 88.94 107 ASP B O 1
ATOM 2637 N N . VAL B 1 108 ? 17.344 7.73 7.734 1 90.44 108 VAL B N 1
ATOM 2638 C CA . VAL B 1 108 ? 17.984 7.348 6.48 1 90.44 108 VAL B CA 1
ATOM 2639 C C . VAL B 1 108 ? 17.422 8.18 5.332 1 90.44 108 VAL B C 1
ATOM 2641 O O . VAL B 1 108 ? 16.203 8.305 5.188 1 90.44 108 VAL B O 1
ATOM 2644 N N . HIS B 1 109 ? 18.328 8.812 4.602 1 91.38 109 HIS B N 1
ATOM 2645 C CA . HIS B 1 109 ? 17.875 9.633 3.477 1 91.38 109 HIS B CA 1
ATOM 2646 C C . HIS B 1 109 ? 17.125 8.797 2.449 1 91.38 109 HIS B C 1
ATOM 2648 O O . HIS B 1 109 ? 17.672 7.832 1.903 1 91.38 109 HIS B O 1
ATOM 2654 N N . LEU B 1 110 ? 15.922 9.148 2.273 1 89.69 110 LEU B N 1
ATOM 2655 C CA . LEU B 1 110 ? 15.078 8.461 1.296 1 89.69 110 LEU B CA 1
ATOM 2656 C C . LEU B 1 110 ? 15.32 9.016 -0.106 1 89.69 110 LEU B C 1
ATOM 2658 O O . LEU B 1 110 ? 15.867 8.312 -0.966 1 89.69 110 LEU B O 1
ATOM 2662 N N . THR B 1 111 ? 14.953 10.336 -0.234 1 89.12 111 THR B N 1
ATOM 2663 C CA . THR B 1 111 ? 15.117 10.961 -1.542 1 89.12 111 THR B CA 1
ATOM 2664 C C . THR B 1 111 ? 15.008 12.477 -1.433 1 89.12 111 THR B C 1
ATOM 2666 O O . THR B 1 111 ? 14.609 13 -0.393 1 89.12 111 THR B O 1
ATOM 2669 N N . THR B 1 112 ? 15.539 13.086 -2.498 1 90.62 112 THR B N 1
ATOM 2670 C CA . THR B 1 112 ? 15.273 14.508 -2.705 1 90.62 112 THR B CA 1
ATOM 2671 C C . THR B 1 112 ? 14.07 14.711 -3.623 1 90.62 112 THR B C 1
ATOM 2673 O O . THR B 1 112 ? 14.094 14.297 -4.785 1 90.62 112 THR B O 1
ATOM 2676 N N . VAL B 1 113 ? 13.109 15.336 -3.1 1 91.56 113 VAL B N 1
ATOM 2677 C CA . VAL B 1 113 ? 11.875 15.523 -3.848 1 91.56 113 VAL B CA 1
ATOM 2678 C C . VAL B 1 113 ? 11.945 16.812 -4.652 1 91.56 113 VAL B C 1
ATOM 2680 O O . VAL B 1 113 ? 12.172 17.891 -4.09 1 91.56 113 VAL B O 1
ATOM 2683 N N . GLN B 1 114 ? 11.875 16.688 -5.871 1 92.44 114 GLN B N 1
ATOM 2684 C CA . GLN B 1 114 ? 11.625 17.797 -6.785 1 92.44 114 GLN B CA 1
ATOM 2685 C C . GLN B 1 114 ? 10.297 17.609 -7.52 1 92.44 114 GLN B C 1
ATOM 2687 O O . GLN B 1 114 ? 10.211 16.828 -8.469 1 92.44 114 GLN B O 1
ATOM 2692 N N . ALA B 1 115 ? 9.305 18.297 -7.105 1 94.69 115 ALA B N 1
ATOM 2693 C CA . ALA B 1 115 ? 7.934 18.094 -7.559 1 94.69 115 ALA B CA 1
ATOM 2694 C C . ALA B 1 115 ? 7.043 19.266 -7.176 1 94.69 115 ALA B C 1
ATOM 2696 O O . ALA B 1 115 ? 7.504 20.219 -6.551 1 94.69 115 ALA B O 1
ATOM 2697 N N . ASP B 1 116 ? 5.777 19.234 -7.637 1 96.31 116 ASP B N 1
ATOM 2698 C CA . ASP B 1 116 ? 4.801 20.188 -7.105 1 96.31 116 ASP B CA 1
ATOM 2699 C C . ASP B 1 116 ? 4.641 20.016 -5.594 1 96.31 116 ASP B C 1
ATOM 2701 O O . ASP B 1 116 ? 4.336 20.984 -4.891 1 96.31 116 ASP B O 1
ATOM 2705 N N . GLY B 1 117 ? 4.816 18.812 -5.133 1 97.06 117 GLY B N 1
ATOM 2706 C CA . GLY B 1 117 ? 4.762 18.531 -3.707 1 97.06 117 GLY B CA 1
ATOM 2707 C C . GLY B 1 117 ? 4.82 17.047 -3.391 1 97.06 117 GLY B C 1
ATOM 2708 O O . GLY B 1 117 ? 5.168 16.234 -4.254 1 97.06 117 GLY B O 1
ATOM 2709 N N . ILE B 1 118 ? 4.508 16.766 -2.178 1 98 118 ILE B N 1
ATOM 2710 C CA . ILE B 1 118 ? 4.516 15.383 -1.694 1 98 118 ILE B CA 1
ATOM 2711 C C . ILE B 1 118 ? 3.414 15.195 -0.655 1 98 118 ILE B C 1
ATOM 2713 O O . ILE B 1 118 ? 3.133 16.094 0.134 1 98 118 ILE B O 1
ATOM 2717 N N . ILE B 1 119 ? 2.797 14.055 -0.732 1 98.69 119 ILE B N 1
ATOM 2718 C CA . ILE B 1 119 ? 1.702 13.719 0.171 1 98.69 119 ILE B CA 1
ATOM 2719 C C . ILE B 1 119 ? 2.135 12.586 1.103 1 98.69 119 ILE B C 1
ATOM 2721 O O . ILE B 1 119 ? 2.691 11.578 0.653 1 98.69 119 ILE B O 1
ATOM 2725 N N . PHE B 1 120 ? 1.981 12.742 2.377 1 98.81 120 PHE B N 1
ATOM 2726 C CA . PHE B 1 120 ? 2.037 11.664 3.357 1 98.81 120 PHE B CA 1
ATOM 2727 C C . PHE B 1 120 ? 0.645 11.336 3.879 1 98.81 120 PHE B C 1
ATOM 2729 O O . PHE B 1 120 ? 0.003 12.164 4.523 1 98.81 120 PHE B O 1
ATOM 2736 N N . ALA B 1 121 ? 0.21 10.117 3.652 1 98.88 121 ALA B N 1
ATOM 2737 C CA . ALA B 1 121 ? -1.201 9.828 3.904 1 98.88 121 ALA B CA 1
ATOM 2738 C C . ALA B 1 121 ? -1.364 8.578 4.758 1 98.88 121 ALA B C 1
ATOM 2740 O O . ALA B 1 121 ? -0.481 7.719 4.785 1 98.88 121 ALA B O 1
ATOM 2741 N N . THR B 1 122 ? -2.457 8.562 5.5 1 98.81 122 THR B N 1
ATOM 2742 C CA . THR B 1 122 ? -2.934 7.34 6.145 1 98.81 122 THR B CA 1
ATOM 2743 C C . THR B 1 122 ? -3.645 6.441 5.137 1 98.81 122 THR B C 1
ATOM 2745 O O . THR B 1 122 ? -3.941 6.867 4.02 1 98.81 122 THR B O 1
ATOM 2748 N N . PRO B 1 123 ? -3.959 5.176 5.527 1 98.56 123 PRO B N 1
ATOM 2749 C CA . PRO B 1 123 ? -4.805 4.348 4.664 1 98.56 123 PRO B CA 1
ATOM 2750 C C . PRO B 1 123 ? -6.176 4.969 4.406 1 98.56 123 PRO B C 1
ATOM 2752 O O . PRO B 1 123 ? -6.711 4.859 3.301 1 98.56 123 PRO B O 1
ATOM 2755 N N . THR B 1 124 ? -6.711 5.664 5.43 1 97.69 124 THR B N 1
ATOM 2756 C CA . THR B 1 124 ? -7.961 6.383 5.203 1 97.69 124 THR B CA 1
ATOM 2757 C C . THR B 1 124 ? -7.789 7.434 4.113 1 97.69 124 THR B C 1
ATOM 2759 O O . THR B 1 124 ? -8.625 7.543 3.211 1 97.69 124 THR B O 1
ATOM 2762 N N . GLY B 1 125 ? -6.691 8.125 4.137 1 98 125 GLY B N 1
ATOM 2763 C CA . GLY B 1 125 ? -6.41 9.18 3.17 1 98 125 GLY B CA 1
ATOM 2764 C C . GLY B 1 125 ? -6.031 8.648 1.803 1 98 125 GLY B C 1
ATOM 2765 O O . GLY B 1 125 ? -5.922 9.406 0.841 1 98 125 GLY B O 1
ATOM 2766 N N . SER B 1 126 ? -5.832 7.355 1.655 1 97.94 126 SER B N 1
ATOM 2767 C CA . SER B 1 126 ? -5.438 6.766 0.381 1 97.94 126 SER B CA 1
ATOM 2768 C C . SER B 1 126 ? -6.504 6.98 -0.685 1 97.94 126 SER B C 1
ATOM 2770 O O . SER B 1 126 ? -6.223 6.906 -1.882 1 97.94 126 SER B O 1
ATOM 2772 N N . THR B 1 127 ? -7.746 7.277 -0.332 1 95.38 127 THR B N 1
ATOM 2773 C CA . THR B 1 127 ? -8.836 7.465 -1.283 1 95.38 127 THR B CA 1
ATOM 2774 C C . THR B 1 127 ? -9.133 8.945 -1.479 1 95.38 127 THR B C 1
ATOM 2776 O O . THR B 1 127 ? -10.148 9.312 -2.088 1 95.38 127 THR B O 1
ATOM 2779 N N . ALA B 1 128 ? -8.297 9.758 -0.925 1 96.12 128 ALA B N 1
ATOM 2780 C CA . ALA B 1 128 ? -8.43 11.203 -1.07 1 96.12 128 ALA B CA 1
ATOM 2781 C C . ALA B 1 128 ? -7.395 11.766 -2.041 1 96.12 128 ALA B C 1
ATOM 2783 O O . ALA B 1 128 ? -7.336 11.344 -3.201 1 96.12 128 ALA B O 1
ATOM 2784 N N . TYR B 1 129 ? -6.555 12.766 -1.613 1 97.5 129 TYR B N 1
ATOM 2785 C CA . TYR B 1 129 ? -5.613 13.438 -2.502 1 97.5 129 TYR B CA 1
ATOM 2786 C C . TYR B 1 129 ? -4.543 12.469 -2.994 1 97.5 129 TYR B C 1
ATOM 2788 O O . TYR B 1 129 ? -4.094 12.555 -4.141 1 97.5 129 TYR B O 1
ATOM 2796 N N . SER B 1 130 ? -4.121 11.5 -2.146 1 97.44 130 SER B N 1
ATOM 2797 C CA . SER B 1 130 ? -3.123 10.516 -2.535 1 97.44 130 SER B CA 1
ATOM 2798 C C . SER B 1 130 ? -3.568 9.734 -3.766 1 97.44 130 SER B C 1
ATOM 2800 O O . SER B 1 130 ? -2.775 9.5 -4.68 1 97.44 130 SER B O 1
ATOM 2802 N N . MET B 1 131 ? -4.805 9.352 -3.746 1 95.25 131 MET B N 1
ATOM 2803 C CA . MET B 1 131 ? -5.344 8.609 -4.883 1 95.25 131 MET B CA 1
ATOM 2804 C C . MET B 1 131 ? -5.289 9.453 -6.152 1 95.25 131 MET B C 1
ATOM 2806 O O . MET B 1 131 ? -4.871 8.969 -7.207 1 95.25 131 MET B O 1
ATOM 2810 N N . ALA B 1 132 ? -5.68 10.664 -6.059 1 94.19 132 ALA B N 1
ATOM 2811 C CA . ALA B 1 132 ? -5.691 11.578 -7.195 1 94.19 132 ALA B CA 1
ATOM 2812 C C . ALA B 1 132 ? -4.281 11.773 -7.75 1 94.19 132 ALA B C 1
ATOM 2814 O O . ALA B 1 132 ? -4.109 12.031 -8.945 1 94.19 132 ALA B O 1
ATOM 2815 N N . ALA B 1 133 ? -3.324 11.656 -6.891 1 95.38 133 ALA B N 1
ATOM 2816 C CA . ALA B 1 133 ? -1.934 11.852 -7.289 1 95.38 133 ALA B CA 1
ATOM 2817 C C . ALA B 1 133 ? -1.315 10.539 -7.773 1 95.38 133 ALA B C 1
ATOM 2819 O O . ALA B 1 133 ? -0.121 10.484 -8.078 1 95.38 133 ALA B O 1
ATOM 2820 N N . GLY B 1 134 ? -2.078 9.484 -7.801 1 93.19 134 GLY B N 1
ATOM 2821 C CA . GLY B 1 134 ? -1.603 8.266 -8.43 1 93.19 134 GLY B CA 1
ATOM 2822 C C . GLY B 1 134 ? -1.26 7.172 -7.434 1 93.19 134 GLY B C 1
ATOM 2823 O O . GLY B 1 134 ? -0.74 6.121 -7.812 1 93.19 134 GLY B O 1
ATOM 2824 N N . GLY B 1 135 ? -1.509 7.371 -6.207 1 95.88 135 GLY B N 1
ATOM 2825 C CA . GLY B 1 135 ? -1.248 6.359 -5.195 1 95.88 135 GLY B CA 1
ATOM 2826 C C . GLY B 1 135 ? -2.258 5.227 -5.215 1 95.88 135 GLY B C 1
ATOM 2827 O O . GLY B 1 135 ? -3.361 5.379 -5.742 1 95.88 135 GLY B O 1
ATOM 2828 N N . SER B 1 136 ? -1.877 4.117 -4.629 1 96.94 136 SER B N 1
ATOM 2829 C CA . SER B 1 136 ? -2.779 2.98 -4.48 1 96.94 136 SER B CA 1
ATOM 2830 C C . SER B 1 136 ? -3.852 3.26 -3.43 1 96.94 136 SER B C 1
ATOM 2832 O O . SER B 1 136 ? -3.66 4.102 -2.551 1 96.94 136 SER B O 1
ATOM 2834 N N . VAL B 1 137 ? -4.953 2.592 -3.623 1 96.94 137 VAL B N 1
ATOM 2835 C CA . VAL B 1 137 ? -5.988 2.602 -2.596 1 96.94 137 VAL B CA 1
ATOM 2836 C C . VAL B 1 137 ? -5.66 1.565 -1.521 1 96.94 137 VAL B C 1
ATOM 2838 O O . VAL B 1 137 ? -5.43 0.394 -1.83 1 96.94 137 VAL B O 1
ATOM 2841 N N . VAL B 1 138 ? -5.695 1.955 -0.248 1 98.12 138 VAL B N 1
ATOM 2842 C CA . VAL B 1 138 ? -5.199 1.087 0.815 1 98.12 138 VAL B CA 1
ATOM 2843 C C . VAL B 1 138 ? -6.301 0.848 1.845 1 98.12 138 VAL B C 1
ATOM 2845 O O . VAL B 1 138 ? -6.891 1.799 2.361 1 98.12 138 VAL B O 1
ATOM 2848 N N . HIS B 1 139 ? -6.559 -0.404 2.098 1 97.12 139 HIS B N 1
ATOM 2849 C CA . HIS B 1 139 ? -7.516 -0.787 3.127 1 97.12 139 HIS B CA 1
ATOM 2850 C C . HIS B 1 139 ? -7.129 -0.208 4.484 1 97.12 139 HIS B C 1
ATOM 2852 O O . HIS B 1 139 ? -5.953 -0.225 4.859 1 97.12 139 HIS B O 1
ATOM 2858 N N . PRO B 1 140 ? -8.117 0.257 5.309 1 96.12 140 PRO B N 1
ATOM 2859 C CA . PRO B 1 140 ? -7.816 0.955 6.562 1 96.12 140 PRO B CA 1
ATOM 2860 C C . PRO B 1 140 ? -7.117 0.06 7.582 1 96.12 140 PRO B C 1
ATOM 2862 O O . PRO B 1 140 ? -6.496 0.56 8.523 1 96.12 140 PRO B O 1
ATOM 2865 N N . ALA B 1 141 ? -7.188 -1.218 7.414 1 96.31 141 ALA B N 1
ATOM 2866 C CA . ALA B 1 141 ? -6.59 -2.146 8.375 1 96.31 141 ALA B CA 1
ATOM 2867 C C . ALA B 1 141 ? -5.117 -2.383 8.062 1 96.31 141 ALA B C 1
ATOM 2869 O O . ALA B 1 141 ? -4.418 -3.059 8.82 1 96.31 141 ALA B O 1
ATOM 2870 N N . VAL B 1 142 ? -4.598 -1.905 6.973 1 97.94 142 VAL B N 1
ATOM 2871 C CA . VAL B 1 142 ? -3.178 -2.01 6.664 1 97.94 142 VAL B CA 1
ATOM 2872 C C . VAL B 1 142 ? -2.395 -0.981 7.477 1 97.94 142 VAL B C 1
ATOM 2874 O O . VAL B 1 142 ? -2.621 0.224 7.344 1 97.94 142 VAL B O 1
ATOM 2877 N N . PRO B 1 143 ? -1.522 -1.39 8.352 1 98.12 143 PRO B N 1
ATOM 2878 C CA . PRO B 1 143 ? -0.721 -0.446 9.133 1 98.12 143 PRO B CA 1
ATOM 2879 C C . PRO B 1 143 ? 0.406 0.188 8.32 1 98.12 143 PRO B C 1
ATOM 2881 O O . PRO B 1 143 ? 1.523 -0.333 8.297 1 98.12 143 PRO B O 1
ATOM 2884 N N . ALA B 1 144 ? 0.087 1.322 7.766 1 98.69 144 ALA B N 1
ATOM 2885 C CA . ALA B 1 144 ? 1.041 1.849 6.789 1 98.69 144 ALA B CA 1
ATOM 2886 C C . ALA B 1 144 ? 0.958 3.371 6.707 1 98.69 144 ALA B C 1
ATOM 2888 O O . ALA B 1 144 ? -0.012 3.971 7.18 1 98.69 144 ALA B O 1
ATOM 2889 N N . ILE B 1 145 ? 1.985 3.979 6.223 1 98.81 145 ILE B N 1
ATOM 2890 C CA . ILE B 1 145 ? 2.027 5.375 5.805 1 98.81 145 ILE B CA 1
ATOM 2891 C C . ILE B 1 145 ? 2.346 5.461 4.316 1 98.81 145 ILE B C 1
ATOM 2893 O O . ILE B 1 145 ? 3.318 4.867 3.846 1 98.81 145 ILE B O 1
ATOM 2897 N N . LEU B 1 146 ? 1.507 6.156 3.611 1 98.75 146 LEU B N 1
ATOM 2898 C CA . LEU B 1 146 ? 1.706 6.32 2.176 1 98.75 146 LEU B CA 1
ATOM 2899 C C . LEU B 1 146 ? 2.516 7.578 1.881 1 98.75 146 LEU B C 1
ATOM 2901 O O . LEU B 1 146 ? 2.307 8.617 2.508 1 98.75 146 LEU B O 1
ATOM 2905 N N . VAL B 1 147 ? 3.412 7.469 0.963 1 98.06 147 VAL B N 1
ATOM 2906 C CA . VAL B 1 147 ? 4.172 8.594 0.429 1 98.06 147 VAL B CA 1
ATOM 2907 C C . VAL B 1 147 ? 3.938 8.711 -1.075 1 98.06 147 VAL B C 1
ATOM 2909 O O . VAL B 1 147 ? 4.34 7.832 -1.842 1 98.06 147 VAL B O 1
ATOM 2912 N N . THR B 1 148 ? 3.316 9.766 -1.501 1 97.88 148 THR B N 1
ATOM 2913 C CA . THR B 1 148 ? 2.926 9.93 -2.896 1 97.88 148 THR B CA 1
ATOM 2914 C C . THR B 1 148 ? 3.393 11.281 -3.434 1 97.88 148 THR B C 1
ATOM 2916 O O . THR B 1 148 ? 2.967 12.328 -2.945 1 97.88 148 THR B O 1
ATOM 2919 N N . PRO B 1 149 ? 4.25 11.305 -4.41 1 96.69 149 PRO B N 1
ATOM 2920 C CA . PRO B 1 149 ? 4.66 12.578 -5.004 1 96.69 149 PRO B CA 1
ATOM 2921 C C . PRO B 1 149 ? 3.564 13.211 -5.863 1 96.69 149 PRO B C 1
ATOM 2923 O O . PRO B 1 149 ? 2.758 12.492 -6.461 1 96.69 149 PRO B O 1
ATOM 2926 N N . ILE B 1 150 ? 3.531 14.5 -5.852 1 96.81 150 ILE B N 1
ATOM 2927 C CA . ILE B 1 150 ? 2.629 15.242 -6.73 1 96.81 150 ILE B CA 1
ATOM 2928 C C . ILE B 1 150 ? 3.402 15.773 -7.938 1 96.81 150 ILE B C 1
ATOM 2930 O O . ILE B 1 150 ? 4.203 16.703 -7.812 1 96.81 150 ILE B O 1
ATOM 2934 N N . CYS B 1 151 ? 3.232 15.18 -9.141 1 93.62 151 CYS B N 1
ATOM 2935 C CA . CYS B 1 151 ? 3.861 15.594 -10.391 1 93.62 151 CYS B CA 1
ATOM 2936 C C . CYS B 1 151 ? 5.371 15.719 -10.227 1 93.62 151 CYS B C 1
ATOM 2938 O O . CYS B 1 151 ? 5.941 16.781 -10.445 1 93.62 151 CYS B O 1
ATOM 2940 N N . PRO B 1 152 ? 5.988 14.656 -9.883 1 92.56 152 PRO B N 1
ATOM 2941 C CA . PRO B 1 152 ? 7.441 14.711 -9.727 1 92.56 152 PRO B CA 1
ATOM 2942 C C . PRO B 1 152 ? 8.172 14.984 -11.039 1 92.56 152 PRO B C 1
ATOM 2944 O O . PRO B 1 152 ? 7.68 14.609 -12.109 1 92.56 152 PRO B O 1
ATOM 2947 N N . HIS B 1 153 ? 9.289 15.57 -10.859 1 87.94 153 HIS B N 1
ATOM 2948 C CA . HIS B 1 153 ? 10.094 15.906 -12.031 1 87.94 153 HIS B CA 1
ATOM 2949 C C . HIS B 1 153 ? 10.695 14.656 -12.664 1 87.94 153 HIS B C 1
ATOM 2951 O O . HIS B 1 153 ? 11.078 14.672 -13.836 1 87.94 153 HIS B O 1
ATOM 2957 N N . VAL B 1 154 ? 10.891 13.656 -11.875 1 81.5 154 VAL B N 1
ATOM 2958 C CA . VAL B 1 154 ? 11.461 12.414 -12.383 1 81.5 154 VAL B CA 1
ATOM 2959 C C . VAL B 1 154 ? 10.383 11.336 -12.445 1 81.5 154 VAL B C 1
ATOM 2961 O O . VAL B 1 154 ? 9.523 11.258 -11.57 1 81.5 154 VAL B O 1
ATOM 2964 N N . LEU B 1 155 ? 10.531 10.492 -13.398 1 73.88 155 LEU B N 1
ATOM 2965 C CA . LEU B 1 155 ? 9.547 9.445 -13.641 1 73.88 155 LEU B CA 1
ATOM 2966 C C . LEU B 1 155 ? 9.727 8.289 -12.656 1 73.88 155 LEU B C 1
ATOM 2968 O O . LEU B 1 155 ? 8.797 7.531 -12.406 1 73.88 155 LEU B O 1
ATOM 2972 N N . SER B 1 156 ? 10.82 8.25 -12.086 1 76.81 156 SER B N 1
ATOM 2973 C CA . SER B 1 156 ? 11.148 7.09 -11.258 1 76.81 156 SER B CA 1
ATOM 2974 C C . SER B 1 156 ? 10.594 7.25 -9.844 1 76.81 156 SER B C 1
ATOM 2976 O O . SER B 1 156 ? 10.57 6.289 -9.07 1 76.81 156 SER B O 1
ATOM 2978 N N . PHE B 1 157 ? 10.133 8.398 -9.625 1 84.62 157 PHE B N 1
ATOM 2979 C CA . PHE B 1 157 ? 9.594 8.617 -8.281 1 84.62 157 PHE B CA 1
ATOM 2980 C C . PHE B 1 157 ? 8.164 8.094 -8.188 1 84.62 157 PHE B C 1
ATOM 2982 O O . PHE B 1 157 ? 7.207 8.836 -8.43 1 84.62 157 PHE B O 1
ATOM 2989 N N . ARG B 1 158 ? 8.039 6.852 -7.688 1 90.81 158 ARG B N 1
ATOM 2990 C CA . ARG B 1 158 ? 6.758 6.168 -7.539 1 90.81 158 ARG B CA 1
ATOM 2991 C C . ARG B 1 158 ? 6.191 6.355 -6.137 1 90.81 158 ARG B C 1
ATOM 2993 O O . ARG B 1 158 ? 6.93 6.68 -5.203 1 90.81 158 ARG B O 1
ATOM 3000 N N . SER B 1 159 ? 4.859 6.203 -6.086 1 95.38 159 SER B N 1
ATOM 3001 C CA . SER B 1 159 ? 4.238 6.168 -4.766 1 95.38 159 SER B CA 1
ATOM 3002 C C . SER B 1 159 ? 4.754 4.992 -3.939 1 95.38 159 SER B C 1
ATOM 3004 O O . SER B 1 159 ? 4.949 3.896 -4.465 1 95.38 159 SER B O 1
ATOM 3006 N N . MET B 1 160 ? 4.93 5.27 -2.664 1 96.88 160 MET B N 1
ATOM 3007 C CA . MET B 1 160 ? 5.484 4.262 -1.769 1 96.88 160 MET B CA 1
ATOM 3008 C C . MET B 1 160 ? 4.57 4.035 -0.569 1 96.88 160 MET B C 1
ATOM 3010 O O . MET B 1 160 ? 3.818 4.93 -0.179 1 96.88 160 MET B O 1
ATOM 3014 N N . VAL B 1 161 ? 4.66 2.846 -0.016 1 98.44 161 VAL B N 1
ATOM 3015 C CA . VAL B 1 161 ? 3.949 2.5 1.209 1 98.44 161 VAL B CA 1
ATOM 3016 C C . VAL B 1 161 ? 4.938 2.012 2.264 1 98.44 161 VAL B C 1
ATOM 3018 O O . VAL B 1 161 ? 5.664 1.039 2.039 1 98.44 161 VAL B O 1
ATOM 3021 N N . PHE B 1 162 ? 4.996 2.695 3.375 1 98.06 162 PHE B N 1
ATOM 3022 C CA . PHE B 1 162 ? 5.875 2.371 4.488 1 98.06 162 PHE B CA 1
ATOM 3023 C C . PHE B 1 162 ? 5.09 1.756 5.641 1 98.06 162 PHE B C 1
ATOM 3025 O O . PHE B 1 162 ? 3.891 2.006 5.785 1 98.06 162 PHE B O 1
ATOM 3032 N N . PRO B 1 163 ? 5.832 0.918 6.457 1 97.69 163 PRO B N 1
ATOM 3033 C CA . PRO B 1 163 ? 5.152 0.503 7.688 1 97.69 163 PRO B CA 1
ATOM 3034 C C . PRO B 1 163 ? 4.836 1.678 8.609 1 97.69 163 PRO B C 1
ATOM 3036 O O . PRO B 1 163 ? 5.523 2.701 8.57 1 97.69 163 PRO B O 1
ATOM 3039 N N . ASP B 1 164 ? 3.846 1.486 9.43 1 97.88 164 ASP B N 1
ATOM 3040 C CA . ASP B 1 164 ? 3.342 2.613 10.203 1 97.88 164 ASP B CA 1
ATOM 3041 C C . ASP B 1 164 ? 4.285 2.949 11.359 1 97.88 164 ASP B C 1
ATOM 3043 O O . ASP B 1 164 ? 4.133 3.986 12.008 1 97.88 164 ASP B O 1
ATOM 3047 N N . HIS B 1 165 ? 5.301 2.121 11.656 1 96.81 165 HIS B N 1
ATOM 3048 C CA . HIS B 1 165 ? 6.145 2.373 12.82 1 96.81 165 HIS B CA 1
ATOM 3049 C C . HIS B 1 165 ? 7.32 3.277 12.461 1 96.81 165 HIS B C 1
ATOM 3051 O O . HIS B 1 165 ? 8.094 3.67 13.336 1 96.81 165 HIS B O 1
ATOM 3057 N N . VAL B 1 166 ? 7.504 3.578 11.227 1 96.94 166 VAL B N 1
ATOM 3058 C CA . VAL B 1 166 ? 8.633 4.414 10.828 1 96.94 166 VAL B CA 1
ATOM 3059 C C . VAL B 1 166 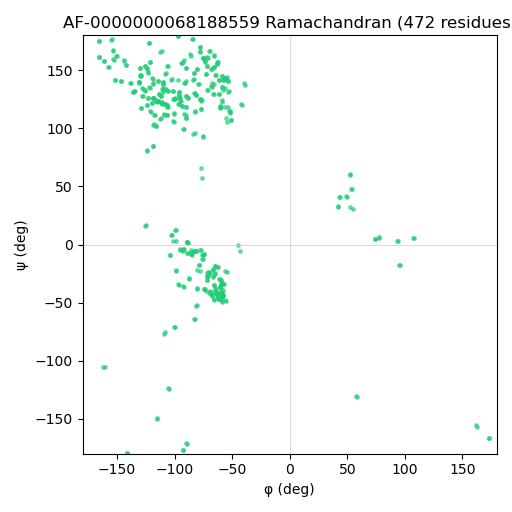? 8.344 5.871 11.195 1 96.94 166 VAL B C 1
ATOM 3061 O O . VAL B 1 166 ? 7.191 6.25 11.398 1 96.94 166 VAL B O 1
ATOM 3064 N N . VAL B 1 167 ? 9.383 6.633 11.258 1 97.94 167 VAL B N 1
ATOM 3065 C CA . VAL B 1 167 ? 9.305 8.086 11.367 1 97.94 167 VAL B CA 1
ATOM 3066 C C . VAL B 1 167 ? 9.805 8.727 10.078 1 97.94 167 VAL B C 1
ATOM 3068 O O . VAL B 1 167 ? 10.938 8.5 9.664 1 97.94 167 VAL B O 1
ATOM 3071 N N . LEU B 1 168 ? 8.953 9.516 9.438 1 98 168 LEU B N 1
ATOM 3072 C CA . LEU B 1 168 ? 9.305 10.227 8.219 1 98 168 LEU B CA 1
ATOM 3073 C C . LEU B 1 168 ? 9.578 11.695 8.5 1 98 168 LEU B C 1
ATOM 3075 O O . LEU B 1 168 ? 8.938 12.297 9.359 1 98 168 LEU B O 1
ATOM 3079 N N . ARG B 1 169 ? 10.523 12.211 7.848 1 97.38 169 ARG B N 1
ATOM 3080 C CA . ARG B 1 169 ? 10.859 13.617 7.988 1 97.38 169 ARG B CA 1
ATOM 3081 C C . ARG B 1 169 ? 11.086 14.266 6.625 1 97.38 169 ARG B C 1
ATOM 3083 O O . ARG B 1 169 ? 11.75 13.695 5.762 1 97.38 169 ARG B O 1
ATOM 3090 N N . CYS B 1 170 ? 10.516 15.32 6.449 1 96.88 170 CYS B N 1
ATOM 3091 C CA . CYS B 1 170 ? 10.695 16.125 5.246 1 96.88 170 CYS B CA 1
ATOM 3092 C C . CYS B 1 170 ? 11.273 17.484 5.582 1 96.88 170 CYS B C 1
ATOM 3094 O O . CYS B 1 170 ? 10.688 18.25 6.352 1 96.88 170 CYS B O 1
ATOM 3096 N N . TYR B 1 171 ? 12.336 17.781 4.938 1 95 171 TYR B N 1
ATOM 3097 C CA . TYR B 1 171 ? 13.109 18.984 5.254 1 95 171 TYR B CA 1
ATOM 3098 C C . TYR B 1 171 ? 13.164 19.922 4.059 1 95 171 TYR B C 1
ATOM 3100 O O . TYR B 1 171 ? 13.344 19.484 2.922 1 95 171 TYR B O 1
ATOM 3108 N N . VAL B 1 172 ? 13 21.281 4.398 1 96.5 172 VAL B N 1
ATOM 3109 C CA . VAL B 1 172 ? 13.273 22.297 3.381 1 96.5 172 VAL B CA 1
ATOM 3110 C C . VAL B 1 172 ? 14.742 22.719 3.441 1 96.5 172 VAL B C 1
ATOM 3112 O O . VAL B 1 172 ? 15.156 23.391 4.383 1 96.5 172 VAL B O 1
ATOM 3115 N N . PRO B 1 173 ? 15.43 22.359 2.434 1 95.44 173 PRO B N 1
ATOM 3116 C CA . PRO B 1 173 ? 16.859 22.656 2.496 1 95.44 173 PRO B CA 1
ATOM 3117 C C . PRO B 1 173 ? 17.141 24.156 2.562 1 95.44 173 PRO B C 1
ATOM 3119 O O . PRO B 1 173 ? 16.344 24.969 2.055 1 95.44 173 PRO B O 1
ATOM 3122 N N . ASP B 1 174 ? 18.328 24.5 3.094 1 93.94 174 ASP B N 1
ATOM 3123 C CA . ASP B 1 174 ? 18.719 25.906 3.246 1 93.94 174 ASP B CA 1
ATOM 3124 C C . ASP B 1 174 ? 18.922 26.562 1.886 1 93.94 174 ASP B C 1
ATOM 3126 O O . ASP B 1 174 ? 18.734 27.781 1.749 1 93.94 174 ASP B O 1
ATOM 3130 N N . ASP B 1 175 ? 19.25 25.812 0.96 1 91.44 175 ASP B N 1
ATOM 3131 C CA . ASP B 1 175 ? 19.562 26.359 -0.354 1 91.44 175 ASP B CA 1
ATOM 3132 C C . ASP B 1 175 ? 18.391 26.219 -1.31 1 91.44 175 ASP B C 1
ATOM 3134 O O . ASP B 1 175 ? 18.547 26.359 -2.523 1 91.44 175 ASP B O 1
ATOM 3138 N N . ALA B 1 176 ? 17.219 25.875 -0.753 1 91.38 176 ALA B N 1
ATOM 3139 C CA . ALA B 1 176 ? 16.031 25.734 -1.6 1 91.38 176 ALA B CA 1
ATOM 3140 C C . ALA B 1 176 ? 15.734 27.047 -2.33 1 91.38 176 ALA B C 1
ATOM 3142 O O . ALA B 1 176 ? 15.859 28.125 -1.757 1 91.38 176 ALA B O 1
ATOM 3143 N N . ARG B 1 177 ? 15.25 26.984 -3.521 1 88.44 177 ARG B N 1
ATOM 3144 C CA . ARG B 1 177 ? 14.953 28.156 -4.336 1 88.44 177 ARG B CA 1
ATOM 3145 C C . ARG B 1 177 ? 13.727 28.891 -3.812 1 88.44 177 ARG B C 1
ATOM 3147 O O . ARG B 1 177 ? 13.57 30.094 -4.035 1 88.44 177 ARG B O 1
ATOM 3154 N N . ALA B 1 178 ? 12.867 28.188 -3.248 1 89.81 178 ALA B N 1
ATOM 3155 C CA . ALA B 1 178 ? 11.617 28.766 -2.75 1 89.81 178 ALA B CA 1
ATOM 3156 C C . ALA B 1 178 ? 11.188 28.094 -1.449 1 89.81 178 ALA B C 1
ATOM 3158 O O . ALA B 1 178 ? 11.625 26.984 -1.138 1 89.81 178 ALA B O 1
ATOM 3159 N N . GLU B 1 179 ? 10.359 28.844 -0.754 1 92.88 179 GLU B N 1
ATOM 3160 C CA . GLU B 1 179 ? 9.742 28.266 0.44 1 92.88 179 GLU B CA 1
ATOM 3161 C C . GLU B 1 179 ? 8.695 27.219 0.073 1 92.88 179 GLU B C 1
ATOM 3163 O O . GLU B 1 179 ? 8.25 27.156 -1.075 1 92.88 179 GLU B O 1
ATOM 3168 N N . ALA B 1 180 ? 8.383 26.406 1.034 1 96.62 180 ALA B N 1
ATOM 3169 C CA . ALA B 1 180 ? 7.328 25.422 0.852 1 96.62 180 ALA B CA 1
ATOM 3170 C C . ALA B 1 180 ? 6.121 25.734 1.735 1 96.62 180 ALA B C 1
ATOM 3172 O O . ALA B 1 180 ? 6.152 26.672 2.525 1 96.62 180 ALA B O 1
ATOM 3173 N N . SER B 1 181 ? 5.094 25.125 1.452 1 97.75 181 SER B N 1
ATOM 3174 C CA . SER B 1 181 ? 3.885 25.219 2.264 1 97.75 181 SER B CA 1
ATOM 3175 C C . SER B 1 181 ? 3.426 23.828 2.727 1 97.75 181 SER B C 1
ATOM 3177 O O . SER B 1 181 ? 3.699 22.828 2.068 1 97.75 181 SER B O 1
ATOM 3179 N N . VAL B 1 182 ? 2.77 23.812 3.863 1 98.31 182 VAL B N 1
ATOM 3180 C CA . VAL B 1 182 ? 2.266 22.547 4.395 1 98.31 182 VAL B CA 1
ATOM 3181 C C . VAL B 1 182 ? 0.801 22.703 4.797 1 98.31 182 VAL B C 1
ATOM 3183 O O . VAL B 1 182 ? 0.394 23.766 5.281 1 98.31 182 VAL B O 1
ATOM 3186 N N . ALA B 1 183 ? 0.028 21.734 4.52 1 98.25 183 ALA B N 1
ATOM 3187 C CA . ALA B 1 183 ? -1.379 21.672 4.91 1 98.25 183 ALA B CA 1
ATOM 3188 C C . ALA B 1 183 ? -1.713 20.344 5.59 1 98.25 183 ALA B C 1
ATOM 3190 O O . ALA B 1 183 ? -1.128 19.312 5.262 1 98.25 183 ALA B O 1
ATOM 3191 N N . PHE B 1 184 ? -2.611 20.344 6.555 1 97.94 184 PHE B N 1
ATOM 3192 C CA . PHE B 1 184 ? -3.02 19.188 7.344 1 97.94 184 PHE B CA 1
ATOM 3193 C C . PHE B 1 184 ? -4.496 18.891 7.133 1 97.94 184 PHE B C 1
ATOM 3195 O O . PHE B 1 184 ? -5.363 19.656 7.562 1 97.94 184 PHE B O 1
ATOM 3202 N N . ASP B 1 185 ? -4.793 17.781 6.488 1 97.44 185 ASP B N 1
ATOM 3203 C CA . ASP B 1 185 ? -6.148 17.422 6.066 1 97.44 185 ASP B CA 1
ATOM 3204 C C . ASP B 1 185 ? -6.816 18.594 5.34 1 97.44 185 ASP B C 1
ATOM 3206 O O . ASP B 1 185 ? -7.977 18.906 5.602 1 97.44 185 ASP B O 1
ATOM 3210 N N . GLY B 1 186 ? -5.996 19.172 4.547 1 95.25 186 GLY B N 1
ATOM 3211 C CA . GLY B 1 186 ? -6.5 20.266 3.727 1 95.25 186 GLY B CA 1
ATOM 3212 C C . GLY B 1 186 ? -6.738 21.547 4.512 1 95.25 186 GLY B C 1
ATOM 3213 O O . GLY B 1 186 ? -7.254 22.531 3.969 1 95.25 186 GLY B O 1
ATOM 3214 N N . LYS B 1 187 ? -6.367 21.484 5.723 1 94.88 187 LYS B N 1
ATOM 3215 C CA . LYS B 1 187 ? -6.562 22.625 6.605 1 94.88 187 LYS B CA 1
ATOM 3216 C C . LYS B 1 187 ? -5.242 23.094 7.211 1 94.88 187 LYS B C 1
ATOM 3218 O O . LYS B 1 187 ? -4.195 22.5 6.953 1 94.88 187 LYS B O 1
ATOM 3223 N N . HIS B 1 188 ? -5.27 24.234 7.941 1 94.44 188 HIS B N 1
ATOM 3224 C CA . HIS B 1 188 ? -4.145 24.781 8.688 1 94.44 188 HIS B CA 1
ATOM 3225 C C . HIS B 1 188 ? -2.916 24.938 7.801 1 94.44 188 HIS B C 1
ATOM 3227 O O . HIS B 1 188 ? -1.825 24.484 8.156 1 94.44 188 HIS B O 1
ATOM 3233 N N . ARG B 1 189 ? -3.123 25.5 6.684 1 95.88 189 ARG B N 1
ATOM 3234 C CA . ARG B 1 189 ? -2.012 25.719 5.766 1 95.88 189 ARG B CA 1
ATOM 3235 C C . ARG B 1 189 ? -1.033 26.75 6.324 1 95.88 189 ARG B C 1
ATOM 3237 O O . ARG B 1 189 ? -1.445 27.781 6.863 1 95.88 189 ARG B O 1
ATOM 3244 N N . GLN B 1 190 ? 0.186 26.5 6.238 1 95.44 190 GLN B N 1
ATOM 3245 C CA . GLN B 1 190 ? 1.205 27.438 6.695 1 95.44 190 GLN B CA 1
ATOM 3246 C C . GLN B 1 190 ? 2.486 27.312 5.879 1 95.44 190 GLN B C 1
ATOM 3248 O O . GLN B 1 190 ? 2.711 26.281 5.234 1 95.44 190 GLN B O 1
ATOM 3253 N N . GLU B 1 191 ? 3.281 28.281 5.953 1 95.81 191 GLU B N 1
ATOM 3254 C CA . GLU B 1 191 ? 4.535 28.312 5.207 1 95.81 191 GLU B CA 1
ATOM 3255 C C . GLU B 1 191 ? 5.637 27.562 5.953 1 95.81 191 GLU B C 1
ATOM 3257 O O . GLU B 1 191 ? 5.711 27.625 7.18 1 95.81 191 GLU B O 1
ATOM 3262 N N . LEU B 1 192 ? 6.43 26.875 5.227 1 96.81 192 LEU B N 1
ATOM 3263 C CA . LEU B 1 192 ? 7.676 26.297 5.715 1 96.81 192 LEU B CA 1
ATOM 3264 C C . LEU B 1 192 ? 8.883 27.062 5.188 1 96.81 192 LEU B C 1
ATOM 3266 O O . LEU B 1 192 ? 9.062 27.188 3.975 1 96.81 192 LEU B O 1
ATOM 3270 N N . HIS B 1 193 ? 9.641 27.578 6.062 1 95.06 193 HIS B N 1
ATOM 3271 C CA . HIS B 1 193 ? 10.836 28.328 5.68 1 95.06 193 HIS B CA 1
ATOM 3272 C C . HIS B 1 193 ? 12.031 27.391 5.5 1 95.06 193 HIS B C 1
ATOM 3274 O O . HIS B 1 193 ? 11.984 26.234 5.91 1 95.06 193 HIS B O 1
ATOM 3280 N N . ARG B 1 194 ? 13.055 27.984 4.816 1 95.12 194 ARG B N 1
ATOM 3281 C CA . ARG B 1 194 ? 14.305 27.234 4.711 1 95.12 194 ARG B CA 1
ATOM 3282 C C . ARG B 1 194 ? 14.805 26.797 6.086 1 95.12 194 ARG B C 1
ATOM 3284 O O . ARG B 1 194 ? 14.789 27.594 7.031 1 95.12 194 ARG B O 1
ATOM 3291 N N . GLY B 1 195 ? 15.148 25.516 6.18 1 95.5 195 GLY B N 1
ATOM 3292 C CA . GLY B 1 195 ? 15.617 25 7.453 1 95.5 195 GLY B CA 1
ATOM 3293 C C . GLY B 1 195 ? 14.516 24.328 8.266 1 95.5 195 GLY B C 1
ATOM 3294 O O . GLY B 1 195 ? 14.797 23.578 9.203 1 95.5 195 GLY B O 1
ATOM 3295 N N . ASP B 1 196 ? 13.266 24.609 7.926 1 97.5 196 ASP B N 1
ATOM 3296 C CA . ASP B 1 196 ? 12.148 23.969 8.625 1 97.5 196 ASP B CA 1
ATOM 3297 C C . ASP B 1 196 ? 12 22.516 8.211 1 97.5 196 ASP B C 1
ATOM 3299 O O . ASP B 1 196 ? 12.469 22.109 7.141 1 97.5 196 ASP B O 1
ATOM 3303 N N . SER B 1 197 ? 11.383 21.734 9.047 1 97.5 197 SER B N 1
ATOM 3304 C CA . SER B 1 197 ? 11.094 20.344 8.727 1 97.5 197 SER B CA 1
ATOM 3305 C C . SER B 1 197 ? 9.734 19.922 9.273 1 97.5 197 SER B C 1
ATOM 3307 O O . SER B 1 197 ? 9.188 20.562 10.164 1 97.5 197 SER B O 1
ATOM 3309 N N . VAL B 1 198 ? 9.18 18.984 8.68 1 98.56 198 VAL B N 1
ATOM 3310 C CA . VAL B 1 198 ? 7.965 18.328 9.156 1 98.56 198 VAL B CA 1
ATOM 3311 C C . VAL B 1 198 ? 8.266 16.859 9.508 1 98.56 198 VAL B C 1
ATOM 3313 O O . VAL B 1 198 ? 8.828 16.125 8.695 1 98.56 198 VAL B O 1
ATOM 3316 N N . GLN B 1 199 ? 7.992 16.516 10.695 1 98.62 199 GLN B N 1
ATOM 3317 C CA . GLN B 1 199 ? 8.125 15.133 11.133 1 98.62 199 GLN B CA 1
ATOM 3318 C C . GLN B 1 199 ? 6.762 14.438 11.172 1 98.62 199 GLN B C 1
ATOM 3320 O O . GLN B 1 199 ? 5.793 14.977 11.703 1 98.62 199 GLN B O 1
ATOM 3325 N N . ILE B 1 200 ? 6.695 13.258 10.602 1 98.75 200 ILE B N 1
ATOM 3326 C CA . ILE B 1 200 ? 5.438 12.531 10.422 1 98.75 200 ILE B CA 1
ATOM 3327 C C . ILE B 1 200 ? 5.574 11.117 10.984 1 98.75 200 ILE B C 1
ATOM 3329 O O . ILE B 1 200 ? 6.508 10.391 10.633 1 98.75 200 ILE B O 1
ATOM 3333 N N . GLN B 1 201 ? 4.688 10.727 11.82 1 98.75 201 GLN B N 1
ATOM 3334 C CA . GLN B 1 201 ? 4.672 9.383 12.391 1 98.75 201 GLN B CA 1
ATOM 3335 C C . GLN B 1 201 ? 3.262 8.977 12.805 1 98.75 201 GLN B C 1
ATOM 3337 O O . GLN B 1 201 ? 2.346 9.805 12.797 1 98.75 201 GLN B O 1
ATOM 3342 N N . MET B 1 202 ? 3.123 7.703 13.07 1 98.69 202 MET B N 1
ATOM 3343 C CA . MET B 1 202 ? 1.827 7.227 13.547 1 98.69 202 MET B CA 1
ATOM 3344 C C . MET B 1 202 ? 1.424 7.941 14.836 1 98.69 202 MET B C 1
ATOM 3346 O O . MET B 1 202 ? 2.244 8.109 15.742 1 98.69 202 MET B O 1
ATOM 3350 N N . SER B 1 203 ? 0.168 8.367 14.914 1 98.62 203 SER B N 1
ATOM 3351 C CA . SER B 1 203 ? -0.361 9.031 16.109 1 98.62 203 SER B CA 1
ATOM 3352 C C . SER B 1 203 ? -0.748 8.016 17.172 1 98.62 203 SER B C 1
ATOM 3354 O O . SER B 1 203 ? -1.188 6.906 16.859 1 98.62 203 SER B O 1
ATOM 3356 N N . ALA B 1 204 ? -0.674 8.422 18.422 1 97.94 204 ALA B N 1
ATOM 3357 C CA . ALA B 1 204 ? -1.137 7.605 19.547 1 97.94 204 ALA B CA 1
ATOM 3358 C C . ALA B 1 204 ? -2.658 7.648 19.656 1 97.94 204 ALA B C 1
ATOM 3360 O O . ALA B 1 204 ? -3.244 6.918 20.469 1 97.94 204 ALA B O 1
ATOM 3361 N N . TYR B 1 205 ? -3.285 8.461 18.828 1 97.75 205 TYR B N 1
ATOM 3362 C CA . TYR B 1 205 ? -4.711 8.711 19 1 97.75 205 TYR B CA 1
ATOM 3363 C C . TYR B 1 205 ? -5.477 8.367 17.719 1 97.75 205 TYR B C 1
ATOM 3365 O O . TYR B 1 205 ? -5.871 9.258 16.969 1 97.75 205 TYR B O 1
ATOM 3373 N N . PRO B 1 206 ? -5.77 7.102 17.5 1 97.88 206 PRO B N 1
ATOM 3374 C CA . PRO B 1 206 ? -6.574 6.73 16.328 1 97.88 206 PRO B CA 1
ATOM 3375 C C . PRO B 1 206 ? -8.031 7.188 16.453 1 97.88 206 PRO B C 1
ATOM 3377 O O . PRO B 1 206 ? -8.461 7.613 17.531 1 97.88 206 PRO B O 1
ATOM 3380 N N . VAL B 1 207 ? -8.758 7.152 15.367 1 97.44 207 VAL B N 1
ATOM 3381 C CA . VAL B 1 207 ? -10.164 7.555 15.328 1 97.44 207 VAL B CA 1
ATOM 3382 C C . VAL B 1 207 ? -11.055 6.32 15.211 1 97.44 207 VAL B C 1
ATOM 3384 O O . VAL B 1 207 ? -11.094 5.68 14.156 1 97.44 207 VAL B O 1
ATOM 3387 N N . PRO B 1 208 ? -11.812 6.008 16.25 1 96 208 PRO B N 1
ATOM 3388 C CA . PRO B 1 208 ? -12.781 4.918 16.125 1 96 208 PRO B CA 1
ATOM 3389 C C . PRO B 1 208 ? -14.047 5.336 15.375 1 96 208 PRO B C 1
ATOM 3391 O O . PRO B 1 208 ? -14.68 6.328 15.734 1 96 208 PRO B O 1
ATOM 3394 N N . THR B 1 209 ? -14.398 4.652 14.359 1 94.94 209 THR B N 1
ATOM 3395 C CA . THR B 1 209 ? -15.633 4.902 13.625 1 94.94 209 THR B CA 1
ATOM 3396 C C . THR B 1 209 ? -16.547 3.68 13.664 1 94.94 209 THR B C 1
ATOM 3398 O O . THR B 1 209 ? -16.062 2.543 13.57 1 94.94 209 THR B O 1
ATOM 3401 N N . ILE B 1 210 ? -17.766 3.9 13.758 1 91.44 210 ILE B N 1
ATOM 3402 C CA . ILE B 1 210 ? -18.719 2.811 13.805 1 91.44 210 ILE B CA 1
ATOM 3403 C C . ILE B 1 210 ? -19.016 2.307 12.398 1 91.44 210 ILE B C 1
ATOM 3405 O O . ILE B 1 210 ? -19.281 3.098 11.492 1 91.44 210 ILE B O 1
ATOM 3409 N N . ASN B 1 211 ? -18.891 1.012 12.25 1 89.44 211 ASN B N 1
ATOM 3410 C CA . ASN B 1 211 ? -19.156 0.383 10.961 1 89.44 211 ASN B CA 1
ATOM 3411 C C . ASN B 1 211 ? -20.609 -0.029 10.812 1 89.44 211 ASN B C 1
ATOM 3413 O O . ASN B 1 211 ? -21.266 -0.348 11.805 1 89.44 211 ASN B O 1
ATOM 3417 N N . ARG B 1 212 ? -21.078 -0.061 9.648 1 87 212 ARG B N 1
ATOM 3418 C CA . ARG B 1 212 ? -22.438 -0.541 9.367 1 87 212 ARG B CA 1
ATOM 3419 C C . ARG B 1 212 ? -22.469 -2.064 9.305 1 87 212 ARG B C 1
ATOM 3421 O O . ARG B 1 212 ? -23.312 -2.693 9.945 1 87 212 ARG B O 1
ATOM 3428 N N . MET B 1 213 ? -21.625 -2.713 8.516 1 86.38 213 MET B N 1
ATOM 3429 C CA . MET B 1 213 ? -21.531 -4.164 8.422 1 86.38 213 MET B CA 1
ATOM 3430 C C . MET B 1 213 ? -20.25 -4.668 9.07 1 86.38 213 MET B C 1
ATOM 3432 O O . MET B 1 213 ? -20.281 -5.23 10.164 1 86.38 213 MET B O 1
ATOM 3436 N N . ASP B 1 214 ? -19.172 -4.512 8.461 1 83.44 214 ASP B N 1
ATOM 3437 C CA . ASP B 1 214 ? -17.844 -4.789 8.992 1 83.44 214 ASP B CA 1
ATOM 3438 C C . ASP B 1 214 ? -16.781 -3.961 8.266 1 83.44 214 ASP B C 1
ATOM 3440 O O . ASP B 1 214 ? -17.094 -3.23 7.324 1 83.44 214 ASP B O 1
ATOM 3444 N N . HIS B 1 215 ? -15.602 -4.09 8.719 1 81.56 215 HIS B N 1
ATOM 3445 C CA . HIS B 1 215 ? -14.5 -3.25 8.266 1 81.56 215 HIS B CA 1
ATOM 3446 C C . HIS B 1 215 ? -14.297 -3.375 6.762 1 81.56 215 HIS B C 1
ATOM 3448 O O . HIS B 1 215 ? -14.219 -2.369 6.055 1 81.56 215 HIS B O 1
ATOM 3454 N N . SER B 1 216 ? -14.234 -4.539 6.258 1 85.62 216 SER B N 1
ATOM 3455 C CA . SER B 1 216 ? -13.898 -4.762 4.855 1 85.62 216 SER B CA 1
ATOM 3456 C C . SER B 1 216 ? -15.102 -4.539 3.95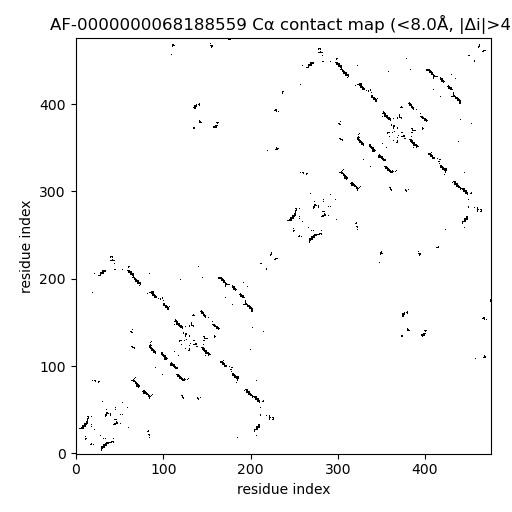3 1 85.62 216 SER B C 1
ATOM 3458 O O . SER B 1 216 ? -14.992 -3.93 2.889 1 85.62 216 SER B O 1
ATOM 3460 N N . SER B 1 217 ? -16.266 -4.938 4.402 1 88.19 217 SER B N 1
ATOM 3461 C CA . SER B 1 217 ? -17.469 -4.805 3.598 1 88.19 217 SER B CA 1
ATOM 3462 C C . SER B 1 217 ? -17.844 -3.342 3.4 1 88.19 217 SER B C 1
ATOM 3464 O O . SER B 1 217 ? -18.203 -2.932 2.295 1 88.19 217 SER B O 1
ATOM 3466 N N . ASP B 1 218 ? -17.766 -2.59 4.492 1 89.69 218 ASP B N 1
ATOM 3467 C CA . ASP B 1 218 ? -18.094 -1.168 4.395 1 89.69 218 ASP B CA 1
ATOM 3468 C C . ASP B 1 218 ? -17.109 -0.45 3.463 1 89.69 218 ASP B C 1
ATOM 3470 O O . ASP B 1 218 ? -17.516 0.384 2.652 1 89.69 218 ASP B O 1
ATOM 3474 N N . TRP B 1 219 ? -15.898 -0.765 3.561 1 91.5 219 TRP B N 1
ATOM 3475 C CA . TRP B 1 219 ? -14.867 -0.135 2.742 1 91.5 219 TRP B CA 1
ATOM 3476 C C . TRP B 1 219 ? -15.055 -0.482 1.27 1 91.5 219 TRP B C 1
ATOM 3478 O O . TRP B 1 219 ? -15.016 0.401 0.408 1 91.5 219 TRP B O 1
ATOM 3488 N N . LEU B 1 220 ? -15.258 -1.716 0.957 1 89.44 220 LEU B N 1
ATOM 3489 C CA . LEU B 1 220 ? -15.469 -2.162 -0.417 1 89.44 220 LEU B CA 1
ATOM 3490 C C . LEU B 1 220 ? -16.734 -1.559 -0.999 1 89.44 220 LEU B C 1
ATOM 3492 O O . LEU B 1 220 ? -16.766 -1.151 -2.162 1 89.44 220 LEU B O 1
ATOM 3496 N N . GLY B 1 221 ? -17.719 -1.585 -0.161 1 89.19 221 GLY B N 1
ATOM 3497 C CA . GLY B 1 221 ? -18.938 -0.939 -0.594 1 89.19 221 GLY B CA 1
ATOM 3498 C C . GLY B 1 221 ? -18.766 0.527 -0.934 1 89.19 221 GLY B C 1
ATOM 3499 O O . GLY B 1 221 ? -19.312 1.015 -1.923 1 89.19 221 GLY B O 1
ATOM 3500 N N . SER B 1 222 ? -17.984 1.217 -0.099 1 90.75 222 SER B N 1
ATOM 3501 C CA . SER B 1 222 ? -17.719 2.631 -0.332 1 90.75 222 SER B CA 1
ATOM 3502 C C . SER B 1 222 ? -16.938 2.834 -1.629 1 90.75 222 SER B C 1
ATOM 3504 O O . SER B 1 222 ? -17.172 3.809 -2.348 1 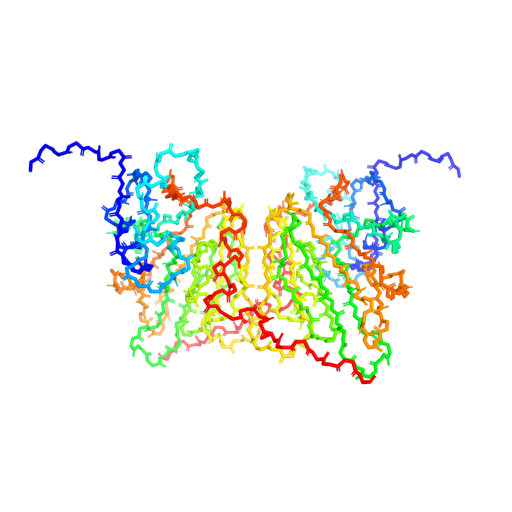90.75 222 SER B O 1
ATOM 3506 N N . LEU B 1 223 ? -16.047 1.954 -1.898 1 89.25 223 LEU B N 1
ATOM 3507 C CA . LEU B 1 223 ? -15.289 2.027 -3.141 1 89.25 223 LEU B CA 1
ATOM 3508 C C . LEU B 1 223 ? -16.203 1.917 -4.352 1 89.25 223 LEU B C 1
ATOM 3510 O O . LEU B 1 223 ? -16.078 2.691 -5.301 1 89.25 223 LEU B O 1
ATOM 3514 N N . LYS B 1 224 ? -17.078 0.968 -4.301 1 86.56 224 LYS B N 1
ATOM 3515 C CA . LYS B 1 224 ? -18 0.737 -5.406 1 86.56 224 LYS B CA 1
ATOM 3516 C C . LYS B 1 224 ? -18.938 1.924 -5.602 1 86.56 224 LYS B C 1
ATOM 3518 O O . LYS B 1 224 ? -19.172 2.357 -6.73 1 86.56 224 LYS B O 1
ATOM 3523 N N . GLN B 1 225 ? -19.359 2.422 -4.512 1 84.25 225 GLN B N 1
ATOM 3524 C CA . GLN B 1 225 ? -20.359 3.482 -4.543 1 84.25 225 GLN B CA 1
ATOM 3525 C C . GLN B 1 225 ? -19.75 4.809 -4.973 1 84.25 225 GLN B C 1
ATOM 3527 O O . GLN B 1 225 ? -20.359 5.574 -5.715 1 84.25 225 GLN B O 1
ATOM 3532 N N . ASN B 1 226 ? -18.547 5.047 -4.52 1 80.88 226 ASN B N 1
ATOM 3533 C CA . ASN B 1 226 ? -18 6.395 -4.672 1 80.88 226 ASN B CA 1
ATOM 3534 C C . ASN B 1 226 ? -17.062 6.48 -5.871 1 80.88 226 ASN B C 1
ATOM 3536 O O . ASN B 1 226 ? -16.859 7.559 -6.426 1 80.88 226 ASN B O 1
ATOM 3540 N N . PHE B 1 227 ? -16.531 5.41 -6.297 1 76.44 227 PHE B N 1
ATOM 3541 C CA . PHE B 1 227 ? -15.531 5.496 -7.359 1 76.44 227 PHE B CA 1
ATOM 3542 C C . PHE B 1 227 ? -15.922 4.609 -8.539 1 76.44 227 PHE B C 1
ATOM 3544 O O . PHE B 1 227 ? -15.133 4.426 -9.469 1 76.44 227 PHE B O 1
ATOM 3551 N N . ASN B 1 228 ? -17.203 4.23 -8.547 1 68.75 228 ASN B N 1
ATOM 3552 C CA . ASN B 1 228 ? -17.672 3.326 -9.594 1 68.75 228 ASN B CA 1
ATOM 3553 C C . ASN B 1 228 ? -16.672 2.213 -9.867 1 68.75 228 ASN B C 1
ATOM 3555 O O . ASN B 1 228 ? -16.375 1.901 -11.023 1 68.75 228 ASN B O 1
ATOM 3559 N N . PHE B 1 229 ? -16.188 2.035 -8.828 1 68 229 PHE B N 1
ATOM 3560 C CA . PHE B 1 229 ? -15.148 1.018 -8.945 1 68 229 PHE B CA 1
ATOM 3561 C C . PHE B 1 229 ? -15.688 -0.223 -9.648 1 68 229 PHE B C 1
ATOM 3563 O O . PHE B 1 229 ? -16.531 -0.937 -9.109 1 68 229 PHE B O 1
ATOM 3570 N N . ASN B 1 230 ? -15.211 -0.398 -10.984 1 58 230 ASN B N 1
ATOM 3571 C CA . ASN B 1 230 ? -15.367 -1.496 -11.93 1 58 230 ASN B CA 1
ATOM 3572 C C . ASN B 1 230 ? -16.844 -1.835 -12.156 1 58 230 ASN B C 1
ATOM 3574 O O . ASN B 1 230 ? -17.203 -3.01 -12.234 1 58 230 ASN B O 1
ATOM 3578 N N . THR B 1 231 ? -17.828 -0.866 -12.07 1 58.41 231 THR B N 1
ATOM 3579 C CA . THR B 1 231 ? -19.234 -1.132 -12.328 1 58.41 231 THR B CA 1
ATOM 3580 C C . THR B 1 231 ? -19.5 -1.257 -13.828 1 58.41 231 THR B C 1
ATOM 3582 O O . THR B 1 231 ? -19.203 -0.34 -14.594 1 58.41 231 THR B O 1
ATOM 3585 N N . ARG B 1 232 ? -18.891 -2.131 -14.594 1 55.41 232 ARG B N 1
ATOM 3586 C CA . ARG B 1 232 ? -19.328 -2.23 -15.984 1 55.41 232 ARG B CA 1
ATOM 3587 C C . ARG B 1 232 ? -20.438 -3.264 -16.141 1 55.41 232 ARG B C 1
ATOM 3589 O O . ARG B 1 232 ? -20.453 -4.277 -15.445 1 55.41 232 ARG B O 1
ATOM 3596 N N . PRO B 1 233 ? -21.359 -2.789 -17.031 1 52.22 233 PRO B N 1
ATOM 3597 C CA . PRO B 1 233 ? -22.266 -3.811 -17.547 1 52.22 233 PRO B CA 1
ATOM 3598 C C . PRO B 1 233 ? -21.547 -5.012 -18.141 1 52.22 233 PRO B C 1
ATOM 3600 O O . PRO B 1 233 ? -20.469 -4.859 -18.719 1 52.22 233 PRO B O 1
ATOM 3603 N N . ARG B 1 234 ? -21.719 -6.141 -17.625 1 53.47 234 ARG B N 1
ATOM 3604 C CA . ARG B 1 234 ? -21.125 -7.379 -18.125 1 53.47 234 ARG B CA 1
ATOM 3605 C C . ARG B 1 234 ? -21.203 -7.445 -19.641 1 53.47 234 ARG B C 1
ATOM 3607 O O . ARG B 1 234 ? -22.219 -7.105 -20.234 1 53.47 234 ARG B O 1
ATOM 3614 N N . GLN B 1 235 ? -20.031 -7.547 -20.266 1 52.66 235 GLN B N 1
ATOM 3615 C CA . GLN B 1 235 ? -20.078 -7.758 -21.703 1 52.66 235 GLN B CA 1
ATOM 3616 C C . GLN B 1 235 ? -20.797 -9.062 -22.047 1 52.66 235 GLN B C 1
ATOM 3618 O O . GLN B 1 235 ? -20.562 -10.086 -21.406 1 52.66 235 GLN B O 1
ATOM 3623 N N . ARG B 1 236 ? -21.875 -8.852 -22.75 1 52.72 236 ARG B N 1
ATOM 3624 C CA . ARG B 1 236 ? -22.672 -9.977 -23.219 1 52.72 236 ARG B CA 1
ATOM 3625 C C . ARG B 1 236 ? -21.828 -10.914 -24.094 1 52.72 236 ARG B C 1
ATOM 3627 O O . ARG B 1 236 ? -20.922 -10.477 -24.797 1 52.72 236 ARG B O 1
ATOM 3634 N N . PRO B 1 237 ? -21.75 -12.352 -23.641 1 50.94 237 PRO B N 1
ATOM 3635 C CA . PRO B 1 237 ? -21.047 -13.344 -24.469 1 50.94 237 PRO B CA 1
ATOM 3636 C C . PRO B 1 237 ? -21.297 -13.133 -25.969 1 50.94 237 PRO B C 1
ATOM 3638 O O . PRO B 1 237 ? -22.359 -12.656 -26.359 1 50.94 237 PRO B O 1
ATOM 3641 N N . LEU B 1 238 ? -20.203 -13.266 -26.703 1 43.84 238 LEU B N 1
ATOM 3642 C CA . LEU B 1 238 ? -20.484 -13.289 -28.125 1 43.84 238 LEU B CA 1
ATOM 3643 C C . LEU B 1 238 ? -21.234 -14.562 -28.516 1 43.84 238 LEU B C 1
ATOM 3645 O O . LEU B 1 238 ? -20.938 -15.641 -27.984 1 43.84 238 LEU B O 1
#

Sequence (476 aa):
EHEAFPDLICTIGGDGLLMHAAMLFQGPIPPILAVAGGSLGFLTPFSKEEMVDAIRVRICLSIRMRLECRILNGQGAVRARYNVLNEVVIDRGSSPYLAALECFCDDVHLTTVQADGIIFATPTGSTAYSMAAGGSVVHPAVPAILVTPICPHVLSFRSMVFPDHVVLRCYVPDDARAEASVAFDGKHRQELHRGDSVQIQMSAYPVPTINRMDHSSDWLGSLKQNFNFNTRPRQRPLEHEAFPDLICTIGGDGLLMHAAMLFQGPIPPILAVAGGSLGFLTPFSKEEMVDAIRVRICLSIRMRLECRILNGQGAVRARYNVLNEVVIDRGSSPYLAALECFCDDVHLTTVQADGIIFATPTGSTAYSMAAGGSVVHPAVPAILVTPICPHVLSFRSMVFPDHVVLRCYVPDDARAEASVAFDGKHRQELHRGDSVQIQMSAYPVPTINRMDHSSDWLGSLKQNFNFNTRPRQRPL

Solvent-accessible surface area (backbone atoms only — not comparable to full-atom values): 24394 Å² total; per-residue (Å²): 128,91,84,65,80,61,80,62,42,77,38,76,27,50,45,65,50,49,53,49,55,52,56,74,37,74,48,77,51,48,40,30,43,37,22,12,65,71,68,72,31,65,71,10,75,31,47,66,86,42,55,70,58,57,71,70,47,90,78,36,72,39,71,35,58,21,37,30,35,34,34,26,40,69,87,65,49,76,77,46,74,49,53,26,54,29,29,41,37,42,25,14,68,89,50,94,56,63,22,53,33,44,30,27,48,72,85,38,79,66,40,56,43,47,12,51,24,37,34,41,23,26,27,67,13,14,77,45,70,39,30,76,51,62,29,41,35,35,39,58,80,30,62,37,33,33,39,26,43,32,73,49,76,47,87,51,55,63,26,34,37,37,37,36,86,50,42,36,34,41,28,30,44,76,71,41,88,60,54,36,23,36,26,46,58,87,32,83,66,44,78,36,50,64,37,18,33,39,38,40,29,60,36,97,42,41,45,34,30,57,42,78,74,37,72,64,58,43,49,53,50,21,40,37,71,68,51,49,34,46,74,61,81,75,77,74,64,128,128,91,85,67,81,61,79,60,41,77,39,75,26,50,46,66,51,49,52,48,56,51,56,75,38,73,48,78,49,50,40,31,42,38,22,12,66,71,67,70,32,66,71,10,77,30,48,65,86,41,53,70,59,56,70,70,46,88,77,36,72,37,71,34,57,21,36,30,35,34,34,26,40,69,87,66,48,77,76,45,75,49,51,27,54,28,30,41,38,43,25,13,69,89,49,93,54,64,22,50,32,42,32,27,48,72,86,37,77,64,40,56,43,48,12,51,23,38,33,42,24,25,27,66,13,15,77,44,71,37,31,76,50,61,29,39,37,34,39,57,80,29,62,37,33,35,39,25,42,32,72,47,74,46,87,49,56,63,27,34,36,36,38,35,84,49,44,36,34,40,30,30,42,76,71,42,86,61,54,36,25,35,26,46,58,87,33,83,66,44,78,36,49,62,38,18,32,40,38,39,29,61,36,94,42,42,46,34,32,57,41,80,76,37,72,65,57,43,51,52,48,21,41,39,71,68,50,49,34,46,74,60,81,74,78,75,67,128

InterPro domains:
  IPR002504 NAD kinase [MF_00361] (1-229)
  IPR002504 NAD kinase [PF01513] (2-52)
  IPR016064 NAD kinase/diacylglycerol kinase-like domain superfamily [SSF111331] (4-234)
  IPR017437 ATP-NAD kinase, PpnK-type, C-terminal [G3DSA:2.60.200.30] (66-204)
  IPR017438 Inorganic polyphosphate/ATP-NAD kinase, N-terminal [G3DSA:3.40.50.10330] (6-229)

pLDDT: mean 90.63, std 11.27, range [32.91, 98.88]